Protein AF-A0A3S4PQM3-F1 (afdb_monomer_lite)

Organism: Pseudomonas fluorescens (NCBI:txid294)

Sequence (391 aa):
MLKWWSRGDLNPHPSRVLLGFQPASCHFAVISLITHMGLKFSRLLPRLYLMAQSQQKSSQGIMMRLPHFILGISLLFASAVSMATDDDMQGSFHGEVSDGSELVKYNRFIERMKDWGLWVVISNYSDPGKLIPFDTYAATRDMFIDMIEENGGDKIPRYRDGHLKLNGLSDYRVYANKLMSDSAFVASPESCGVAVTYVLPEAVAGMLSAKRPKYVEPSVQALSSTEQIISRGKDLQFMSKLCAAQGAKFTSDLRAFFANLNSGIDSIVSDADKTHAAYVASLPPPPPPAFYTATITCGMNGQNYNVVACFKDSDLKITTAEGGKLYKLYNLQQAGVIDQQGLHISLPEHFQLSAQNSQKTLVLSVSIKDSIGKVIYSDQQGQWGVVSVKN

Foldseek 3Di:
DDDDDDDDDDDDDDDDDDDDDDDDDDDDDDDDDDDDDDDDDDDDDDDPDPDDDDDDDDDDDDDDDDDDDDDDDDDDDDPPPPPPPPPDPDDAQDDDDRPCVLVVLVVQLLVLLLALVLLLLLLQLPDVPDDRPLVSLVSLLVSCQSNDDQPPDDTQDPCCVDPLNQSALVSLLVVLVVLVPDPPRDADSNLLSSLCSHLVSQLVSLVCNLLAAPVRDDDDDRPPDSVSSCPVPRSNVSNCRNCPVVPPVNVVSSVRNVVVCNVCSNVSNVSSNVVVVVVVVPQDDDPPQFQKKKFKAKADPQFGDASLQQQQPHWKWKQDPVGIDIGGSVRLCSQAHQDRRGGIHRHHPWMKIKTFGQHAHIKIKMWMAGPVRDTPDIDIDHHRDMDIDTD

Radius of gyration: 34.05 Å; chains: 1; bounding box: 81×93×95 Å

Structure (mmCIF, N/CA/C/O backbone):
data_AF-A0A3S4PQM3-F1
#
_entry.id   AF-A0A3S4PQM3-F1
#
loop_
_atom_site.group_PDB
_atom_site.id
_atom_site.type_symbol
_atom_site.label_atom_id
_atom_site.label_alt_id
_atom_site.label_comp_id
_atom_site.label_asym_id
_atom_site.label_entity_id
_atom_site.label_seq_id
_atom_site.pdbx_PDB_ins_code
_atom_site.Cartn_x
_atom_site.Cartn_y
_atom_site.Cartn_z
_atom_site.occupancy
_atom_site.B_iso_or_equiv
_atom_site.auth_seq_id
_atom_site.auth_comp_id
_atom_site.auth_asym_id
_atom_site.auth_atom_id
_atom_site.pdbx_PDB_model_num
ATOM 1 N N . MET A 1 1 ? 26.542 -23.704 41.909 1.00 29.62 1 MET A N 1
ATOM 2 C CA . MET A 1 1 ? 26.800 -24.272 40.567 1.00 29.62 1 MET A CA 1
ATOM 3 C C . MET A 1 1 ? 26.990 -23.102 39.606 1.00 29.62 1 MET A C 1
ATOM 5 O O . MET A 1 1 ? 26.034 -22.383 39.380 1.00 29.62 1 MET A O 1
ATOM 9 N N . LEU A 1 2 ? 28.245 -22.643 39.480 1.00 20.86 2 LEU A N 1
ATOM 10 C CA . LEU A 1 2 ? 29.084 -22.634 38.253 1.00 20.86 2 LEU A CA 1
ATOM 11 C C . LEU A 1 2 ? 28.631 -21.562 37.231 1.00 20.86 2 LEU A C 1
ATOM 13 O O . LEU A 1 2 ? 27.640 -21.771 36.551 1.00 20.86 2 LEU A O 1
ATOM 17 N N . LYS A 1 3 ? 29.145 -20.316 37.301 1.00 22.58 3 LYS A N 1
ATOM 18 C CA . LYS A 1 3 ? 30.439 -19.746 36.794 1.00 22.58 3 LYS A CA 1
ATOM 19 C C . LYS A 1 3 ? 30.424 -19.481 35.270 1.00 22.58 3 LYS A C 1
ATOM 21 O O . LYS A 1 3 ? 30.301 -20.425 34.512 1.00 22.58 3 LYS A O 1
ATOM 26 N N . TRP A 1 4 ? 30.391 -18.206 34.843 1.00 23.91 4 TRP A N 1
ATOM 27 C CA . TRP A 1 4 ? 31.530 -17.338 34.412 1.00 23.91 4 TRP A CA 1
ATOM 28 C C . TRP A 1 4 ? 32.066 -17.663 33.001 1.00 23.91 4 TRP A C 1
ATOM 30 O O . TRP A 1 4 ? 32.325 -18.822 32.712 1.00 23.91 4 TRP A O 1
ATOM 40 N N . TRP A 1 5 ? 32.240 -16.680 32.103 1.00 23.42 5 TRP A N 1
ATOM 41 C CA . TRP A 1 5 ? 33.405 -15.771 32.087 1.00 23.42 5 TRP A CA 1
ATOM 42 C C . TRP A 1 5 ? 33.113 -14.306 31.672 1.00 23.42 5 TRP A C 1
ATOM 44 O O . TRP A 1 5 ? 32.418 -14.048 30.696 1.00 23.42 5 TRP A O 1
ATOM 54 N N . SER A 1 6 ? 33.746 -13.382 32.415 1.00 26.58 6 SER A N 1
ATOM 55 C CA . SER A 1 6 ? 34.264 -12.064 31.977 1.00 26.58 6 SER A CA 1
ATOM 56 C C . SER A 1 6 ? 35.673 -12.271 31.367 1.00 26.58 6 SER A C 1
ATOM 58 O O . SER A 1 6 ? 36.174 -13.384 31.463 1.00 26.58 6 SER A O 1
ATOM 60 N N . ARG A 1 7 ? 36.414 -11.364 30.713 1.00 30.81 7 ARG A N 1
ATOM 61 C CA . ARG A 1 7 ? 36.891 -9.992 31.014 1.00 30.81 7 ARG A CA 1
ATOM 62 C C . ARG A 1 7 ? 37.785 -9.594 29.799 1.00 30.81 7 ARG A C 1
ATOM 64 O O . ARG A 1 7 ? 38.236 -10.480 29.081 1.00 30.81 7 ARG A O 1
ATOM 71 N N . GLY A 1 8 ? 38.087 -8.327 29.524 1.00 25.48 8 GLY A N 1
ATOM 72 C CA . GLY A 1 8 ? 39.046 -7.581 30.334 1.00 25.48 8 GLY A CA 1
ATOM 73 C C . GLY A 1 8 ? 39.200 -6.104 29.964 1.00 25.48 8 GLY A C 1
ATOM 74 O O . GLY A 1 8 ? 39.134 -5.714 28.802 1.00 25.48 8 GLY A O 1
ATOM 75 N N . ASP A 1 9 ? 39.392 -5.348 31.041 1.00 33.66 9 ASP A N 1
ATOM 76 C CA . ASP A 1 9 ? 39.602 -3.912 31.198 1.00 33.66 9 ASP A CA 1
ATOM 77 C C . ASP A 1 9 ? 40.971 -3.417 30.698 1.00 33.66 9 ASP A C 1
ATOM 79 O O . ASP A 1 9 ? 41.869 -4.223 30.472 1.00 33.66 9 ASP A O 1
ATOM 83 N N . LEU A 1 10 ? 41.141 -2.085 30.654 1.00 28.34 10 LEU A N 1
ATOM 84 C CA . LEU A 1 10 ? 42.194 -1.309 31.351 1.00 28.34 10 LEU A CA 1
ATOM 85 C C . LEU A 1 10 ? 41.844 0.205 31.214 1.00 28.34 10 LEU A C 1
ATOM 87 O O . LEU A 1 10 ? 41.883 0.727 30.110 1.00 28.34 10 LEU A O 1
ATOM 91 N N . ASN A 1 11 ? 41.240 0.871 32.213 1.00 34.31 11 ASN A N 1
ATOM 92 C CA . ASN A 1 11 ? 41.827 1.631 33.350 1.00 34.31 11 ASN A CA 1
ATOM 93 C C . ASN A 1 11 ? 42.316 3.086 33.020 1.00 34.31 11 ASN A C 1
ATOM 95 O O . ASN A 1 11 ? 42.460 3.412 31.850 1.00 34.31 11 ASN A O 1
ATOM 99 N N . PRO A 1 12 ? 42.482 4.007 34.008 1.00 58.78 12 PRO A N 1
ATOM 100 C CA . PRO A 1 12 ? 41.612 5.193 34.143 1.00 58.78 12 PRO A CA 1
ATOM 101 C C . PRO A 1 12 ? 42.363 6.507 34.539 1.00 58.78 12 PRO A C 1
ATOM 103 O O . PRO A 1 12 ? 43.584 6.573 34.442 1.00 58.78 12 PRO A O 1
ATOM 106 N N . HIS A 1 13 ? 41.608 7.491 35.078 1.00 32.75 13 HIS A N 1
ATOM 107 C CA . HIS A 1 13 ? 41.947 8.514 36.110 1.00 32.75 13 HIS A CA 1
ATOM 108 C C . HIS A 1 13 ? 41.919 10.039 35.773 1.00 32.75 13 HIS A C 1
ATOM 110 O O . HIS A 1 13 ? 41.983 10.404 34.605 1.00 32.75 13 HIS A O 1
ATOM 116 N N . PRO A 1 14 ? 41.676 10.928 36.786 1.00 56.28 14 PRO A N 1
ATOM 117 C CA . PRO A 1 14 ? 40.676 12.017 36.742 1.00 56.28 14 PRO A CA 1
ATOM 118 C C . PRO A 1 14 ? 41.196 13.401 37.235 1.00 56.28 14 PRO A C 1
ATOM 120 O O . PRO A 1 14 ? 42.376 13.535 37.533 1.00 56.28 14 PRO A O 1
ATOM 123 N N . SER A 1 15 ? 40.310 14.405 37.405 1.00 28.97 15 SER A N 1
ATOM 124 C CA . SER A 1 15 ? 40.359 15.548 38.377 1.00 28.97 15 SER A CA 1
ATOM 125 C C . SER A 1 15 ? 39.044 16.359 38.249 1.00 28.97 15 SER A C 1
ATOM 127 O O . SER A 1 15 ? 38.726 16.773 37.144 1.00 28.97 15 SER A O 1
ATOM 129 N N . ARG A 1 16 ? 38.087 16.426 39.198 1.00 31.67 16 ARG A N 1
ATOM 130 C CA . ARG A 1 16 ? 37.974 17.201 40.468 1.00 31.67 16 ARG A CA 1
ATOM 131 C C . ARG A 1 16 ? 38.428 18.669 40.410 1.00 31.67 16 ARG A C 1
ATOM 133 O O . ARG A 1 16 ? 39.625 18.879 40.333 1.00 31.67 16 ARG A O 1
ATOM 140 N N . VAL A 1 17 ? 37.502 19.615 40.662 1.00 29.12 17 VAL A N 1
ATOM 141 C CA . VAL A 1 17 ? 37.592 20.674 41.705 1.00 29.12 17 VAL A CA 1
ATOM 142 C C . VAL A 1 17 ? 36.173 21.052 42.187 1.00 29.12 17 VAL A C 1
ATOM 144 O O . VAL A 1 17 ? 35.250 21.195 41.394 1.00 29.12 17 VAL A O 1
ATOM 147 N N . LEU A 1 18 ? 36.040 21.147 43.514 1.00 30.92 18 LEU A N 1
ATOM 148 C CA . LEU A 1 18 ? 34.894 21.540 44.350 1.00 30.92 18 LEU A CA 1
ATOM 149 C C . LEU A 1 18 ? 34.913 23.047 44.659 1.00 30.92 18 LEU A C 1
ATOM 151 O O . LEU A 1 18 ? 35.986 23.634 44.628 1.00 30.92 18 LEU A O 1
ATOM 155 N N . LEU A 1 19 ? 33.762 23.595 45.075 1.00 28.12 19 LEU A N 1
ATOM 156 C CA . LEU A 1 19 ? 33.497 24.601 46.140 1.00 28.12 19 LEU A CA 1
ATOM 157 C C . LEU A 1 19 ? 32.025 25.041 45.935 1.00 28.12 19 LEU A C 1
ATOM 159 O O . LEU A 1 19 ? 31.640 25.292 44.804 1.00 28.12 19 LEU A O 1
ATOM 163 N N . GLY A 1 20 ? 31.095 25.121 46.886 1.00 25.42 20 GLY A N 1
ATOM 164 C CA . GLY A 1 20 ? 31.119 25.192 48.345 1.00 25.42 20 GLY A CA 1
ATOM 165 C C . GLY A 1 20 ? 30.119 26.286 48.780 1.00 25.42 20 GLY A C 1
ATOM 166 O O . GLY A 1 20 ? 30.086 27.328 48.139 1.00 25.42 20 GLY A O 1
ATOM 167 N N . PHE A 1 21 ? 29.369 26.035 49.867 1.00 26.12 21 PHE A N 1
ATOM 168 C CA . PHE A 1 21 ? 28.508 26.927 50.689 1.00 26.12 21 PHE A CA 1
ATOM 169 C C . PHE A 1 21 ? 26.968 26.734 50.674 1.00 26.12 21 PHE A C 1
ATOM 171 O O . PHE A 1 21 ? 26.274 26.979 49.696 1.00 26.12 21 PHE A O 1
ATOM 178 N N . GLN A 1 22 ? 26.470 26.319 51.851 1.00 28.16 22 GLN A N 1
ATOM 179 C CA . GLN A 1 22 ? 25.099 26.378 52.401 1.00 28.16 22 GLN A CA 1
ATOM 180 C C . GLN A 1 22 ? 24.933 27.674 53.273 1.00 28.16 22 GLN A C 1
ATOM 182 O O . GLN A 1 22 ? 25.885 28.454 53.318 1.00 28.16 22 GLN A O 1
ATOM 187 N N . PRO A 1 23 ? 23.924 27.828 54.174 1.00 56.44 23 PRO A N 1
ATOM 188 C CA . PRO A 1 23 ? 22.463 28.017 54.010 1.00 56.44 23 PRO A CA 1
ATOM 189 C C . PRO A 1 23 ? 21.904 29.199 54.874 1.00 56.44 23 PRO A C 1
ATOM 191 O O . PRO A 1 23 ? 22.633 29.744 55.693 1.00 56.44 23 PRO A O 1
ATOM 194 N N . ALA A 1 24 ? 20.606 29.547 54.759 1.00 26.77 24 ALA A N 1
ATOM 195 C CA . ALA A 1 24 ? 19.726 30.166 55.799 1.00 26.77 24 ALA A CA 1
ATOM 196 C C . ALA A 1 24 ? 18.389 30.597 55.136 1.00 26.77 24 ALA A C 1
ATOM 198 O O . ALA A 1 24 ? 18.428 31.267 54.114 1.00 26.77 24 ALA A O 1
ATOM 199 N N . SER A 1 25 ? 17.185 30.100 55.458 1.00 27.78 25 SER A N 1
ATOM 200 C CA . SER A 1 25 ? 16.336 30.151 56.671 1.00 27.78 25 SER A CA 1
ATOM 201 C C . SER A 1 25 ? 15.507 31.441 56.872 1.00 27.78 25 SER A C 1
ATOM 203 O O . SER A 1 25 ? 16.066 32.521 57.005 1.00 27.78 25 SER A O 1
ATOM 205 N N . CYS A 1 26 ? 14.189 31.226 57.045 1.00 25.45 26 CYS A N 1
ATOM 206 C CA . CYS A 1 26 ? 13.183 32.001 57.801 1.00 25.45 26 CYS A CA 1
ATOM 207 C C . CYS A 1 26 ? 12.544 33.273 57.197 1.00 25.45 26 CYS A C 1
ATOM 209 O O . CYS A 1 26 ? 13.186 34.306 57.102 1.00 25.45 26 CYS A O 1
ATOM 211 N N . HIS A 1 27 ? 11.209 33.251 57.034 1.00 26.34 27 HIS A N 1
ATOM 212 C CA . HIS A 1 27 ? 10.317 34.066 57.876 1.00 26.34 27 HIS A CA 1
ATOM 213 C C . HIS A 1 27 ? 8.878 33.522 57.954 1.00 26.34 27 HIS A C 1
ATOM 215 O O . HIS A 1 27 ? 8.255 33.158 56.962 1.00 26.34 27 HIS A O 1
ATOM 221 N N . PHE A 1 28 ? 8.393 33.475 59.196 1.00 26.95 28 PHE A N 1
ATOM 222 C CA . PHE A 1 28 ? 7.009 33.312 59.632 1.00 26.95 28 PHE A CA 1
ATOM 223 C C . PHE A 1 28 ? 6.172 34.548 59.272 1.00 26.95 28 PHE A C 1
ATOM 225 O O . PHE A 1 28 ? 6.664 35.662 59.419 1.00 26.95 28 PHE A O 1
ATOM 232 N N . ALA A 1 29 ? 4.879 34.359 58.998 1.00 25.48 29 ALA A N 1
ATOM 233 C CA . ALA A 1 29 ? 3.830 35.209 59.571 1.00 25.48 29 ALA A CA 1
ATOM 234 C C . ALA A 1 29 ? 2.472 34.490 59.522 1.00 25.48 29 ALA A C 1
ATOM 236 O O . ALA A 1 29 ? 1.829 34.383 58.482 1.00 25.48 29 ALA A O 1
ATOM 237 N N . VAL A 1 30 ? 2.052 34.003 60.688 1.00 25.41 30 VAL A N 1
ATOM 238 C CA . VAL A 1 30 ? 0.673 33.638 61.018 1.00 25.41 30 VAL A CA 1
ATOM 239 C C . VAL A 1 30 ? 0.009 34.895 61.573 1.00 25.41 30 VAL A C 1
ATOM 241 O O . VAL A 1 30 ? 0.494 35.413 62.575 1.00 25.41 30 VAL A O 1
ATOM 244 N N . ILE A 1 31 ? -1.107 35.347 60.995 1.00 27.80 31 ILE A N 1
ATOM 245 C CA . ILE A 1 31 ? -2.153 36.066 61.739 1.00 27.80 31 ILE A CA 1
ATOM 246 C C . ILE A 1 31 ? -3.510 35.489 61.339 1.00 27.80 31 ILE A C 1
ATOM 248 O O . ILE A 1 31 ? -3.791 35.196 60.180 1.00 27.80 31 ILE A O 1
ATOM 252 N N . SER A 1 32 ? -4.298 35.274 62.380 1.00 24.73 32 SER A N 1
ATOM 253 C CA . SER A 1 32 ? -5.526 34.512 62.465 1.00 24.73 32 SER A CA 1
ATOM 254 C C . SER A 1 32 ? -6.760 35.419 62.383 1.00 24.73 32 SER A C 1
ATOM 256 O O . SER A 1 32 ? -6.714 36.542 62.872 1.00 24.73 32 SER A O 1
ATOM 258 N N . LEU A 1 33 ? -7.847 34.841 61.856 1.00 24.66 33 LEU A N 1
ATOM 259 C CA . LEU A 1 33 ? -9.270 35.054 62.174 1.00 24.66 33 LEU A CA 1
ATOM 260 C C . LEU A 1 33 ? -9.901 36.465 62.053 1.00 24.66 33 LEU A C 1
ATOM 262 O O . LEU A 1 33 ? -9.517 37.390 62.754 1.00 24.66 33 LEU A O 1
ATOM 266 N N . ILE A 1 34 ? -11.023 36.561 61.314 1.00 26.09 34 ILE A N 1
ATOM 267 C CA . ILE A 1 34 ? -12.386 36.774 61.869 1.00 26.09 34 ILE A CA 1
ATOM 268 C C . ILE A 1 34 ? -13.467 36.781 60.748 1.00 26.09 34 ILE A C 1
ATOM 270 O O . ILE A 1 34 ? -13.472 37.607 59.845 1.00 26.09 34 ILE A O 1
ATOM 274 N N . THR A 1 35 ? -14.365 35.793 60.870 1.00 26.88 35 THR A N 1
ATOM 275 C CA . THR A 1 35 ? -15.824 35.720 60.601 1.00 26.88 35 THR A CA 1
ATOM 276 C C . THR A 1 35 ? -16.493 36.045 59.251 1.00 26.88 35 THR A C 1
ATOM 278 O O . THR A 1 35 ? -16.503 37.167 58.770 1.00 26.88 35 THR A O 1
ATOM 281 N N . HIS A 1 36 ? -17.255 35.026 58.819 1.00 25.91 36 HIS A N 1
ATOM 282 C CA . HIS A 1 36 ? -18.671 35.015 58.396 1.00 25.91 36 HIS A CA 1
ATOM 283 C C . HIS A 1 36 ? -19.207 36.089 57.438 1.00 25.91 36 HIS A C 1
ATOM 285 O O . HIS A 1 36 ? -19.460 37.214 57.841 1.00 25.91 36 HIS A O 1
ATOM 291 N N . MET A 1 37 ? -19.672 35.634 56.269 1.00 28.09 37 MET A N 1
ATOM 292 C CA . MET A 1 37 ? -21.081 35.763 55.862 1.00 28.09 37 MET A CA 1
ATOM 293 C C . MET A 1 37 ? -21.351 34.855 54.657 1.00 28.09 37 MET A C 1
ATOM 295 O O . MET A 1 37 ? -20.739 34.995 53.604 1.00 28.09 37 MET A O 1
ATOM 299 N N . GLY A 1 38 ? -22.274 33.906 54.815 1.00 27.11 38 GLY A N 1
ATOM 300 C CA . GLY A 1 38 ? -22.911 33.256 53.676 1.00 27.11 38 GLY A CA 1
ATOM 301 C C . GLY A 1 38 ? -24.013 34.151 53.120 1.00 27.11 38 GLY A C 1
ATOM 302 O O . GLY A 1 38 ? -24.639 34.870 53.891 1.00 27.11 38 GLY A O 1
ATOM 303 N N . LEU A 1 39 ? -24.290 34.070 51.816 1.00 29.36 39 LEU A N 1
ATOM 304 C CA . LEU A 1 39 ? -25.637 34.260 51.271 1.00 29.36 39 LEU A CA 1
ATOM 305 C C . LEU A 1 39 ? -25.734 33.821 49.802 1.00 29.36 39 LEU A C 1
ATOM 307 O O . LEU A 1 39 ? -24.978 34.225 48.928 1.00 29.36 39 LEU A O 1
ATOM 311 N N . LYS A 1 40 ? -26.736 32.965 49.607 1.00 31.28 40 LYS A N 1
ATOM 312 C CA . LYS A 1 40 ? -27.439 32.525 48.401 1.00 31.28 40 LYS A CA 1
ATOM 313 C C . LYS A 1 40 ? -27.436 33.536 47.241 1.00 31.28 40 LYS A C 1
ATOM 315 O O . LYS A 1 40 ? -27.938 34.643 47.400 1.00 31.28 40 LYS A O 1
ATOM 320 N N . PHE A 1 41 ? -27.073 33.079 46.041 1.00 29.23 41 PHE A N 1
ATOM 321 C CA . PHE A 1 41 ? -27.501 33.690 44.779 1.00 29.23 41 PHE A CA 1
ATOM 322 C C . PHE A 1 41 ? -28.433 32.720 44.043 1.00 29.23 41 PHE A C 1
ATOM 324 O O . PHE A 1 41 ? -28.010 31.791 43.364 1.00 29.23 41 PHE A O 1
ATOM 331 N N . SER A 1 42 ? -29.737 32.925 44.222 1.00 30.73 42 SER A N 1
ATOM 332 C CA . SER A 1 42 ? -30.780 32.391 43.349 1.00 30.73 42 SER A CA 1
ATOM 333 C C . SER A 1 42 ? -31.686 33.556 42.974 1.00 30.73 42 SER A C 1
ATOM 335 O O . SER A 1 42 ? -32.056 34.317 43.869 1.00 30.73 42 SER A O 1
ATOM 337 N N . ARG A 1 43 ? -32.113 33.592 41.707 1.00 32.91 43 ARG A N 1
ATOM 338 C CA . ARG A 1 43 ? -33.117 34.493 41.109 1.00 32.91 43 ARG A CA 1
ATOM 339 C C . ARG A 1 43 ? -32.581 35.865 40.696 1.00 32.91 43 ARG A C 1
ATOM 341 O O . ARG A 1 43 ? -32.459 36.746 41.531 1.00 32.91 43 ARG A O 1
ATOM 348 N N . LEU A 1 44 ? -32.363 36.036 39.387 1.00 30.80 44 LEU A N 1
ATOM 349 C CA . LEU A 1 44 ? -32.716 37.234 38.602 1.00 30.80 44 LEU A CA 1
ATOM 350 C C . LEU A 1 44 ? -32.408 36.997 37.106 1.00 30.80 44 LEU A C 1
ATOM 352 O O . LEU A 1 44 ? -31.460 37.523 36.543 1.00 30.80 44 LEU A O 1
ATOM 356 N N . LEU A 1 45 ? -33.243 36.184 36.461 1.00 30.06 45 LEU A N 1
ATOM 357 C CA . LEU A 1 45 ? -33.485 36.160 35.011 1.00 30.06 45 LEU A CA 1
ATOM 358 C C . LEU A 1 45 ? -34.988 35.882 34.899 1.00 30.06 45 LEU A C 1
ATOM 360 O O . LEU A 1 45 ? -35.397 34.778 35.265 1.00 30.06 45 LEU A O 1
ATOM 364 N N . PRO A 1 46 ? -35.837 36.890 34.604 1.00 39.72 46 PRO A N 1
ATOM 365 C CA . PRO A 1 46 ? -36.165 37.180 33.201 1.00 39.72 46 PRO A CA 1
ATOM 366 C C . PRO A 1 46 ? -36.617 38.641 32.948 1.00 39.72 46 PRO A C 1
ATOM 368 O O . PRO A 1 46 ? -37.665 39.057 33.443 1.00 39.72 46 PRO A O 1
ATOM 371 N N . ARG A 1 47 ? -35.891 39.437 32.142 1.00 35.94 47 ARG A N 1
ATOM 372 C CA . ARG A 1 47 ? -36.434 40.725 31.633 1.00 35.94 47 ARG A CA 1
ATOM 373 C C . ARG A 1 47 ? -35.733 41.347 30.416 1.00 35.94 47 ARG A C 1
ATOM 375 O O . ARG A 1 47 ? -35.753 42.560 30.255 1.00 35.94 47 ARG A O 1
ATOM 382 N N . LEU A 1 48 ? -35.163 40.537 29.528 1.00 32.34 48 LEU A N 1
ATOM 383 C CA . LEU A 1 48 ? -34.590 41.013 28.261 1.00 32.34 48 LEU A CA 1
ATOM 384 C C . LEU A 1 48 ? -35.117 40.174 27.096 1.00 32.34 48 LEU A C 1
ATOM 386 O O . LEU A 1 48 ? -34.408 39.367 26.511 1.00 32.34 48 LEU A O 1
ATOM 390 N N . TYR A 1 49 ? -36.404 40.339 26.799 1.00 33.62 49 TYR A N 1
ATOM 391 C CA . TYR A 1 49 ? -37.006 39.850 25.561 1.00 33.62 49 TYR A CA 1
ATOM 392 C C . TYR A 1 49 ? -38.232 40.706 25.239 1.00 33.62 49 TYR A C 1
ATOM 394 O O . TYR A 1 49 ? -39.350 40.291 25.507 1.00 33.62 49 TYR A O 1
ATOM 402 N N . LEU A 1 50 ? -38.010 41.956 24.807 1.00 33.50 50 LEU A N 1
ATOM 403 C CA . LEU A 1 50 ? -39.017 42.852 24.202 1.00 33.50 50 LEU A CA 1
ATOM 404 C C . LEU A 1 50 ? -38.393 44.227 23.895 1.00 33.50 50 LEU A C 1
ATOM 406 O O . LEU A 1 50 ? -38.751 45.204 24.528 1.00 33.50 50 LEU A O 1
ATOM 410 N N . MET A 1 51 ? -37.437 44.317 22.964 1.00 35.16 51 MET A N 1
ATOM 411 C CA . MET A 1 51 ? -37.092 45.563 22.240 1.00 35.16 51 MET A CA 1
ATOM 412 C C . MET A 1 51 ? -36.241 45.208 21.012 1.00 35.16 51 MET A C 1
ATOM 414 O O . MET A 1 51 ? -35.050 45.484 20.950 1.00 35.16 51 MET A O 1
ATOM 418 N N . ALA A 1 52 ? -36.846 44.534 20.037 1.00 34.34 52 ALA A N 1
ATOM 419 C CA . ALA A 1 52 ? -36.238 44.325 18.725 1.00 34.34 52 ALA A CA 1
ATOM 420 C C . ALA A 1 52 ? -37.335 44.289 17.659 1.00 34.34 52 ALA A C 1
ATOM 422 O O . ALA A 1 52 ? -37.614 43.248 17.083 1.00 34.34 52 ALA A O 1
ATOM 423 N N . GLN A 1 53 ? -38.011 45.420 17.459 1.00 33.38 53 GLN A N 1
ATOM 424 C CA . GLN A 1 53 ? -38.829 45.697 16.276 1.00 33.38 53 GLN A CA 1
ATOM 425 C C . GLN A 1 53 ? -39.202 47.179 16.287 1.00 33.38 53 GLN A C 1
ATOM 427 O O . GLN A 1 53 ? -40.153 47.575 16.950 1.00 33.38 53 GLN A O 1
ATOM 432 N N . SER A 1 54 ? -38.420 48.015 15.604 1.00 31.98 54 SER A N 1
ATOM 433 C CA . SER A 1 54 ? -38.838 49.365 15.219 1.00 31.98 54 SER A CA 1
ATOM 434 C C . SER A 1 54 ? -37.743 50.036 14.389 1.00 31.98 54 SER A C 1
ATOM 436 O O . SER A 1 54 ? -36.674 50.330 14.910 1.00 31.98 54 SER A O 1
ATOM 438 N N . GLN A 1 55 ? -38.102 50.352 13.141 1.00 33.66 55 GLN A N 1
ATOM 439 C CA . GLN A 1 55 ? -37.517 51.366 12.250 1.00 33.66 55 GLN A CA 1
ATOM 440 C C . GLN A 1 55 ? -36.506 50.883 11.202 1.00 33.66 55 GLN A C 1
ATOM 442 O O . GLN A 1 55 ? -35.294 51.001 11.332 1.00 33.66 55 GLN A O 1
ATOM 447 N N . GLN A 1 56 ? -37.074 50.458 10.072 1.00 32.22 56 GLN A N 1
ATOM 448 C CA . GLN A 1 56 ? -36.461 50.514 8.752 1.00 32.22 56 GLN A CA 1
ATOM 449 C C . GLN A 1 56 ? -37.371 51.381 7.867 1.00 32.22 56 GLN A C 1
ATOM 451 O O . GLN A 1 56 ? -38.472 50.951 7.520 1.00 32.22 56 GLN A O 1
ATOM 456 N N . LYS A 1 57 ? -36.954 52.610 7.531 1.00 33.16 57 LYS A N 1
ATOM 457 C CA . LYS A 1 57 ? -37.495 53.381 6.394 1.00 33.16 57 LYS A CA 1
ATOM 458 C C . LYS A 1 57 ? -36.658 54.633 6.104 1.00 33.16 57 LYS A C 1
ATOM 460 O O . LYS A 1 57 ? -36.563 55.477 6.980 1.00 33.16 57 LYS A O 1
ATOM 465 N N . SER A 1 58 ? -36.235 54.759 4.834 1.00 33.34 58 SER A N 1
ATOM 466 C CA . SER A 1 58 ? -36.000 56.014 4.078 1.00 33.34 58 SER A CA 1
ATOM 467 C C . SER A 1 58 ? -34.848 56.914 4.581 1.00 33.34 58 SER A C 1
ATOM 469 O O . SER A 1 58 ? -34.728 57.139 5.768 1.00 33.34 58 SER A O 1
ATOM 471 N N . SER A 1 59 ? -33.951 57.526 3.805 1.00 32.28 59 SER A N 1
ATOM 472 C CA . SER A 1 59 ? -33.884 57.902 2.387 1.00 32.28 59 SER A CA 1
ATOM 473 C C . SER A 1 59 ? -32.464 58.416 2.070 1.00 32.28 59 SER A C 1
ATOM 475 O O . SER A 1 59 ? -31.743 58.867 2.950 1.00 32.28 59 SER A O 1
ATOM 477 N N . GLN A 1 60 ? -32.135 58.354 0.781 1.00 33.59 60 GLN A N 1
ATOM 478 C CA . GLN A 1 60 ? -31.101 59.027 -0.022 1.00 33.59 60 GLN A CA 1
ATOM 479 C C . GLN A 1 60 ? -30.380 60.287 0.525 1.00 33.59 60 GLN A C 1
ATOM 481 O O . GLN A 1 60 ? -31.021 61.201 1.029 1.00 33.59 60 GLN A O 1
ATOM 486 N N . GLY A 1 61 ? -29.089 60.419 0.161 1.00 31.95 61 GLY A N 1
ATOM 487 C CA . GLY A 1 61 ? -28.575 61.651 -0.469 1.00 31.95 61 GLY A CA 1
ATOM 488 C C . GLY A 1 61 ? -27.390 62.404 0.172 1.00 31.95 61 GLY A C 1
ATOM 489 O O . GLY A 1 61 ? -27.527 62.976 1.240 1.00 31.95 61 GLY A O 1
ATOM 490 N N . ILE A 1 62 ? -26.310 62.542 -0.620 1.00 33.06 62 ILE A N 1
ATOM 491 C CA . ILE A 1 62 ? -25.431 63.733 -0.774 1.00 33.06 62 ILE A CA 1
ATOM 492 C C . ILE A 1 62 ? -24.315 64.006 0.272 1.00 33.06 62 ILE A C 1
ATOM 494 O O . ILE A 1 62 ? -24.532 64.505 1.363 1.00 33.06 62 ILE A O 1
ATOM 498 N N . MET A 1 63 ? -23.081 63.738 -0.185 1.00 30.73 63 MET A N 1
ATOM 499 C CA . MET A 1 63 ? -21.893 64.617 -0.298 1.00 30.73 63 MET A CA 1
ATOM 500 C C . MET A 1 63 ? -21.528 65.673 0.782 1.00 30.73 63 MET A C 1
ATOM 502 O O . MET A 1 63 ? -22.256 66.625 1.019 1.00 30.73 63 MET A O 1
ATOM 506 N N . MET A 1 64 ? -20.237 65.606 1.159 1.00 31.75 64 MET A N 1
ATOM 507 C CA . MET A 1 64 ? -19.269 66.675 1.506 1.00 31.75 64 MET A CA 1
ATOM 508 C C . MET A 1 64 ? -18.826 66.906 2.968 1.00 31.75 64 MET A C 1
ATOM 510 O O . MET A 1 64 ? -19.556 67.426 3.796 1.00 31.75 64 MET A O 1
ATOM 514 N N . ARG A 1 65 ? -17.503 66.696 3.120 1.00 31.62 65 ARG A N 1
ATOM 515 C CA . ARG A 1 65 ? -16.459 67.508 3.793 1.00 31.62 65 ARG A CA 1
ATOM 516 C C . ARG A 1 65 ? -16.387 67.570 5.338 1.00 31.62 65 ARG A C 1
ATOM 518 O O . ARG A 1 65 ? -17.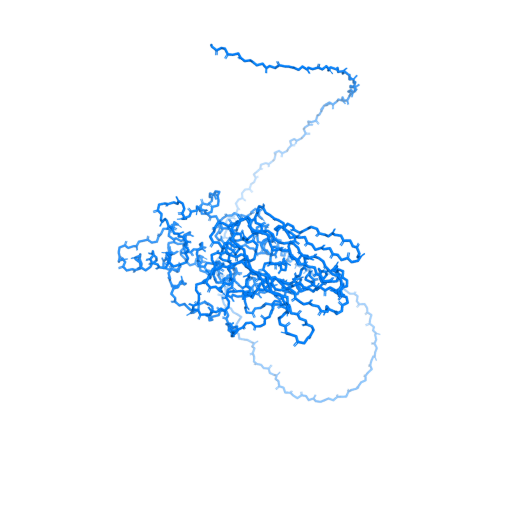240 68.132 6.001 1.00 31.62 65 ARG A O 1
ATOM 525 N N . LEU A 1 66 ? -15.246 67.039 5.819 1.00 31.61 66 LEU A N 1
ATOM 526 C CA . LEU A 1 66 ? -14.325 67.446 6.913 1.00 31.61 66 LEU A CA 1
ATOM 527 C C . LEU A 1 66 ? -14.586 68.799 7.632 1.00 31.61 66 LEU A C 1
ATOM 529 O O . LEU A 1 66 ? -15.082 69.707 6.969 1.00 31.61 66 LEU A O 1
ATOM 533 N N . PRO A 1 67 ? -14.091 69.035 8.884 1.00 46.50 67 PRO A N 1
ATOM 534 C CA . PRO A 1 67 ? -12.768 68.606 9.379 1.00 46.50 67 PRO A CA 1
ATOM 535 C C . PRO A 1 67 ? -12.646 68.198 10.868 1.00 46.50 67 PRO A C 1
ATOM 537 O O . PRO A 1 67 ? -13.580 68.234 11.658 1.00 46.50 67 PRO A O 1
ATOM 540 N N . HIS A 1 68 ? -11.420 67.780 11.200 1.00 35.59 68 HIS A N 1
ATOM 541 C CA . HIS A 1 68 ? -10.888 67.377 12.501 1.00 35.59 68 HIS A CA 1
ATOM 542 C C . HIS A 1 68 ? -10.962 68.470 13.580 1.00 35.59 68 HIS A C 1
ATOM 544 O O . HIS A 1 68 ? -10.564 69.595 13.305 1.00 35.59 68 HIS A O 1
ATOM 550 N N . PHE A 1 69 ? -11.317 68.093 14.814 1.00 35.78 69 PHE A N 1
ATOM 551 C CA . PHE A 1 69 ? -10.871 68.701 16.084 1.00 35.78 69 PHE A CA 1
ATOM 552 C C . PHE A 1 69 ? -11.140 67.659 17.202 1.00 35.78 69 PHE A C 1
ATOM 554 O O . PHE A 1 69 ? -12.283 67.266 17.391 1.00 35.78 69 PHE A O 1
ATOM 561 N N . ILE A 1 70 ? -10.131 66.910 17.670 1.00 34.69 70 ILE A N 1
ATOM 562 C CA . ILE A 1 70 ? -9.245 67.149 18.834 1.00 34.69 70 ILE A CA 1
ATOM 563 C C . ILE A 1 70 ? -9.840 66.699 20.193 1.00 34.69 70 ILE A C 1
ATOM 565 O O . ILE A 1 70 ? -10.936 67.099 20.560 1.00 34.69 70 ILE A O 1
ATOM 569 N N . LEU A 1 71 ? -8.992 65.971 20.948 1.00 32.62 71 LEU A N 1
ATOM 570 C CA . LEU A 1 71 ? -9.025 65.640 22.389 1.00 32.62 71 LEU A CA 1
ATOM 571 C C . LEU A 1 71 ? -10.120 64.640 22.818 1.00 32.62 71 LEU A C 1
ATOM 573 O O . LEU A 1 71 ? -11.301 64.933 22.788 1.00 32.62 71 LEU A O 1
ATOM 577 N N . GLY A 1 72 ? -9.813 63.409 23.231 1.00 32.09 72 GLY A N 1
ATOM 578 C CA . GLY A 1 72 ? -8.715 63.007 24.110 1.00 32.09 72 GLY A CA 1
ATOM 579 C C . GLY A 1 72 ? -9.276 62.751 25.508 1.00 32.09 72 GLY A C 1
ATOM 580 O O . GLY A 1 72 ? -9.053 63.556 26.403 1.00 32.09 72 GLY A O 1
ATOM 581 N N . ILE A 1 73 ? -10.027 61.657 25.681 1.00 34.06 73 ILE A N 1
ATOM 582 C CA . ILE A 1 73 ? -10.452 61.148 26.992 1.00 34.06 73 ILE A CA 1
ATOM 583 C C . ILE A 1 73 ? -10.261 59.628 27.001 1.00 34.06 73 ILE A C 1
ATOM 585 O O . ILE A 1 73 ? -11.004 58.876 26.379 1.00 34.06 73 ILE A O 1
ATOM 589 N N . SER A 1 74 ? -9.205 59.239 27.711 1.00 33.38 74 SER A N 1
ATOM 590 C CA . SER A 1 74 ? -9.107 58.064 28.575 1.00 33.38 74 SER A CA 1
ATOM 591 C C . SER A 1 74 ? -9.499 56.704 27.990 1.00 33.38 74 SER A C 1
ATOM 593 O O . SER A 1 74 ? -10.614 56.214 28.157 1.00 33.38 74 SER A O 1
ATOM 595 N N . LEU A 1 75 ? -8.472 56.033 27.452 1.00 36.53 75 LEU A N 1
ATOM 596 C CA . LEU A 1 75 ? -8.249 54.607 27.690 1.00 36.53 75 LEU A CA 1
ATOM 597 C C . LEU A 1 75 ? -8.499 54.305 29.172 1.00 36.53 75 LEU A C 1
ATOM 599 O O . LEU A 1 75 ? -7.784 54.836 30.014 1.00 36.53 75 LEU A O 1
ATOM 603 N N . LEU A 1 76 ? -9.494 53.469 29.456 1.00 34.78 76 LEU A N 1
ATOM 604 C CA . LEU A 1 76 ? -9.571 52.511 30.566 1.00 34.78 76 LEU A CA 1
ATOM 605 C C . LEU A 1 76 ? -10.987 51.920 30.552 1.00 34.78 76 LEU A C 1
ATOM 607 O O . LEU A 1 76 ? -11.812 52.183 31.418 1.00 34.78 76 LEU A O 1
ATOM 611 N N . PHE A 1 77 ? -11.274 51.112 29.535 1.00 30.31 77 PHE A N 1
ATOM 612 C CA . PHE A 1 77 ? -12.335 50.120 29.624 1.00 30.31 77 PHE A CA 1
ATOM 613 C C . PHE A 1 77 ? -11.744 48.783 29.226 1.00 30.31 77 PHE A C 1
ATOM 615 O O . PHE A 1 77 ? -11.497 48.519 28.054 1.00 30.31 77 PHE A O 1
ATOM 622 N N . ALA A 1 78 ? -11.447 48.016 30.274 1.00 34.41 78 ALA A N 1
ATOM 623 C CA . ALA A 1 78 ? -11.509 46.570 30.337 1.00 34.41 78 ALA A CA 1
ATOM 624 C C . ALA A 1 78 ? -11.520 45.876 28.970 1.00 34.41 78 ALA A C 1
ATOM 626 O O . ALA A 1 78 ? -12.554 45.413 28.490 1.00 34.41 78 ALA A O 1
ATOM 627 N N . SER A 1 79 ? -10.331 45.688 28.403 1.00 30.42 79 SER A N 1
ATOM 628 C CA . SER A 1 79 ? -10.025 44.400 27.805 1.00 30.42 79 SER A CA 1
ATOM 629 C C . SER A 1 79 ? -10.178 43.367 28.921 1.00 30.42 79 SER A C 1
ATOM 631 O O . SER A 1 79 ? -9.233 43.014 29.623 1.00 30.42 79 SER A O 1
ATOM 633 N N . ALA A 1 80 ? -11.409 42.887 29.103 1.00 31.91 80 ALA A N 1
ATOM 634 C CA . ALA A 1 80 ? -11.610 41.507 29.482 1.00 31.91 80 ALA A CA 1
ATOM 635 C C . ALA A 1 80 ? -10.982 40.702 28.344 1.00 31.91 80 ALA A C 1
ATOM 637 O O . ALA A 1 80 ? -11.627 40.350 27.360 1.00 31.91 80 ALA A O 1
ATOM 638 N N . VAL A 1 81 ? -9.669 40.507 28.451 1.00 32.19 81 VAL A N 1
ATOM 639 C CA . VAL A 1 81 ? -8.996 39.388 27.830 1.00 32.19 81 VAL A CA 1
ATOM 640 C C . VAL A 1 81 ? -9.664 38.185 28.477 1.00 32.19 81 VAL A C 1
ATOM 642 O O . VAL A 1 81 ? -9.268 37.731 29.547 1.00 32.19 81 VAL A O 1
ATOM 645 N N . SER A 1 82 ? -10.744 37.702 27.870 1.00 30.95 82 SER A N 1
ATOM 646 C CA . SER A 1 82 ? -11.040 36.287 27.950 1.00 30.95 82 SER A CA 1
ATOM 647 C C . SER A 1 82 ? -9.847 35.622 27.280 1.00 30.95 82 SER A C 1
ATOM 649 O O . SER A 1 82 ? -9.805 35.490 26.057 1.00 30.95 82 SER A O 1
ATOM 651 N N . MET A 1 83 ? -8.817 35.322 28.074 1.00 31.16 83 MET A N 1
ATOM 652 C CA . MET A 1 83 ? -7.839 34.326 27.689 1.00 31.16 83 MET A CA 1
ATOM 653 C C . MET A 1 83 ? -8.668 33.067 27.472 1.00 31.16 83 MET A C 1
ATOM 655 O O . MET A 1 83 ? -9.176 32.483 28.427 1.00 31.16 83 MET A O 1
ATOM 659 N N . ALA A 1 84 ? -8.895 32.724 26.207 1.00 28.80 84 ALA A N 1
ATOM 660 C CA . ALA A 1 84 ? -9.105 31.336 25.864 1.00 28.80 84 ALA A CA 1
ATOM 661 C C . ALA A 1 84 ? -7.865 30.617 26.403 1.00 28.80 84 ALA A C 1
ATOM 663 O O . ALA A 1 84 ? -6.744 30.950 26.017 1.00 28.80 84 ALA A O 1
ATOM 664 N N . THR A 1 85 ? -8.054 29.760 27.402 1.00 35.94 85 THR A N 1
ATOM 665 C CA . THR A 1 85 ? -7.009 28.841 27.830 1.00 35.94 85 THR A CA 1
ATOM 666 C C . THR A 1 85 ? -6.711 27.902 26.664 1.00 35.94 85 THR A C 1
ATOM 668 O O . THR A 1 85 ? -7.619 27.515 25.931 1.00 35.94 85 THR A O 1
ATOM 671 N N . ASP A 1 86 ? -5.430 27.587 26.491 1.00 37.09 86 ASP A N 1
ATOM 6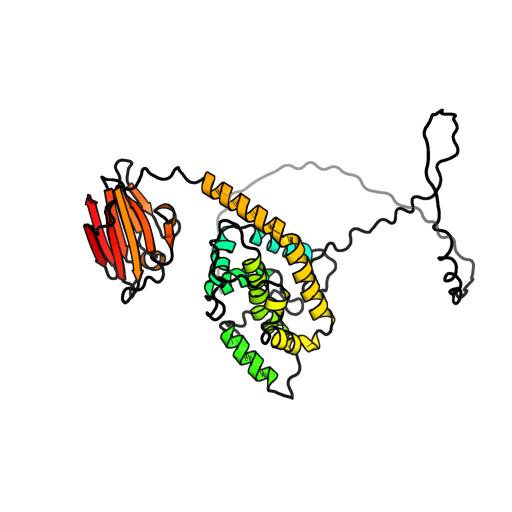72 C CA . ASP A 1 86 ? -4.822 26.655 25.527 1.00 37.09 86 ASP A CA 1
ATOM 673 C C . ASP A 1 86 ? -5.285 25.185 25.695 1.00 37.09 86 ASP A C 1
ATOM 675 O O . ASP A 1 86 ? -4.549 24.253 25.377 1.00 37.09 86 ASP A O 1
ATOM 679 N N . ASP A 1 87 ? -6.498 24.946 26.193 1.00 41.69 87 ASP A N 1
ATOM 680 C CA . ASP A 1 87 ? -7.037 23.600 26.357 1.00 41.69 87 ASP A CA 1
ATOM 681 C C . ASP A 1 87 ? -7.743 23.148 25.063 1.00 41.69 87 ASP A C 1
ATOM 683 O O . ASP A 1 87 ? -8.748 23.711 24.625 1.00 41.69 87 ASP A O 1
ATOM 687 N N . ASP A 1 88 ? -7.200 22.075 24.484 1.00 43.00 88 ASP A N 1
ATOM 688 C CA . ASP A 1 88 ? -7.892 21.098 23.639 1.00 43.00 88 ASP A CA 1
ATOM 689 C C . ASP A 1 88 ? -8.217 21.466 22.179 1.00 43.00 88 ASP A C 1
ATOM 691 O O . ASP A 1 88 ? -9.324 21.218 21.688 1.00 43.00 88 ASP A O 1
ATOM 695 N N . MET A 1 89 ? -7.218 21.885 21.388 1.00 36.56 89 MET A N 1
ATOM 696 C CA . MET A 1 89 ? -7.270 21.783 19.910 1.00 36.56 89 MET A CA 1
ATOM 697 C C . MET A 1 89 ? -7.100 20.322 19.420 1.00 36.56 89 MET A C 1
ATOM 699 O O . MET A 1 89 ? -6.178 19.962 18.698 1.00 36.56 89 MET A O 1
ATOM 703 N N . GLN A 1 90 ? -8.033 19.500 19.902 1.00 46.22 90 GLN A N 1
ATOM 704 C CA . GLN A 1 90 ? -8.645 18.256 19.429 1.00 46.22 90 GLN A CA 1
ATOM 705 C C . GLN A 1 90 ? -7.813 17.166 18.730 1.00 46.22 90 GLN A C 1
ATOM 707 O O . GLN A 1 90 ? -7.701 17.111 17.505 1.00 46.22 90 GLN A O 1
ATOM 712 N N . GLY A 1 91 ? -7.520 16.130 19.520 1.00 43.91 91 GLY A N 1
ATOM 713 C CA . GLY A 1 91 ? -7.775 14.733 19.160 1.00 43.91 91 GLY A CA 1
ATOM 714 C C . GLY A 1 91 ? -8.170 13.947 20.419 1.00 43.91 91 GLY A C 1
ATOM 715 O O . GLY A 1 91 ? -7.466 14.032 21.416 1.00 43.91 91 GLY A O 1
ATOM 716 N N . SER A 1 92 ? -9.285 13.207 20.412 1.00 46.53 92 SER A N 1
ATOM 717 C CA . SER A 1 92 ? -9.467 12.081 21.347 1.00 46.53 92 SER A CA 1
ATOM 718 C C . SER A 1 92 ? -10.404 11.041 20.741 1.00 46.53 92 SER A C 1
ATOM 720 O O . SER A 1 92 ? -11.526 11.372 20.344 1.00 46.53 92 SER A O 1
ATOM 722 N N . PHE A 1 93 ? -9.948 9.791 20.697 1.00 51.66 93 PHE A N 1
ATOM 723 C CA . PHE A 1 93 ? -10.780 8.634 20.398 1.00 51.66 93 PHE A CA 1
ATOM 724 C C . PHE A 1 93 ? -10.703 7.683 21.603 1.00 51.66 93 PHE A C 1
ATOM 726 O O . PHE A 1 93 ? -9.789 6.877 21.716 1.00 51.66 93 PHE A O 1
ATOM 733 N N . HIS A 1 94 ? -11.679 7.857 22.505 1.00 49.81 94 HIS A N 1
ATOM 734 C CA . HIS A 1 94 ? -11.792 7.368 23.890 1.00 49.81 94 HIS A CA 1
ATOM 735 C C . HIS A 1 94 ? -10.848 8.003 24.927 1.00 49.81 94 HIS A C 1
ATOM 737 O O . HIS A 1 94 ? -9.787 7.495 25.254 1.00 49.81 94 HIS A O 1
ATOM 743 N N . GLY A 1 95 ? -11.313 9.129 25.484 1.00 42.91 95 GLY A N 1
ATOM 744 C CA . GLY A 1 95 ? -10.657 9.880 26.558 1.00 42.91 95 GLY A CA 1
ATOM 745 C C . GLY A 1 95 ? -10.925 9.369 27.979 1.00 42.91 95 GLY A C 1
ATOM 746 O O . GLY A 1 95 ? -12.068 9.380 28.431 1.00 42.91 95 GLY A O 1
ATOM 747 N N . GLU A 1 96 ? -9.865 8.966 28.668 1.00 37.25 96 GLU A N 1
ATOM 748 C CA . GLU A 1 96 ? -9.147 9.778 29.672 1.00 37.25 96 GLU A CA 1
ATOM 749 C C . GLU A 1 96 ? -7.668 9.713 29.220 1.00 37.25 96 GLU A C 1
ATOM 751 O O . GLU A 1 96 ? -7.230 8.637 28.839 1.00 37.25 96 GLU A O 1
ATOM 756 N N . VAL A 1 97 ? -6.873 10.779 29.054 1.00 36.94 97 VAL A N 1
ATOM 757 C CA . VAL A 1 97 ? -6.367 11.732 30.060 1.00 36.94 97 VAL A CA 1
ATOM 758 C C . VAL A 1 97 ? -5.913 13.048 29.387 1.00 36.94 97 VAL A C 1
ATOM 760 O O . VAL A 1 97 ? -5.488 13.087 28.236 1.00 36.94 97 VAL A O 1
ATOM 763 N N . SER A 1 98 ? -5.972 14.123 30.171 1.00 44.53 98 SER A N 1
ATOM 764 C CA . SER A 1 98 ? -5.613 15.526 29.935 1.00 44.53 98 SER A CA 1
ATOM 765 C C . SER A 1 98 ? -4.102 15.839 29.812 1.00 44.53 98 SER A C 1
ATOM 767 O O . SER A 1 98 ? -3.658 16.859 30.341 1.00 44.53 98 SER A O 1
ATOM 769 N N . ASP A 1 99 ? -3.278 14.969 29.212 1.00 55.62 99 ASP A N 1
ATOM 770 C CA . ASP A 1 99 ? -1.804 15.135 29.204 1.00 55.62 99 ASP A CA 1
ATOM 771 C C . ASP A 1 99 ? -1.180 15.470 27.831 1.00 55.62 99 ASP A C 1
ATOM 773 O O . ASP A 1 99 ? 0.037 15.630 27.719 1.00 55.62 99 ASP A O 1
ATOM 777 N N . GLY A 1 100 ? -1.998 15.595 26.779 1.00 60.06 100 GLY A N 1
ATOM 778 C CA . GLY A 1 100 ? -1.551 15.925 25.420 1.00 60.06 100 GLY A CA 1
ATOM 779 C C . GLY A 1 100 ? -0.981 14.750 24.612 1.00 60.06 100 GLY A C 1
ATOM 780 O O . GLY A 1 100 ? -0.663 14.925 23.431 1.00 60.06 100 GLY A O 1
ATOM 781 N N . SER A 1 101 ? -0.889 13.544 25.183 1.00 71.00 101 SER A N 1
ATOM 782 C CA . SER A 1 101 ? -0.419 12.345 24.468 1.00 71.00 101 SER A CA 1
ATOM 783 C C . SER A 1 101 ? -1.315 11.973 23.275 1.00 71.00 101 SER A C 1
ATOM 785 O O . SER A 1 101 ? -0.810 11.592 22.215 1.00 71.00 101 SER A O 1
ATOM 787 N N . GLU A 1 102 ? -2.627 12.187 23.392 1.00 71.75 102 GLU A N 1
ATOM 788 C CA . GLU A 1 102 ? -3.603 11.964 22.318 1.00 71.75 102 GLU A CA 1
ATOM 789 C C . GLU A 1 102 ? -3.399 12.900 21.122 1.00 71.75 102 GLU A C 1
ATOM 791 O O . GLU A 1 102 ? -3.446 12.470 19.966 1.00 71.75 102 GLU A O 1
ATOM 796 N N . LEU A 1 103 ? -3.061 14.168 21.376 1.00 76.81 103 LEU A N 1
ATOM 797 C CA . LEU A 1 103 ? -2.735 15.121 20.317 1.00 76.81 103 LEU A CA 1
ATOM 798 C C . LEU A 1 103 ? -1.451 14.711 19.581 1.00 76.81 103 LEU A C 1
ATOM 800 O O . LEU A 1 103 ? -1.376 14.812 18.357 1.00 76.81 103 LEU A O 1
ATOM 804 N N . VAL A 1 104 ? -0.450 14.189 20.298 1.00 82.19 104 VAL A N 1
ATOM 805 C CA . VAL A 1 104 ? 0.782 13.661 19.686 1.00 82.19 104 VAL A CA 1
ATOM 806 C C . VAL A 1 104 ? 0.485 12.452 18.794 1.00 82.19 104 VAL A C 1
ATOM 808 O O . VAL A 1 104 ? 1.026 12.366 17.686 1.00 82.19 104 VAL A O 1
ATOM 811 N N . LYS A 1 105 ? -0.376 11.527 19.239 1.00 82.31 105 LYS A N 1
ATOM 812 C CA . LYS A 1 105 ? -0.805 10.367 18.438 1.00 82.31 105 LYS A CA 1
ATOM 813 C C . LYS A 1 105 ? -1.567 10.807 17.189 1.00 82.31 105 LYS A C 1
ATOM 815 O O . LYS A 1 105 ? -1.239 10.350 16.092 1.00 82.31 105 LYS A O 1
ATOM 820 N N . TYR A 1 106 ? -2.510 11.738 17.333 1.00 83.25 106 TYR A N 1
ATOM 821 C CA . TYR A 1 106 ? -3.257 12.298 16.208 1.00 83.25 106 TYR A CA 1
ATOM 822 C C . TYR A 1 106 ? -2.335 13.005 15.210 1.00 83.25 106 TYR A C 1
ATOM 824 O O . TYR A 1 106 ? -2.380 12.711 14.020 1.00 83.25 106 TYR A O 1
ATOM 832 N N . ASN A 1 107 ? -1.424 13.860 15.676 1.00 85.12 107 ASN A N 1
ATOM 833 C CA . ASN A 1 107 ? -0.468 14.542 14.803 1.00 85.12 107 ASN A CA 1
ATOM 834 C C . ASN A 1 107 ? 0.437 13.551 14.065 1.00 85.12 107 ASN A C 1
ATOM 836 O O . ASN A 1 107 ? 0.680 13.716 12.874 1.00 85.12 107 ASN A O 1
ATOM 840 N N . ARG A 1 108 ? 0.885 12.475 14.722 1.00 86.88 108 ARG A N 1
ATOM 841 C CA . ARG A 1 108 ? 1.641 11.405 14.053 1.00 86.88 108 ARG A CA 1
ATOM 842 C C . ARG A 1 108 ? 0.815 10.714 12.970 1.00 86.88 108 ARG A C 1
ATOM 844 O O . ARG A 1 108 ? 1.352 10.393 11.912 1.00 86.88 108 ARG A O 1
ATOM 851 N N . PHE A 1 109 ? -0.469 10.485 13.226 1.00 87.31 109 PHE A N 1
ATOM 852 C CA . PHE A 1 109 ? -1.397 9.966 12.228 1.00 87.31 109 PHE A CA 1
ATOM 853 C C . PHE A 1 109 ? -1.547 10.926 11.039 1.00 87.31 109 PHE A C 1
ATOM 855 O O . PHE A 1 109 ? -1.415 10.487 9.895 1.00 87.31 109 PHE A O 1
ATOM 862 N N . ILE A 1 110 ? -1.712 12.230 11.290 1.00 89.00 110 ILE A N 1
ATOM 863 C CA . ILE A 1 110 ? -1.737 13.261 10.243 1.00 89.00 110 ILE A CA 1
ATOM 864 C C . ILE A 1 110 ? -0.446 13.254 9.416 1.00 89.00 110 ILE A C 1
ATOM 866 O O . ILE A 1 110 ? -0.512 13.243 8.188 1.00 89.00 110 ILE A O 1
ATOM 870 N N . GLU A 1 111 ? 0.720 13.207 10.062 1.00 89.06 111 GLU A N 1
ATOM 871 C CA . GLU A 1 111 ? 2.015 13.158 9.373 1.00 89.06 111 GLU A CA 1
ATOM 872 C C . GLU A 1 111 ? 2.169 11.899 8.512 1.00 89.06 111 GLU A C 1
ATOM 874 O O . GLU A 1 111 ? 2.617 11.991 7.370 1.00 89.06 111 GLU A O 1
ATOM 879 N N . ARG A 1 112 ? 1.733 10.726 8.995 1.00 87.56 112 ARG A N 1
ATOM 880 C CA . ARG A 1 112 ? 1.738 9.493 8.186 1.00 87.56 112 ARG A CA 1
ATOM 881 C C . ARG A 1 112 ? 0.861 9.613 6.941 1.00 87.56 112 ARG A C 1
ATOM 883 O O . ARG A 1 112 ? 1.226 9.073 5.905 1.00 87.56 112 ARG A O 1
ATOM 890 N N . MET A 1 113 ? -0.251 10.346 7.005 1.00 88.44 113 MET A N 1
ATOM 891 C CA . MET A 1 113 ? -1.097 10.571 5.829 1.00 88.44 113 MET A CA 1
ATOM 892 C C . MET A 1 113 ? -0.500 11.531 4.794 1.00 88.44 113 MET A C 1
ATOM 894 O O . MET A 1 113 ? -1.016 11.605 3.681 1.00 88.44 113 MET A O 1
ATOM 898 N N . LYS A 1 114 ? 0.579 12.256 5.108 1.00 90.31 114 LYS A N 1
ATOM 899 C CA . LYS A 1 114 ? 1.309 13.067 4.116 1.00 90.31 114 LYS A CA 1
ATOM 900 C C . LYS A 1 114 ? 2.268 12.231 3.260 1.00 90.31 114 LYS A C 1
ATOM 902 O O . LYS A 1 114 ? 2.777 12.727 2.252 1.00 90.31 114 LYS A O 1
ATOM 907 N N . ASP A 1 115 ? 2.520 10.979 3.648 1.00 88.06 115 ASP A N 1
ATOM 908 C CA . ASP A 1 115 ? 3.319 10.040 2.865 1.00 88.06 115 ASP A CA 1
ATOM 909 C C . ASP A 1 115 ? 2.593 9.679 1.564 1.00 88.06 115 ASP A C 1
ATOM 911 O O . ASP A 1 115 ? 1.454 9.208 1.574 1.00 88.06 115 ASP A O 1
ATOM 915 N N . TRP A 1 116 ? 3.244 9.905 0.423 1.00 83.94 116 TRP A N 1
ATOM 916 C CA . TRP A 1 116 ? 2.620 9.669 -0.878 1.00 83.94 116 TRP A CA 1
ATOM 917 C C . TRP A 1 116 ? 2.426 8.175 -1.186 1.00 83.94 116 TRP A C 1
ATOM 919 O O . TRP A 1 116 ? 1.479 7.805 -1.884 1.00 83.94 116 TRP A O 1
ATOM 929 N N . GLY A 1 117 ? 3.284 7.301 -0.648 1.00 81.62 117 GLY A N 1
ATOM 930 C CA . GLY A 1 117 ? 3.208 5.854 -0.850 1.00 81.62 117 GLY A CA 1
ATOM 931 C C . GLY A 1 117 ? 1.956 5.255 -0.212 1.00 81.62 117 GLY A C 1
ATOM 932 O O . GLY A 1 117 ? 1.329 4.363 -0.789 1.00 81.62 117 GLY A O 1
ATOM 933 N N . LEU A 1 118 ? 1.520 5.804 0.924 1.00 84.31 118 LEU A N 1
ATOM 934 C CA . LEU A 1 118 ? 0.254 5.430 1.555 1.00 84.31 118 LEU A CA 1
ATOM 935 C C . LEU A 1 118 ? -0.942 5.615 0.608 1.00 84.31 118 LEU A C 1
ATOM 937 O O . LEU A 1 118 ? -1.799 4.735 0.513 1.00 84.31 118 LEU A O 1
ATOM 941 N N . TRP A 1 119 ? -1.012 6.737 -0.108 1.00 84.00 119 TRP A N 1
ATOM 942 C CA . TRP A 1 119 ? -2.133 7.038 -1.003 1.00 84.00 119 TRP A CA 1
ATOM 943 C C . TRP A 1 119 ? -2.205 6.098 -2.207 1.00 84.00 119 TRP A C 1
ATOM 945 O O . TRP A 1 119 ? -3.304 5.798 -2.675 1.00 84.00 119 TRP A O 1
ATOM 955 N N . VAL A 1 120 ? -1.065 5.566 -2.657 1.00 80.75 120 VAL A N 1
ATOM 956 C CA . VAL A 1 120 ? -1.011 4.494 -3.666 1.00 80.75 120 VAL A CA 1
ATOM 957 C C . VAL A 1 120 ? -1.590 3.186 -3.116 1.00 80.75 120 VAL A C 1
ATOM 959 O O . VAL A 1 120 ? -2.274 2.459 -3.831 1.00 80.75 120 VAL A O 1
ATOM 962 N N . VAL A 1 121 ? -1.378 2.883 -1.834 1.00 79.25 121 VAL A N 1
ATOM 963 C CA . VAL A 1 121 ? -1.971 1.697 -1.193 1.00 79.25 121 VAL A CA 1
ATOM 964 C C . VAL A 1 121 ? -3.480 1.871 -0.982 1.00 79.25 121 VAL A C 1
ATOM 966 O O . VAL A 1 121 ? -4.245 0.930 -1.216 1.00 79.25 121 VAL A O 1
ATOM 969 N N . ILE A 1 122 ? -3.914 3.068 -0.568 1.00 76.75 122 ILE A N 1
ATOM 970 C CA . ILE A 1 122 ? -5.327 3.407 -0.335 1.00 76.75 122 ILE A CA 1
ATOM 971 C C . ILE A 1 122 ? -6.110 3.500 -1.649 1.00 76.75 122 ILE A C 1
ATOM 973 O O . ILE A 1 122 ? -7.289 3.168 -1.670 1.00 76.75 122 ILE A O 1
ATOM 977 N N . SER A 1 123 ? -5.508 3.902 -2.768 1.00 72.31 123 SER A N 1
ATOM 978 C CA . SER A 1 123 ? -6.229 4.024 -4.046 1.00 72.31 123 SER A CA 1
ATOM 979 C C . SER A 1 123 ? -6.843 2.706 -4.534 1.00 72.31 123 SER A C 1
ATOM 981 O O . SER A 1 123 ? -7.934 2.701 -5.113 1.00 72.31 123 SER A O 1
ATOM 983 N N . ASN A 1 124 ? -6.210 1.579 -4.197 1.00 66.75 124 ASN A N 1
ATOM 984 C CA . ASN A 1 124 ? -6.700 0.227 -4.478 1.00 66.75 124 ASN A CA 1
ATOM 985 C C . ASN A 1 124 ? -7.984 -0.144 -3.703 1.00 66.75 124 ASN A C 1
ATOM 987 O O . ASN A 1 124 ? -8.577 -1.187 -3.961 1.00 66.75 124 ASN A O 1
ATOM 991 N N . TYR A 1 125 ? -8.445 0.705 -2.778 1.00 65.00 125 TYR A N 1
ATOM 992 C CA . TYR A 1 125 ? -9.647 0.519 -1.951 1.00 65.00 125 TYR A CA 1
ATOM 993 C C . TYR A 1 125 ? -10.979 0.627 -2.721 1.00 65.00 125 TYR A C 1
ATOM 995 O O . TYR A 1 125 ? -12.056 0.368 -2.195 1.00 65.00 125 TYR A O 1
ATOM 1003 N N . SER A 1 126 ? -10.934 1.055 -3.973 1.00 54.91 126 SER A N 1
ATOM 1004 C CA . SER A 1 126 ? -12.040 1.777 -4.596 1.00 54.91 126 SER A CA 1
ATOM 1005 C C . SER A 1 126 ? -12.987 0.957 -5.469 1.00 54.91 126 SER A C 1
ATOM 1007 O O . SER A 1 126 ? -13.768 1.536 -6.218 1.00 54.91 126 SER A O 1
ATOM 1009 N N . ASP A 1 127 ? -12.977 -0.371 -5.357 1.00 58.19 127 ASP A N 1
ATOM 1010 C CA . ASP A 1 127 ? -13.998 -1.189 -6.009 1.00 58.19 127 ASP A CA 1
ATOM 1011 C C . ASP A 1 127 ? -15.084 -1.591 -4.992 1.00 58.19 127 ASP A C 1
ATOM 1013 O O . ASP A 1 127 ? -14.879 -2.519 -4.198 1.00 58.19 127 ASP A O 1
ATOM 1017 N N . PRO A 1 128 ? -16.223 -0.870 -4.944 1.00 49.66 128 PRO A N 1
ATOM 1018 C CA . PRO A 1 128 ? -17.292 -1.142 -3.997 1.00 49.66 128 PRO A CA 1
ATOM 1019 C C . PRO A 1 128 ? -17.870 -2.547 -4.220 1.00 49.66 128 PRO A C 1
ATOM 1021 O O . PRO A 1 128 ? -18.709 -2.758 -5.089 1.00 49.66 128 PRO A O 1
ATOM 1024 N N . GLY A 1 129 ? -17.449 -3.501 -3.387 1.00 52.69 129 GLY A N 1
ATOM 1025 C CA . GLY A 1 129 ? -17.866 -4.905 -3.460 1.00 52.69 129 GLY A CA 1
ATOM 1026 C C . GLY A 1 129 ? -16.706 -5.893 -3.559 1.00 52.69 129 GLY A C 1
ATOM 1027 O O . GLY A 1 129 ? -16.912 -7.085 -3.323 1.00 52.69 129 GLY A O 1
ATOM 1028 N N . LYS A 1 130 ? -15.483 -5.425 -3.831 1.00 57.22 130 LYS A N 1
ATOM 1029 C CA . LYS A 1 130 ? -14.288 -6.256 -3.672 1.00 57.22 130 LYS A CA 1
ATOM 1030 C C . LYS A 1 130 ? -13.821 -6.231 -2.224 1.00 57.22 130 LYS A C 1
ATOM 1032 O O . LYS A 1 130 ? -13.867 -5.207 -1.546 1.00 57.22 130 LYS A O 1
ATOM 1037 N N . LEU A 1 131 ? -13.384 -7.394 -1.747 1.00 54.81 131 LEU A N 1
ATOM 1038 C CA . LEU A 1 131 ? -12.691 -7.497 -0.470 1.00 54.81 131 LEU A CA 1
ATOM 1039 C C . LEU A 1 131 ? -11.459 -6.598 -0.523 1.00 54.81 131 LEU A C 1
ATOM 1041 O O . LEU A 1 131 ? -10.667 -6.698 -1.460 1.00 54.81 131 LEU A O 1
ATOM 1045 N N . ILE A 1 132 ? -11.310 -5.741 0.486 1.00 60.16 132 ILE A N 1
ATOM 1046 C CA . ILE A 1 132 ? -10.101 -4.942 0.673 1.00 60.16 132 ILE A CA 1
ATOM 1047 C C . ILE A 1 132 ? -8.928 -5.929 0.719 1.00 60.16 132 ILE A C 1
ATOM 1049 O O . ILE A 1 132 ? -8.956 -6.838 1.561 1.00 60.16 132 ILE A O 1
ATOM 1053 N N . PRO A 1 133 ? -7.920 -5.799 -0.164 1.00 64.50 133 PRO A N 1
ATOM 1054 C CA . PRO A 1 133 ? -6.718 -6.607 -0.059 1.00 64.50 133 PRO A CA 1
ATOM 1055 C C . PRO A 1 133 ? -6.159 -6.480 1.356 1.00 64.50 133 PRO A C 1
ATOM 1057 O O . PRO A 1 133 ? -6.081 -5.378 1.903 1.00 64.50 133 PRO A O 1
ATOM 1060 N N . PHE A 1 134 ? -5.791 -7.607 1.963 1.00 63.88 134 PHE A N 1
ATOM 1061 C CA . PHE A 1 134 ? -5.327 -7.636 3.351 1.00 63.88 134 PHE A CA 1
ATOM 1062 C C . PHE A 1 134 ? -4.189 -6.637 3.602 1.00 63.88 134 PHE A C 1
ATOM 1064 O O . PHE A 1 134 ? -4.147 -6.025 4.662 1.00 63.88 134 PHE A O 1
ATOM 1071 N N . ASP A 1 135 ? -3.330 -6.411 2.608 1.00 62.56 135 ASP A N 1
ATOM 1072 C CA . ASP A 1 135 ? -2.217 -5.463 2.683 1.00 62.56 135 ASP A CA 1
ATOM 1073 C C . ASP A 1 135 ? -2.686 -4.004 2.802 1.00 62.56 135 ASP A C 1
ATOM 1075 O O . ASP A 1 135 ? -2.132 -3.247 3.595 1.00 62.56 135 ASP A O 1
ATOM 1079 N N . THR A 1 136 ? -3.755 -3.609 2.100 1.00 66.50 136 THR A N 1
ATOM 1080 C CA . THR A 1 136 ? -4.353 -2.267 2.223 1.00 66.50 136 THR A CA 1
ATOM 1081 C C . THR A 1 136 ? -4.994 -2.073 3.595 1.00 66.50 136 THR A C 1
ATOM 1083 O O . THR A 1 136 ? -4.840 -1.020 4.222 1.00 66.50 136 THR A O 1
ATOM 1086 N N . TYR A 1 137 ? -5.681 -3.101 4.095 1.00 69.50 137 TYR A N 1
ATOM 1087 C CA . TYR A 1 137 ? -6.224 -3.088 5.451 1.00 69.50 137 TYR A CA 1
ATOM 1088 C C . TYR A 1 137 ? -5.108 -3.046 6.504 1.00 69.50 137 TYR A C 1
ATOM 1090 O O . TYR A 1 137 ? -5.204 -2.293 7.463 1.00 69.50 137 TYR A O 1
ATOM 1098 N N . ALA A 1 138 ? -4.031 -3.813 6.327 1.00 71.00 138 ALA A N 1
ATOM 1099 C CA . ALA A 1 138 ? -2.890 -3.811 7.235 1.00 71.00 138 ALA A CA 1
ATOM 1100 C C . ALA A 1 138 ? -2.200 -2.441 7.256 1.00 71.00 138 ALA A C 1
ATOM 1102 O O . ALA A 1 138 ? -1.986 -1.902 8.336 1.00 71.00 138 ALA A O 1
ATOM 1103 N N . ALA A 1 139 ? -1.946 -1.844 6.087 1.00 73.19 139 ALA A N 1
ATOM 1104 C CA . ALA A 1 139 ? -1.345 -0.518 5.97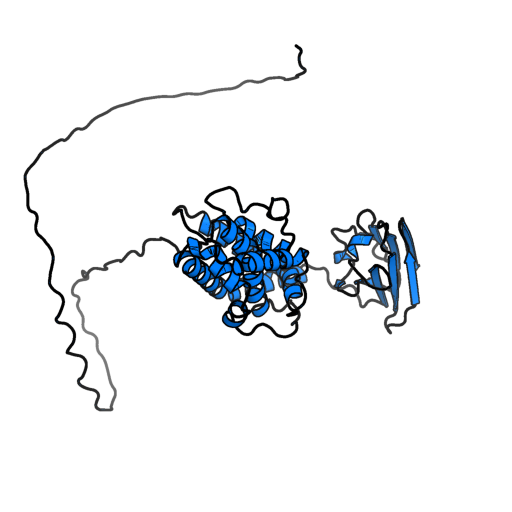9 1.00 73.19 139 ALA A CA 1
ATOM 1105 C C . ALA A 1 139 ? -2.194 0.553 6.677 1.00 73.19 139 ALA A C 1
ATOM 1107 O O . ALA A 1 139 ? -1.664 1.351 7.445 1.00 73.19 139 ALA A O 1
ATOM 1108 N N . THR A 1 140 ? -3.514 0.543 6.464 1.00 74.00 140 THR A N 1
ATOM 1109 C CA . THR A 1 140 ? -4.424 1.487 7.128 1.00 74.00 140 THR A CA 1
ATOM 1110 C C . THR A 1 140 ? -4.533 1.217 8.624 1.00 74.00 140 THR A C 1
ATOM 1112 O O . THR A 1 140 ? -4.329 2.133 9.413 1.00 74.00 140 THR A O 1
ATOM 1115 N N . ARG A 1 141 ? -4.753 -0.033 9.042 1.00 76.69 141 ARG A N 1
ATOM 1116 C CA . ARG A 1 141 ? -4.781 -0.443 10.455 1.00 76.69 141 ARG A CA 1
ATOM 1117 C C . ARG A 1 141 ? -3.511 -0.036 11.197 1.00 76.69 141 ARG A C 1
ATOM 1119 O O . ARG A 1 141 ? -3.613 0.478 12.304 1.00 76.69 141 ARG A O 1
ATOM 1126 N N . ASP A 1 142 ? -2.335 -0.243 10.615 1.00 75.94 142 ASP A N 1
ATOM 1127 C CA . ASP A 1 142 ? -1.058 0.071 11.263 1.00 75.94 142 ASP A CA 1
ATOM 1128 C C . ASP A 1 142 ? -0.875 1.588 11.477 1.00 75.94 142 ASP A C 1
ATOM 1130 O O . ASP A 1 142 ? -0.131 2.003 12.367 1.00 75.94 142 ASP A O 1
ATOM 1134 N N . MET A 1 143 ? -1.608 2.437 10.744 1.00 77.56 143 MET A N 1
ATOM 1135 C CA . MET A 1 143 ? -1.711 3.862 11.074 1.00 77.56 143 MET A CA 1
ATOM 1136 C C . MET A 1 143 ? -2.537 4.115 12.337 1.00 77.56 143 MET A C 1
ATOM 1138 O O . MET A 1 143 ? -2.148 4.948 13.152 1.00 77.56 143 MET A O 1
ATOM 1142 N N . PHE A 1 144 ? -3.655 3.402 12.498 1.00 75.62 144 PHE A N 1
ATOM 1143 C CA . PHE A 1 144 ? -4.601 3.600 13.603 1.00 75.62 144 PHE A CA 1
ATOM 1144 C C . PHE A 1 144 ? -4.217 2.865 14.879 1.00 75.62 144 PHE A C 1
ATOM 1146 O O . PHE A 1 144 ? -4.646 3.265 15.954 1.00 75.62 144 PHE A O 1
ATOM 1153 N N . ILE A 1 145 ? -3.416 1.803 14.793 1.00 69.19 145 ILE A N 1
ATOM 1154 C CA . ILE A 1 145 ? -3.093 0.977 15.962 1.00 69.19 145 ILE A CA 1
ATOM 1155 C C . ILE A 1 145 ? -2.323 1.754 17.038 1.00 69.19 145 ILE A C 1
ATOM 1157 O O . ILE A 1 145 ? -2.350 1.379 18.203 1.00 69.19 145 ILE A O 1
ATOM 1161 N N . ASP A 1 146 ? -1.657 2.848 16.655 1.00 70.56 146 ASP A N 1
ATOM 1162 C CA . ASP A 1 146 ? -0.993 3.760 17.589 1.00 70.56 146 ASP A CA 1
ATOM 1163 C C . ASP A 1 146 ? -1.952 4.812 18.188 1.00 70.56 146 ASP A C 1
ATOM 1165 O O . ASP A 1 146 ? -1.572 5.496 19.135 1.00 70.56 146 ASP A O 1
ATOM 1169 N N . MET A 1 147 ? -3.166 4.957 17.645 1.00 71.12 147 MET A N 1
ATOM 1170 C CA . MET A 1 147 ? -4.204 5.882 18.118 1.00 71.12 147 MET A CA 1
ATOM 1171 C C . MET A 1 147 ? -5.272 5.221 18.989 1.00 71.12 147 MET A C 1
ATOM 1173 O O . MET A 1 147 ? -6.065 5.927 19.599 1.00 71.12 147 MET A O 1
ATOM 1177 N N . ILE A 1 148 ? -5.354 3.892 18.998 1.00 66.50 148 ILE A N 1
ATOM 1178 C CA . ILE A 1 148 ? -6.437 3.185 19.675 1.00 66.50 148 ILE A CA 1
ATOM 1179 C C . ILE A 1 148 ? -5.853 2.365 20.824 1.00 66.50 148 ILE A C 1
ATOM 1181 O O . ILE A 1 148 ? -5.024 1.473 20.620 1.00 66.50 148 ILE A O 1
ATOM 1185 N N . GLU A 1 149 ? -6.333 2.642 22.030 1.00 65.62 149 GLU A N 1
ATOM 1186 C CA . GLU A 1 149 ? -6.018 1.889 23.241 1.00 65.62 149 GLU A CA 1
ATOM 1187 C C . GLU A 1 149 ? -7.276 1.195 23.763 1.00 65.62 149 GLU A C 1
ATOM 1189 O O . GLU A 1 149 ? -8.372 1.756 23.746 1.00 65.62 149 GLU A O 1
ATOM 1194 N N . GLU A 1 150 ? -7.131 -0.048 24.223 1.00 60.72 150 GLU A N 1
ATOM 1195 C CA . GLU A 1 150 ? -8.219 -0.771 24.878 1.00 60.72 150 GLU A CA 1
ATOM 1196 C C . GLU A 1 150 ? -8.046 -0.643 26.400 1.00 60.72 150 GLU A C 1
ATOM 1198 O O . GLU A 1 150 ? -7.087 -1.164 26.966 1.00 60.72 150 GLU A O 1
ATOM 1203 N N . ASN A 1 151 ? -8.971 0.058 27.068 1.00 56.41 151 ASN A N 1
ATOM 1204 C CA . ASN A 1 151 ? -9.035 0.188 28.535 1.00 56.41 151 ASN A CA 1
ATOM 1205 C C . ASN A 1 151 ? -7.749 0.716 29.215 1.00 56.41 151 ASN A C 1
ATOM 1207 O O . ASN A 1 151 ? -7.404 0.253 30.301 1.00 56.41 151 ASN A O 1
ATOM 1211 N N . GLY A 1 152 ? -7.028 1.654 28.589 1.00 55.88 152 GLY A N 1
ATOM 1212 C CA . GLY A 1 152 ? -5.791 2.221 29.151 1.00 55.88 152 GLY A CA 1
ATOM 1213 C C . GLY A 1 152 ? -4.612 1.238 29.212 1.00 55.88 152 GLY A C 1
ATOM 1214 O O . GLY A 1 152 ? -3.666 1.461 29.965 1.00 55.88 152 GLY A O 1
ATOM 1215 N N . GLY A 1 153 ? -4.685 0.126 28.469 1.00 58.88 153 GLY A N 1
ATOM 1216 C CA . GLY A 1 153 ? -3.588 -0.823 28.285 1.00 58.88 153 GLY A CA 1
ATOM 1217 C C . GLY A 1 153 ? -2.740 -0.538 27.040 1.00 58.88 153 GLY A C 1
ATOM 1218 O O . GLY A 1 153 ? -3.134 0.216 26.150 1.00 58.88 153 GLY A O 1
ATOM 1219 N N . ASP A 1 154 ? -1.581 -1.200 26.956 1.00 54.38 154 ASP A N 1
ATOM 1220 C CA . ASP A 1 154 ? -0.620 -1.067 25.856 1.00 54.38 154 ASP A CA 1
ATOM 1221 C C . ASP A 1 154 ? -1.175 -1.652 24.535 1.00 54.38 154 ASP A C 1
ATOM 1223 O O . ASP A 1 154 ? -0.853 -2.776 24.147 1.00 54.38 154 ASP A O 1
ATOM 1227 N N . LYS A 1 155 ? -1.963 -0.846 23.809 1.00 62.81 155 LYS A N 1
ATOM 1228 C CA . LYS A 1 155 ? -2.495 -1.082 22.446 1.00 62.81 155 LYS A CA 1
ATOM 1229 C C . LYS A 1 155 ? -3.582 -2.162 22.326 1.00 62.81 155 LYS A C 1
ATOM 1231 O O . LYS A 1 155 ? -3.659 -3.103 23.111 1.00 62.81 155 LYS A O 1
ATOM 1236 N N . ILE A 1 156 ? -4.420 -2.046 21.287 1.00 58.72 156 ILE A N 1
ATOM 1237 C CA . ILE A 1 156 ? -5.435 -3.064 20.963 1.00 58.72 156 ILE A CA 1
ATOM 1238 C C . ILE A 1 156 ? -4.778 -4.455 20.813 1.00 58.72 156 ILE A C 1
ATOM 1240 O O . ILE A 1 156 ? -3.825 -4.601 20.033 1.00 58.72 156 ILE A O 1
ATOM 1244 N N . PRO A 1 157 ? -5.313 -5.502 21.469 1.00 63.66 157 PRO A N 1
ATOM 1245 C CA . PRO A 1 157 ? -4.921 -6.882 21.239 1.00 63.66 157 PRO A CA 1
ATOM 1246 C C . PRO A 1 157 ? -4.989 -7.269 19.760 1.00 63.66 157 PRO A C 1
ATOM 1248 O O . PRO A 1 157 ? -5.915 -6.929 19.023 1.00 63.66 157 PRO A O 1
ATOM 1251 N N . ARG A 1 158 ? -4.032 -8.085 19.314 1.00 67.50 158 ARG A N 1
ATOM 1252 C CA . ARG A 1 158 ? -4.118 -8.715 17.993 1.00 67.50 158 ARG A CA 1
ATOM 1253 C C . ARG A 1 158 ? -5.232 -9.766 18.006 1.00 67.50 158 ARG A C 1
ATOM 1255 O O . ARG A 1 158 ? -4.979 -10.935 18.286 1.00 67.50 158 ARG A O 1
ATOM 1262 N N . TYR A 1 159 ? -6.456 -9.381 17.635 1.00 75.12 159 TYR A N 1
ATOM 1263 C CA . TYR A 1 159 ? -7.606 -10.300 17.550 1.00 75.12 159 TYR A CA 1
ATOM 1264 C C . TYR A 1 159 ? -7.429 -11.437 16.526 1.00 75.12 159 TYR A C 1
ATOM 1266 O O . TYR A 1 159 ? -8.174 -12.417 16.558 1.00 75.12 159 TYR A O 1
ATOM 1274 N N . ARG A 1 160 ? -6.415 -11.339 15.656 1.00 66.38 160 ARG A N 1
ATOM 1275 C CA . ARG A 1 160 ? -5.983 -12.406 14.743 1.00 66.38 160 ARG A CA 1
ATOM 1276 C C . ARG A 1 160 ? -5.416 -13.619 15.480 1.00 66.38 160 ARG A C 1
ATOM 1278 O O . ARG A 1 160 ? -5.784 -14.747 15.172 1.00 66.38 160 ARG A O 1
ATOM 1285 N N . ASP A 1 161 ? -4.538 -13.370 16.447 1.00 71.75 161 ASP A N 1
ATOM 1286 C CA . ASP A 1 161 ? -3.782 -14.412 17.152 1.00 71.75 161 ASP A CA 1
ATOM 1287 C C . ASP A 1 161 ? -4.442 -14.780 18.498 1.00 71.75 161 ASP A C 1
ATOM 1289 O O . ASP A 1 161 ? -4.009 -15.703 19.186 1.00 71.75 161 ASP A O 1
ATOM 1293 N N . GLY A 1 162 ? -5.499 -14.050 18.873 1.00 73.19 162 GLY A N 1
ATOM 1294 C CA . GLY A 1 162 ? -6.274 -14.248 20.093 1.00 73.19 162 GLY A CA 1
ATOM 1295 C C . GLY A 1 162 ? -7.410 -15.267 19.967 1.00 73.19 162 GLY A C 1
ATOM 1296 O O . GLY A 1 162 ? -7.565 -15.978 18.973 1.00 73.19 162 GLY A O 1
ATOM 1297 N N . HIS A 1 163 ? -8.256 -15.318 20.996 1.00 81.12 163 HIS A N 1
ATOM 1298 C CA . HIS A 1 163 ? -9.349 -16.291 21.089 1.00 81.12 163 HIS A CA 1
ATOM 1299 C C . HIS A 1 163 ? -10.472 -16.065 20.059 1.00 81.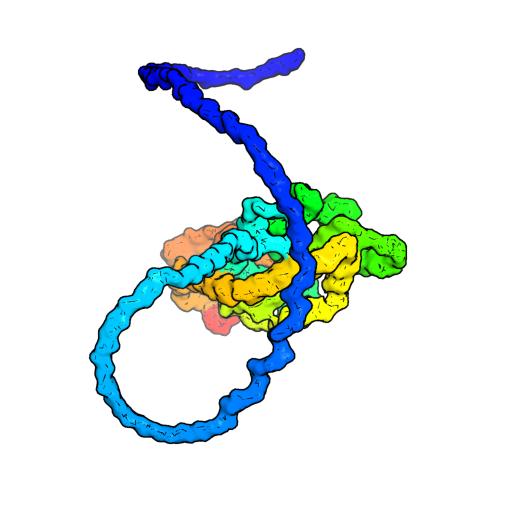12 163 HIS A C 1
ATOM 1301 O O . HIS A 1 163 ? -11.209 -17.001 19.756 1.00 81.12 163 HIS A O 1
ATOM 1307 N N . LEU A 1 164 ? -10.577 -14.858 19.489 1.00 84.81 164 LEU A N 1
ATOM 1308 C CA . LEU A 1 164 ? -11.564 -14.528 18.457 1.00 84.81 164 LEU A CA 1
ATOM 1309 C C . LEU A 1 164 ? -11.140 -14.957 17.041 1.00 84.81 164 LEU A C 1
ATOM 1311 O O . LEU A 1 164 ? -12.010 -15.161 16.197 1.00 84.81 164 LEU A O 1
ATOM 1315 N N . LYS A 1 165 ? -9.832 -15.129 16.783 1.00 86.19 165 LYS A N 1
ATOM 1316 C CA . LYS A 1 165 ? -9.253 -15.566 15.493 1.00 86.19 165 LYS A CA 1
ATOM 1317 C C . LYS A 1 165 ? -9.769 -14.793 14.267 1.00 86.19 165 LYS A C 1
ATOM 1319 O O . LYS A 1 165 ? -10.051 -15.385 13.227 1.00 86.19 165 LYS A O 1
ATOM 1324 N N . LEU A 1 166 ? -9.896 -13.472 14.382 1.00 84.81 166 LEU A N 1
ATOM 1325 C CA . LEU A 1 166 ? -10.432 -12.615 13.321 1.00 84.81 166 LEU A CA 1
ATOM 1326 C C . LEU A 1 166 ? -9.319 -12.230 12.330 1.00 84.81 166 LEU A C 1
ATOM 1328 O O . LEU A 1 166 ? -8.453 -11.407 12.638 1.00 84.81 166 LEU A O 1
ATOM 1332 N N . ASN A 1 167 ? -9.324 -12.792 11.120 1.00 81.12 167 ASN A N 1
ATOM 1333 C CA . ASN A 1 167 ? -8.273 -12.554 10.117 1.00 81.12 167 ASN A CA 1
ATOM 1334 C C . ASN A 1 167 ? -8.542 -11.342 9.219 1.00 81.12 167 ASN A C 1
ATOM 1336 O O . ASN A 1 167 ? -7.669 -10.946 8.449 1.00 81.12 167 ASN A O 1
ATOM 1340 N N . GLY A 1 168 ? -9.724 -10.737 9.310 1.00 80.38 168 GLY A N 1
ATOM 1341 C CA . GLY A 1 168 ? -10.087 -9.581 8.503 1.00 80.38 168 GLY A CA 1
ATOM 1342 C C . GLY A 1 168 ? -11.532 -9.149 8.706 1.00 80.38 168 GLY A C 1
ATOM 1343 O O . GLY A 1 168 ? -12.249 -9.665 9.564 1.00 80.38 168 GLY A O 1
ATOM 1344 N N . LEU A 1 169 ? -11.962 -8.213 7.865 1.00 82.44 169 LEU A N 1
ATOM 1345 C CA . LEU A 1 169 ? -13.294 -7.617 7.921 1.00 82.44 169 LEU A CA 1
ATOM 1346 C C . LEU A 1 169 ? -14.429 -8.633 7.699 1.00 82.44 169 LEU A C 1
ATOM 1348 O O . LEU A 1 169 ? -15.487 -8.522 8.313 1.00 82.44 169 LEU A O 1
ATOM 1352 N N . SER A 1 170 ? -14.219 -9.655 6.864 1.00 83.75 170 SER A N 1
ATOM 1353 C CA . SER A 1 170 ? -15.206 -10.726 6.667 1.00 83.75 170 SER A CA 1
ATOM 1354 C C . SER A 1 170 ? -15.448 -11.526 7.946 1.00 83.75 170 SER A C 1
ATOM 1356 O O . SER A 1 170 ? -16.600 -11.741 8.318 1.00 83.75 170 SER A O 1
ATOM 1358 N N . ASP A 1 171 ? -14.378 -11.906 8.651 1.00 86.38 171 ASP A N 1
ATOM 1359 C CA . ASP A 1 171 ? -14.477 -12.636 9.919 1.00 86.38 171 ASP A CA 1
ATOM 1360 C C . ASP A 1 171 ? -15.145 -11.762 10.986 1.00 86.38 171 ASP A C 1
ATOM 1362 O O . ASP A 1 171 ? -16.031 -12.228 11.705 1.00 86.38 171 ASP A O 1
ATOM 1366 N N . TYR A 1 172 ? -14.790 -10.471 11.029 1.00 90.38 172 TYR A N 1
ATOM 1367 C CA . TYR A 1 172 ? -15.468 -9.487 11.872 1.00 90.38 172 TYR A CA 1
ATOM 1368 C C . TYR A 1 172 ? -16.972 -9.431 11.585 1.00 90.38 172 TYR A C 1
ATOM 1370 O O . TYR A 1 172 ? -17.769 -9.500 12.516 1.00 90.38 172 TYR A O 1
ATOM 1378 N N . ARG A 1 173 ? -17.389 -9.352 10.317 1.00 91.19 173 ARG A N 1
ATOM 1379 C CA . ARG A 1 173 ? -18.812 -9.304 9.944 1.00 91.19 173 ARG A CA 1
ATOM 1380 C C . ARG A 1 173 ? -19.553 -10.566 10.382 1.00 91.19 173 ARG A C 1
ATOM 1382 O O . ARG A 1 173 ? -20.694 -10.470 10.829 1.00 91.19 173 ARG A O 1
ATOM 1389 N N . VAL A 1 174 ? -18.933 -11.744 10.285 1.00 92.31 174 VAL A N 1
ATOM 1390 C CA . VAL A 1 174 ? -19.515 -13.001 10.795 1.00 92.31 174 VAL A CA 1
ATOM 1391 C C . VAL A 1 174 ? -19.660 -12.952 12.319 1.00 92.31 174 VAL A C 1
ATOM 1393 O O . VAL A 1 174 ? -20.741 -13.239 12.841 1.00 92.31 174 VAL A O 1
ATOM 1396 N N . TYR A 1 175 ? -18.607 -12.534 13.025 1.00 94.06 175 TYR A N 1
ATOM 1397 C CA . TYR A 1 175 ? -18.609 -12.345 14.477 1.00 94.06 175 TYR A CA 1
ATOM 1398 C C . TYR A 1 175 ? -19.693 -11.355 14.927 1.00 94.06 175 TYR A C 1
ATOM 1400 O O . TYR A 1 175 ? -20.526 -11.686 15.772 1.00 94.06 175 TYR A O 1
ATOM 1408 N N . ALA A 1 176 ? -19.742 -10.178 14.307 1.00 94.31 176 ALA A N 1
ATOM 1409 C CA . ALA A 1 176 ? -20.704 -9.135 14.610 1.00 94.31 176 ALA A CA 1
ATOM 1410 C C . ALA A 1 176 ? -22.135 -9.616 14.365 1.00 94.31 176 ALA A C 1
ATOM 1412 O O . ALA A 1 176 ? -22.962 -9.511 15.262 1.00 94.31 176 ALA A O 1
ATOM 1413 N N . ASN A 1 177 ? -22.433 -10.231 13.214 1.00 94.12 177 ASN A N 1
ATOM 1414 C CA . ASN A 1 177 ? -23.770 -10.775 12.944 1.00 94.12 177 ASN A CA 1
ATOM 1415 C C . ASN A 1 177 ? -24.217 -11.788 14.008 1.00 94.12 177 ASN A C 1
ATOM 1417 O O . ASN A 1 177 ? -25.367 -11.735 14.448 1.00 94.12 177 ASN A O 1
ATOM 1421 N N . LYS A 1 178 ? -23.315 -12.670 14.460 1.00 95.69 178 LYS A N 1
ATOM 1422 C CA . LYS A 1 178 ? -23.612 -13.630 15.530 1.00 95.69 178 LYS A CA 1
ATOM 1423 C C . LYS A 1 178 ? -24.023 -12.913 16.819 1.00 95.69 178 LYS A C 1
ATOM 1425 O O . LYS A 1 178 ? -25.083 -13.215 17.361 1.00 95.69 178 LYS A O 1
ATOM 1430 N N . LEU A 1 179 ? -23.243 -11.928 17.266 1.00 94.56 179 LEU A N 1
ATOM 1431 C CA . LEU A 1 179 ? -23.567 -11.137 18.461 1.00 94.56 179 LEU A CA 1
ATOM 1432 C C . LEU A 1 179 ? -24.839 -10.297 18.290 1.00 94.56 179 LEU A C 1
ATOM 1434 O O . LEU A 1 179 ? -25.620 -10.128 19.221 1.00 94.56 179 LEU A O 1
ATOM 1438 N N . MET A 1 180 ? -25.090 -9.785 17.085 1.00 90.38 180 MET A N 1
ATOM 1439 C CA . MET A 1 180 ? -26.295 -9.013 16.784 1.00 90.38 180 MET A CA 1
ATOM 1440 C C . MET A 1 180 ? -27.563 -9.866 16.870 1.00 90.38 180 MET A C 1
ATOM 1442 O O . MET A 1 180 ? -28.601 -9.331 17.264 1.00 90.38 180 MET A O 1
ATOM 1446 N N . SER A 1 181 ? -27.471 -11.151 16.508 1.00 93.50 181 SER A N 1
ATOM 1447 C CA . SER A 1 181 ? -28.577 -12.115 16.559 1.00 93.50 181 SER A CA 1
ATOM 1448 C C . SER A 1 181 ? -28.873 -12.656 17.959 1.00 93.50 181 SER A C 1
ATOM 1450 O O . SER A 1 181 ? -29.963 -13.174 18.190 1.00 93.50 181 SER A O 1
ATOM 1452 N N . ASP A 1 182 ? -27.934 -12.513 18.894 1.00 96.00 182 ASP A N 1
ATOM 1453 C CA . ASP A 1 182 ? -28.119 -12.919 20.281 1.00 96.00 182 ASP A CA 1
ATOM 1454 C C . ASP A 1 182 ? -28.853 -11.817 21.063 1.00 96.00 182 ASP A C 1
ATOM 1456 O O . ASP A 1 182 ? -28.347 -10.707 21.255 1.00 96.00 182 ASP A O 1
ATOM 1460 N N . SER A 1 183 ? -30.075 -12.110 21.512 1.00 95.00 183 SER A N 1
ATOM 1461 C CA . SER A 1 183 ? -30.876 -11.183 22.320 1.00 95.00 183 SER A CA 1
ATOM 1462 C C . SER A 1 183 ? -30.318 -10.973 23.728 1.00 95.00 183 SER A C 1
ATOM 1464 O O . SER A 1 183 ? -30.670 -9.984 24.366 1.00 95.00 183 SER A O 1
ATOM 1466 N N . ALA A 1 184 ? -29.479 -11.891 24.218 1.00 96.25 184 ALA A N 1
ATOM 1467 C CA . ALA A 1 184 ? -28.821 -11.792 25.519 1.00 96.25 184 ALA A CA 1
ATOM 1468 C C . ALA A 1 184 ? -27.468 -11.066 25.446 1.00 96.25 184 ALA A C 1
ATOM 1470 O O . ALA A 1 184 ? -26.833 -10.854 26.480 1.00 96.25 184 ALA A O 1
ATOM 1471 N N . PHE A 1 185 ? -27.017 -10.676 24.249 1.00 95.19 185 PHE A N 1
ATOM 1472 C CA . PHE A 1 185 ? -25.749 -9.983 24.083 1.00 95.19 185 PHE A CA 1
ATOM 1473 C C . PHE A 1 185 ? -25.742 -8.630 24.807 1.00 95.19 185 PHE A C 1
ATOM 1475 O O . PHE A 1 185 ? -26.578 -7.759 24.553 1.00 95.19 185 PHE A O 1
ATOM 1482 N N . VAL A 1 186 ? -24.729 -8.438 25.653 1.00 94.75 186 VAL A N 1
ATOM 1483 C CA . VAL A 1 186 ? -24.409 -7.166 26.305 1.00 94.75 186 VAL A CA 1
ATOM 1484 C C . VAL A 1 186 ? -23.071 -6.685 25.760 1.00 94.75 186 VAL A C 1
ATOM 1486 O O . VAL A 1 186 ? -22.084 -7.418 25.796 1.00 94.75 186 VAL A O 1
ATOM 1489 N N . ALA A 1 187 ? -23.041 -5.452 25.256 1.00 93.94 187 ALA A N 1
ATOM 1490 C CA . ALA A 1 187 ? -21.816 -4.826 24.778 1.00 93.94 187 ALA A CA 1
ATOM 1491 C C . ALA A 1 187 ? -20.751 -4.783 25.884 1.00 93.94 187 ALA A C 1
ATOM 1493 O O . ALA A 1 187 ? -21.047 -4.449 27.032 1.00 93.94 187 ALA A O 1
ATOM 1494 N N . SER A 1 188 ? -19.508 -5.086 25.526 1.00 89.31 188 SER A N 1
ATOM 1495 C CA . SER A 1 188 ? -18.344 -5.039 26.405 1.00 89.31 188 SER A CA 1
ATOM 1496 C C . SER A 1 188 ? -17.256 -4.134 25.811 1.00 89.31 188 SER A C 1
ATOM 1498 O O . SER A 1 188 ? -17.310 -3.791 24.623 1.00 89.31 188 SER A O 1
ATOM 1500 N N . PRO A 1 189 ? -16.246 -3.733 26.604 1.00 85.94 189 PRO A N 1
ATOM 1501 C CA . PRO A 1 189 ? -15.075 -3.054 26.062 1.00 85.94 189 PRO A CA 1
ATOM 1502 C C . PRO A 1 189 ? -14.400 -3.842 24.936 1.00 85.94 189 PRO A C 1
ATOM 1504 O O . PRO A 1 189 ? -14.080 -3.256 23.909 1.00 85.94 189 PRO A O 1
ATOM 1507 N N . GLU A 1 190 ? -14.310 -5.166 25.073 1.00 86.75 190 GLU A N 1
ATOM 1508 C CA . GLU A 1 190 ? -13.740 -6.045 24.050 1.00 86.75 190 GLU A CA 1
ATOM 1509 C C . GLU A 1 190 ? -14.552 -6.033 22.752 1.00 86.75 190 GLU A C 1
ATOM 1511 O O . GLU A 1 190 ? -13.993 -5.854 21.670 1.00 86.75 190 GLU A O 1
ATOM 1516 N N . SER A 1 191 ? -15.883 -6.168 22.825 1.00 90.50 191 SER A N 1
ATOM 1517 C CA . SER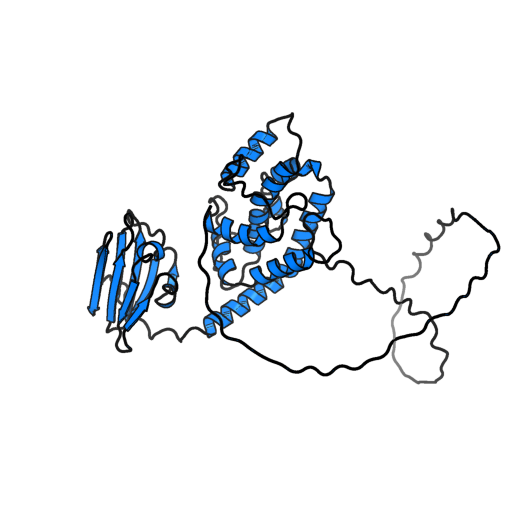 A 1 191 ? -16.705 -6.130 21.610 1.00 90.50 191 SER A CA 1
ATOM 1518 C C . SER A 1 191 ? -16.599 -4.782 20.897 1.00 90.50 191 SER A C 1
ATOM 1520 O O . SER A 1 191 ? -16.637 -4.727 19.665 1.00 90.50 191 SER A O 1
ATOM 1522 N N . CYS A 1 192 ? -16.432 -3.699 21.662 1.00 88.88 192 CYS A N 1
ATOM 1523 C CA . CYS A 1 192 ? -16.197 -2.376 21.106 1.00 88.88 192 CYS A CA 1
ATOM 1524 C C . CYS A 1 192 ? -14.798 -2.243 20.489 1.00 88.88 192 CYS A C 1
ATOM 1526 O O . CYS A 1 192 ? -14.690 -1.774 19.358 1.00 88.88 192 CYS A O 1
ATOM 1528 N N . GLY A 1 193 ? -13.748 -2.712 21.171 1.00 86.06 193 GLY A N 1
ATOM 1529 C CA . GLY A 1 193 ? -12.373 -2.722 20.663 1.00 86.06 193 GLY A CA 1
ATOM 1530 C C . GLY A 1 193 ? -12.259 -3.481 19.342 1.00 86.06 193 GLY A C 1
ATOM 1531 O O . GLY A 1 193 ? -11.699 -2.964 18.372 1.00 86.06 193 GLY A O 1
ATOM 1532 N N . VAL A 1 194 ? -12.913 -4.643 19.244 1.00 88.12 194 VAL A N 1
ATOM 1533 C CA . VAL A 1 194 ? -13.051 -5.394 17.989 1.00 88.12 194 VAL A CA 1
ATOM 1534 C C . VAL A 1 194 ? -13.726 -4.537 16.918 1.00 88.12 194 VAL A C 1
ATOM 1536 O O . VAL A 1 194 ? -13.191 -4.392 15.821 1.00 88.12 194 VAL A O 1
ATOM 1539 N N . ALA A 1 195 ? -14.877 -3.929 17.210 1.00 89.44 195 ALA A N 1
ATOM 1540 C CA . ALA A 1 195 ? -15.581 -3.120 16.220 1.00 89.44 195 ALA A CA 1
ATOM 1541 C C . ALA A 1 195 ? -14.753 -1.924 15.729 1.00 89.44 195 ALA A C 1
ATOM 1543 O O . ALA A 1 195 ? -14.642 -1.721 14.523 1.00 89.44 195 ALA A O 1
ATOM 1544 N N . VAL A 1 196 ? -14.114 -1.180 16.633 1.00 86.19 196 VAL A N 1
ATOM 1545 C CA . VAL A 1 196 ? -13.243 -0.051 16.278 1.00 86.19 196 VAL A CA 1
ATOM 1546 C C . VAL A 1 196 ? -12.072 -0.524 15.414 1.00 86.19 196 VAL A C 1
ATOM 1548 O O . VAL A 1 196 ? -11.786 0.091 14.391 1.00 86.19 196 VAL A O 1
ATOM 1551 N N . THR A 1 197 ? -11.451 -1.653 15.757 1.00 84.12 197 THR A N 1
ATOM 1552 C CA . THR A 1 197 ? -10.293 -2.194 15.024 1.00 84.12 197 THR A CA 1
ATOM 1553 C C . THR A 1 197 ? -10.597 -2.494 13.567 1.00 84.12 197 THR A C 1
ATOM 1555 O O . THR A 1 197 ? -9.765 -2.209 12.710 1.00 84.12 197 THR A O 1
ATOM 1558 N N . TYR A 1 198 ? -11.761 -3.085 13.285 1.00 84.75 198 TYR A N 1
ATOM 1559 C CA . TYR A 1 198 ? -12.102 -3.531 11.933 1.00 84.75 198 TYR A CA 1
ATOM 1560 C C . TYR A 1 198 ? -12.897 -2.492 11.138 1.00 84.75 198 TYR A C 1
ATOM 1562 O O . TYR A 1 198 ? -12.702 -2.397 9.928 1.00 84.75 198 TYR A O 1
ATOM 1570 N N . VAL A 1 199 ? -13.744 -1.690 11.791 1.00 86.19 199 VAL A N 1
ATOM 1571 C CA . VAL A 1 199 ? -14.643 -0.741 11.110 1.00 86.19 199 VAL A CA 1
ATOM 1572 C C . VAL A 1 199 ? -14.013 0.640 10.938 1.00 86.19 199 VAL A C 1
ATOM 1574 O O . VAL A 1 199 ? -14.218 1.274 9.903 1.00 86.19 199 VAL A O 1
ATOM 1577 N N . LEU A 1 200 ? -13.226 1.129 11.908 1.00 84.44 200 LEU A N 1
ATOM 1578 C CA . LEU A 1 200 ? -12.658 2.480 11.825 1.00 84.44 200 LEU A CA 1
ATOM 1579 C C . LEU A 1 200 ? -11.685 2.643 10.642 1.00 84.44 200 LEU A C 1
ATOM 1581 O O . LEU A 1 200 ? -11.845 3.620 9.905 1.00 84.44 200 LEU A O 1
ATOM 1585 N N . PRO A 1 201 ? -10.738 1.712 10.381 1.00 84.12 201 PRO A N 1
ATOM 1586 C CA . PRO A 1 201 ? -9.852 1.829 9.223 1.00 84.12 201 PRO A CA 1
ATOM 1587 C C . PRO A 1 201 ? -10.610 1.835 7.891 1.00 84.12 201 PRO A C 1
ATOM 1589 O O . PRO A 1 201 ? -10.246 2.592 6.995 1.00 84.12 201 PRO A O 1
ATOM 1592 N N . GLU A 1 202 ? -11.685 1.046 7.773 1.00 82.50 202 GLU A N 1
ATOM 1593 C CA . GLU A 1 202 ? -12.556 1.012 6.588 1.00 82.50 202 GLU A CA 1
ATOM 1594 C C . GLU A 1 202 ? -13.253 2.366 6.379 1.00 82.50 202 GLU A C 1
ATOM 1596 O O . GLU A 1 202 ? -13.215 2.942 5.290 1.00 82.50 202 GLU A O 1
ATOM 1601 N N . ALA A 1 203 ? -13.837 2.928 7.438 1.00 82.94 203 ALA A N 1
ATOM 1602 C CA . ALA A 1 203 ? -14.514 4.218 7.370 1.00 82.94 203 ALA A CA 1
ATOM 1603 C C . ALA A 1 203 ? -13.548 5.365 7.017 1.00 82.94 203 ALA A C 1
ATOM 1605 O O . ALA A 1 203 ? -13.876 6.216 6.183 1.00 82.94 203 ALA A O 1
ATOM 1606 N N . VAL A 1 204 ? -12.336 5.373 7.584 1.00 84.25 204 VAL A N 1
ATOM 1607 C CA . VAL A 1 204 ? -11.323 6.375 7.226 1.00 84.25 204 VAL A CA 1
ATOM 1608 C C . VAL A 1 204 ? -10.825 6.175 5.799 1.00 84.25 204 VAL A C 1
ATOM 1610 O O . VAL A 1 204 ? -10.777 7.147 5.050 1.00 84.25 204 VAL A O 1
ATOM 1613 N N . ALA A 1 205 ? -10.521 4.945 5.379 1.00 81.75 205 ALA A N 1
ATOM 1614 C CA . ALA A 1 205 ? -10.122 4.659 4.000 1.00 81.75 205 ALA A CA 1
ATOM 1615 C C . ALA A 1 205 ? -11.194 5.106 2.994 1.00 81.75 205 ALA A C 1
ATOM 1617 O O . ALA A 1 205 ? -10.868 5.728 1.982 1.00 81.75 205 ALA A O 1
ATOM 1618 N N . GLY A 1 206 ? -12.475 4.885 3.312 1.00 79.88 206 GLY A N 1
ATOM 1619 C CA . GLY A 1 206 ? -13.602 5.395 2.534 1.00 79.88 206 GLY A CA 1
ATOM 1620 C C . GLY A 1 206 ? -13.570 6.915 2.386 1.00 79.88 206 GLY A C 1
ATOM 1621 O O . GLY A 1 206 ? -13.675 7.423 1.270 1.00 79.88 206 GLY A O 1
ATOM 1622 N N . MET A 1 207 ? -13.347 7.645 3.478 1.00 82.75 207 MET A N 1
ATOM 1623 C CA . MET A 1 207 ? -13.263 9.107 3.438 1.00 82.75 207 MET A CA 1
ATOM 1624 C C . MET A 1 207 ? -12.029 9.614 2.684 1.00 82.75 207 MET A C 1
ATOM 1626 O O . MET A 1 207 ? -12.149 10.520 1.860 1.00 82.75 207 MET A O 1
ATOM 1630 N N . LEU A 1 208 ? -10.863 9.005 2.912 1.00 84.31 208 LEU A N 1
ATOM 1631 C CA . LEU A 1 208 ? -9.628 9.339 2.202 1.00 84.31 208 LEU A CA 1
ATOM 1632 C C . LEU A 1 208 ? -9.793 9.103 0.695 1.00 84.31 208 LEU A C 1
ATOM 1634 O O . LEU A 1 208 ? -9.449 9.970 -0.105 1.00 84.31 208 LEU A O 1
ATOM 1638 N N . SER A 1 209 ? -10.414 7.991 0.294 1.00 78.62 209 SER A N 1
ATOM 1639 C CA . SER A 1 209 ? -10.631 7.669 -1.123 1.00 78.62 209 SER A CA 1
ATOM 1640 C C . SER A 1 209 ? -11.430 8.742 -1.881 1.00 78.62 209 SER A C 1
ATOM 1642 O O . SER A 1 209 ? -11.169 8.976 -3.062 1.00 78.62 209 SER A O 1
ATOM 1644 N N . ALA A 1 210 ? -12.345 9.446 -1.202 1.00 80.56 210 ALA A N 1
ATOM 1645 C CA . ALA A 1 210 ? -13.145 10.522 -1.787 1.00 80.56 210 ALA A CA 1
ATOM 1646 C C . ALA A 1 210 ? -12.356 11.828 -2.005 1.00 80.56 210 ALA A C 1
ATOM 1648 O O . ALA A 1 210 ? -12.745 12.655 -2.829 1.00 80.56 210 ALA A O 1
ATOM 1649 N N . LYS A 1 211 ? -11.247 12.015 -1.282 1.00 86.31 211 LYS A N 1
ATOM 1650 C CA . LYS A 1 211 ? -10.430 13.238 -1.261 1.00 86.31 211 LYS A CA 1
ATOM 1651 C C . LYS A 1 211 ? -9.010 13.018 -1.795 1.00 86.31 211 LYS A C 1
ATOM 1653 O O . LYS A 1 211 ? -8.121 13.795 -1.496 1.00 86.31 211 LYS A O 1
ATOM 1658 N N . ARG A 1 212 ? -8.787 11.961 -2.575 1.00 84.88 212 ARG A N 1
ATOM 1659 C CA . ARG A 1 212 ? -7.458 11.520 -3.030 1.00 84.88 212 ARG A CA 1
ATOM 1660 C C . ARG A 1 212 ? -6.593 12.612 -3.708 1.00 84.88 212 ARG A C 1
ATOM 1662 O O . ARG A 1 212 ? -7.140 13.478 -4.396 1.00 84.88 212 ARG A O 1
ATOM 1669 N N . PRO A 1 213 ? -5.253 12.513 -3.595 1.00 88.38 213 PRO A N 1
ATOM 1670 C CA . PRO A 1 213 ? -4.295 13.324 -4.351 1.00 88.38 213 PRO A CA 1
ATOM 1671 C C . PRO A 1 213 ? -4.427 13.181 -5.870 1.00 88.38 213 PRO A C 1
ATOM 1673 O O . PRO A 1 213 ? -4.947 12.183 -6.371 1.00 88.38 213 PRO A O 1
ATOM 1676 N N . LYS A 1 214 ? -3.905 14.158 -6.619 1.00 87.31 214 LYS A N 1
ATOM 1677 C CA . LYS A 1 214 ? -4.042 14.231 -8.088 1.00 87.31 214 LYS A CA 1
ATOM 1678 C C . LYS A 1 214 ? -3.266 13.149 -8.831 1.00 87.31 214 LYS A C 1
ATOM 1680 O O . LYS A 1 214 ? -3.660 12.772 -9.929 1.00 87.31 214 LYS A O 1
ATOM 1685 N N . TYR A 1 215 ? -2.152 12.691 -8.262 1.00 82.31 215 TYR A N 1
ATOM 1686 C CA . TYR A 1 215 ? -1.324 11.638 -8.861 1.00 82.31 215 TYR A CA 1
ATOM 1687 C C . TYR A 1 215 ? -1.929 10.240 -8.712 1.00 82.31 215 TYR A C 1
ATOM 1689 O O . TYR A 1 215 ? -1.457 9.291 -9.333 1.00 82.31 215 TYR A O 1
ATOM 1697 N N . VAL A 1 216 ? -2.962 10.101 -7.884 1.00 83.50 216 VAL A N 1
ATOM 1698 C CA . VAL A 1 216 ? -3.709 8.861 -7.758 1.00 83.50 216 VAL A CA 1
ATOM 1699 C C . VAL A 1 216 ? -4.765 8.836 -8.854 1.00 83.50 216 VAL A C 1
ATOM 1701 O O . VAL A 1 216 ? -5.697 9.643 -8.832 1.00 83.50 216 VAL A O 1
ATOM 1704 N N . GLU A 1 217 ? -4.628 7.911 -9.808 1.00 73.69 217 GLU A N 1
ATOM 1705 C CA . GLU A 1 217 ? -5.580 7.799 -10.912 1.00 73.69 217 GLU A CA 1
ATOM 1706 C C . GLU A 1 217 ? -7.027 7.693 -10.415 1.00 73.69 217 GLU A C 1
ATOM 1708 O O . GLU A 1 217 ? -7.312 7.059 -9.386 1.00 73.69 217 GLU A O 1
ATOM 1713 N N . PRO A 1 218 ? -7.975 8.312 -11.138 1.00 58.22 218 PRO A N 1
ATOM 1714 C CA . PRO A 1 218 ? -9.353 8.278 -10.738 1.00 58.22 218 PRO A CA 1
ATOM 1715 C C . PRO A 1 218 ? -9.925 6.874 -10.910 1.00 58.22 218 PRO A C 1
ATOM 1717 O O . PRO A 1 218 ? -10.307 6.465 -11.999 1.00 58.22 218 PRO A O 1
ATOM 1720 N N . SER A 1 219 ? -10.055 6.144 -9.811 1.00 54.03 219 SER A N 1
ATOM 1721 C CA . SER A 1 219 ? -10.884 4.949 -9.794 1.00 54.03 219 SER A CA 1
ATOM 1722 C C . SER A 1 219 ? -12.376 5.287 -9.826 1.00 54.03 219 SER A C 1
ATOM 1724 O O . SER A 1 219 ? -12.806 6.396 -9.470 1.00 54.03 219 SER A O 1
ATOM 1726 N N . VAL A 1 220 ? -13.139 4.299 -10.284 1.00 51.44 220 VAL A N 1
ATOM 1727 C CA . VAL A 1 220 ? -14.582 4.320 -10.522 1.00 51.44 220 VAL A CA 1
ATOM 1728 C C . VAL A 1 220 ? -15.343 4.756 -9.260 1.00 51.44 220 VAL A C 1
ATOM 1730 O O . VAL A 1 220 ? -15.171 4.176 -8.199 1.00 51.44 220 VAL A O 1
ATOM 1733 N N . GLN A 1 221 ? -16.185 5.788 -9.407 1.00 55.91 221 GLN A N 1
ATOM 1734 C CA . GLN A 1 221 ? -17.130 6.337 -8.417 1.00 55.91 221 GLN A CA 1
ATOM 1735 C C . GLN A 1 221 ? -16.584 6.534 -6.989 1.00 55.91 221 GLN A C 1
ATOM 1737 O O . GLN A 1 221 ? -16.756 5.701 -6.102 1.00 55.91 221 GLN A O 1
ATOM 1742 N N . ALA A 1 222 ? -16.035 7.725 -6.735 1.00 55.56 222 ALA A N 1
ATOM 1743 C CA . ALA A 1 222 ? -15.862 8.225 -5.375 1.00 55.56 222 ALA A CA 1
ATOM 1744 C C . ALA A 1 222 ? -17.215 8.228 -4.635 1.00 55.56 222 ALA A C 1
ATOM 1746 O O . ALA A 1 222 ? -18.218 8.708 -5.171 1.00 55.56 222 ALA A O 1
ATOM 1747 N N . LEU A 1 223 ? -17.243 7.708 -3.403 1.00 56.66 223 LEU A N 1
ATOM 1748 C CA . LEU A 1 223 ? -18.397 7.858 -2.514 1.00 56.66 223 LEU A CA 1
ATOM 1749 C C . LEU A 1 223 ? -18.591 9.356 -2.257 1.00 56.66 223 LEU A C 1
ATOM 1751 O O . LEU A 1 223 ? -17.687 10.031 -1.771 1.00 56.66 223 LEU A O 1
ATOM 1755 N N . SER A 1 224 ? -19.747 9.893 -2.645 1.00 55.16 224 SER A N 1
ATOM 1756 C CA . SER A 1 224 ? -19.934 11.339 -2.790 1.00 55.16 224 SER A CA 1
ATOM 1757 C C . SER A 1 224 ? -20.206 12.064 -1.468 1.00 55.16 224 SER A C 1
ATOM 1759 O O . SER A 1 224 ? -20.305 13.288 -1.467 1.00 55.16 224 SER A O 1
ATOM 1761 N N . SER A 1 225 ? -20.345 11.350 -0.343 1.00 62.03 225 SER A N 1
ATOM 1762 C CA . SER A 1 225 ? -20.473 11.980 0.976 1.00 62.03 225 SER A CA 1
ATOM 1763 C C . SER A 1 225 ? -19.990 11.100 2.134 1.00 62.03 225 SER A C 1
ATOM 1765 O O . SER A 1 225 ? -20.101 9.872 2.106 1.00 62.03 225 SER A O 1
ATOM 1767 N N . THR A 1 226 ? -19.518 11.751 3.203 1.00 54.38 226 THR A N 1
ATOM 1768 C CA . THR A 1 226 ? -19.244 11.143 4.518 1.00 54.38 226 THR A CA 1
ATOM 1769 C C . THR A 1 226 ? -20.457 10.365 5.028 1.00 54.38 226 THR A C 1
ATOM 1771 O O . THR A 1 226 ? -20.310 9.301 5.615 1.00 54.38 226 THR A O 1
ATOM 1774 N N . GLU A 1 227 ? -21.669 10.837 4.725 1.00 52.34 227 GLU A N 1
ATOM 1775 C CA . GLU A 1 227 ? -22.910 10.129 5.033 1.00 52.34 227 GLU A CA 1
ATOM 1776 C C . GLU A 1 227 ? -23.073 8.833 4.243 1.00 52.34 227 GLU A C 1
ATOM 1778 O O . GLU A 1 227 ? -23.547 7.883 4.833 1.00 52.34 227 GLU A O 1
ATOM 1783 N N . GLN A 1 228 ? -22.638 8.723 2.983 1.00 60.66 228 GLN A N 1
ATOM 1784 C CA . GLN A 1 228 ? -22.673 7.453 2.236 1.00 60.66 228 GLN A CA 1
ATOM 1785 C C . GLN A 1 228 ? -21.647 6.435 2.747 1.00 60.66 228 GLN A C 1
ATOM 1787 O O . GLN A 1 228 ? -21.911 5.230 2.745 1.00 60.66 228 GLN A O 1
ATOM 1792 N N . ILE A 1 229 ? -20.492 6.915 3.210 1.00 57.97 229 ILE A N 1
ATOM 1793 C CA . ILE A 1 229 ? -19.491 6.093 3.905 1.00 57.97 229 ILE A CA 1
ATOM 1794 C C . ILE A 1 229 ? -20.071 5.609 5.241 1.00 57.97 229 ILE A C 1
ATOM 1796 O O . ILE A 1 229 ? -19.951 4.433 5.579 1.00 57.97 229 ILE A O 1
ATOM 1800 N N . ILE A 1 230 ? -20.792 6.487 5.949 1.00 53.12 230 ILE A N 1
ATOM 1801 C CA . ILE A 1 230 ? -21.453 6.178 7.220 1.00 53.12 230 ILE A CA 1
ATOM 1802 C C . ILE A 1 230 ? -22.726 5.312 7.036 1.00 53.12 230 ILE A C 1
ATOM 1804 O O . ILE A 1 230 ? -23.071 4.481 7.877 1.00 53.12 230 ILE A O 1
ATOM 1808 N N . SER A 1 231 ? -23.434 5.450 5.915 1.00 48.56 231 SER A N 1
ATOM 1809 C CA . SER A 1 231 ? -24.742 4.834 5.656 1.00 48.56 231 SER A CA 1
ATOM 1810 C C . SER A 1 231 ? -24.671 3.514 4.891 1.00 48.56 231 SER A C 1
ATOM 1812 O O . SER A 1 231 ? -25.711 2.896 4.663 1.00 48.56 231 SER A O 1
ATOM 1814 N N . ARG A 1 232 ? -23.475 3.016 4.540 1.00 59.81 232 ARG A N 1
ATOM 1815 C CA . ARG A 1 232 ? -23.281 1.625 4.073 1.00 59.81 232 ARG A CA 1
ATOM 1816 C C . ARG A 1 232 ? -23.404 0.572 5.189 1.00 59.81 232 ARG A C 1
ATOM 1818 O O . ARG A 1 232 ? -23.195 -0.617 4.976 1.00 59.81 232 ARG A O 1
ATOM 1825 N N . GLY A 1 233 ? -23.914 0.979 6.348 1.00 67.00 233 GLY A N 1
ATOM 1826 C CA . GLY A 1 233 ? -25.247 0.520 6.754 1.00 67.00 233 GLY A CA 1
ATOM 1827 C C . GLY A 1 233 ? -25.314 -0.729 7.621 1.00 67.00 233 GLY A C 1
ATOM 1828 O O . GLY A 1 233 ? -26.298 -0.880 8.330 1.00 67.00 233 GLY A O 1
ATOM 1829 N N . LYS A 1 234 ? -24.291 -1.588 7.645 1.00 81.12 234 LYS A N 1
ATOM 1830 C CA . LYS A 1 234 ? -24.237 -2.714 8.600 1.00 81.12 234 LYS A CA 1
ATOM 1831 C C . LYS A 1 234 ? -23.061 -2.630 9.554 1.00 81.12 234 LYS A C 1
ATOM 1833 O O . LYS A 1 234 ? -23.272 -2.774 10.749 1.00 81.12 234 LYS A O 1
ATOM 1838 N N . ASP A 1 235 ? -21.868 -2.293 9.077 1.00 85.94 235 ASP A N 1
ATOM 1839 C CA . ASP A 1 235 ? -20.675 -2.276 9.936 1.00 85.94 235 ASP A CA 1
ATOM 1840 C C . ASP A 1 235 ? -20.727 -1.170 10.995 1.00 85.94 235 ASP A C 1
ATOM 1842 O O . ASP A 1 235 ? -20.365 -1.387 12.146 1.00 85.94 235 ASP A O 1
ATOM 1846 N N . LEU A 1 236 ? -21.296 -0.009 10.670 1.00 82.06 236 LEU A N 1
ATOM 1847 C CA . LEU A 1 236 ? -21.516 1.045 11.663 1.00 82.06 236 LEU A CA 1
ATOM 1848 C C . LEU A 1 236 ? -22.693 0.759 12.595 1.00 82.06 236 LEU A C 1
ATOM 1850 O O . LEU A 1 236 ? -22.671 1.187 13.747 1.00 82.06 236 LEU A O 1
ATOM 1854 N N . GLN A 1 237 ? -23.689 -0.010 12.143 1.00 86.25 237 GLN A N 1
ATOM 1855 C CA . GLN A 1 237 ? -24.727 -0.524 13.039 1.00 86.25 237 GLN A CA 1
ATOM 1856 C C . GLN A 1 237 ? -24.140 -1.554 14.009 1.00 86.25 237 GLN A C 1
ATOM 1858 O O . GLN A 1 237 ? -24.440 -1.507 15.202 1.00 86.25 237 GLN A O 1
ATOM 1863 N N . PHE A 1 238 ? -23.263 -2.436 13.518 1.00 91.50 238 PHE A N 1
ATOM 1864 C CA . PHE A 1 238 ? -22.502 -3.363 14.347 1.00 91.50 238 PHE A CA 1
ATOM 1865 C C . PHE A 1 238 ? -21.662 -2.594 15.352 1.00 91.50 238 PHE A C 1
ATOM 1867 O O . PHE A 1 238 ? -21.798 -2.833 16.543 1.00 91.50 238 PHE A O 1
ATOM 1874 N N . MET A 1 239 ? -20.872 -1.618 14.910 1.00 90.12 239 MET A N 1
ATOM 1875 C CA . MET A 1 239 ? -20.055 -0.805 15.805 1.00 90.12 239 MET A CA 1
ATOM 1876 C C . MET A 1 239 ? -20.900 -0.069 16.846 1.00 90.12 239 MET A C 1
ATOM 1878 O O . MET A 1 239 ? -20.580 -0.125 18.027 1.00 90.12 239 MET A O 1
ATOM 1882 N N . SER A 1 240 ? -22.027 0.532 16.454 1.00 88.38 240 SER A N 1
ATOM 1883 C CA . SER A 1 240 ? -22.942 1.186 17.395 1.00 88.38 240 SER A CA 1
ATOM 1884 C C . SER A 1 240 ? -23.488 0.220 18.455 1.00 88.38 240 SER A C 1
ATOM 1886 O O . SER A 1 240 ? -23.469 0.560 19.638 1.00 88.38 240 SER A O 1
ATOM 1888 N N . LYS A 1 241 ? -23.916 -0.998 18.079 1.00 91.25 241 LYS A N 1
ATOM 1889 C CA . LYS A 1 241 ? -24.424 -1.987 19.051 1.00 91.25 241 LYS A CA 1
ATOM 1890 C C . LYS A 1 241 ? -23.302 -2.589 19.901 1.00 91.25 241 LYS A C 1
ATOM 1892 O O . LYS A 1 241 ? -23.463 -2.711 21.110 1.00 91.25 241 LYS A O 1
ATOM 1897 N N . LEU A 1 242 ? -22.170 -2.946 19.295 1.00 92.31 242 LEU A N 1
ATOM 1898 C CA . LEU A 1 242 ? -21.014 -3.549 19.972 1.00 92.31 242 LEU A CA 1
ATOM 1899 C C . LEU A 1 242 ? -20.309 -2.564 20.917 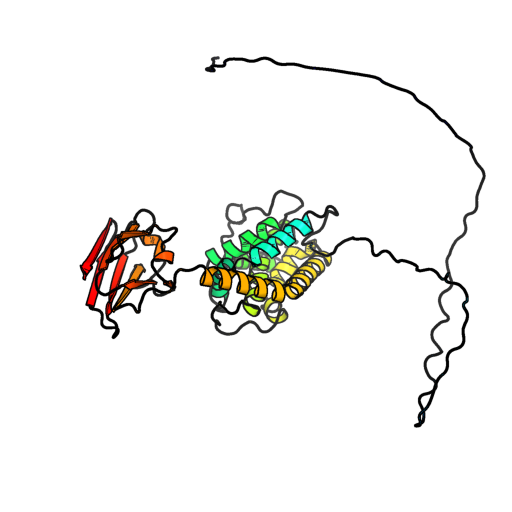1.00 92.31 242 LEU A C 1
ATOM 1901 O O . LEU A 1 242 ? -19.666 -3.001 21.869 1.00 92.31 242 LEU A O 1
ATOM 1905 N N . CYS A 1 243 ? -20.469 -1.256 20.693 1.00 91.56 243 CYS A N 1
ATOM 1906 C CA . CYS A 1 243 ? -19.980 -0.185 21.562 1.00 91.56 243 CYS A CA 1
ATOM 1907 C C . CYS A 1 243 ? -21.063 0.445 22.450 1.00 91.56 243 CYS A C 1
ATOM 1909 O O . CYS A 1 243 ? -20.794 1.449 23.106 1.00 91.56 243 CYS A O 1
ATOM 1911 N N . ALA A 1 244 ? -22.275 -0.117 22.521 1.00 91.00 244 ALA A N 1
ATOM 1912 C CA . ALA A 1 244 ? -23.389 0.509 23.240 1.00 91.00 244 ALA A CA 1
ATOM 1913 C C . ALA A 1 244 ? -23.098 0.765 24.735 1.00 91.00 244 ALA A C 1
ATOM 1915 O O . ALA A 1 244 ? -23.581 1.749 25.292 1.00 91.00 244 ALA A O 1
ATOM 1916 N N . ALA A 1 245 ? -22.260 -0.064 25.372 1.00 88.25 245 ALA A N 1
ATOM 1917 C CA . ALA A 1 245 ? -21.841 0.111 26.767 1.00 88.25 245 ALA A CA 1
ATOM 1918 C C . ALA A 1 245 ? -20.996 1.377 27.007 1.00 88.25 245 ALA A C 1
ATOM 1920 O O . ALA A 1 245 ? -20.961 1.881 28.124 1.00 88.25 245 ALA A O 1
ATOM 1921 N N . GLN A 1 246 ? -20.364 1.923 25.963 1.00 83.56 246 GLN A N 1
ATOM 1922 C CA . GLN A 1 246 ? -19.599 3.175 26.019 1.00 83.56 246 GLN A CA 1
ATOM 1923 C C . GLN A 1 246 ? -20.498 4.426 25.923 1.00 83.56 246 GLN A C 1
ATOM 1925 O O . GLN A 1 246 ? -20.027 5.562 26.022 1.00 83.56 246 GLN A O 1
ATOM 1930 N N . GLY A 1 247 ? -21.807 4.227 25.730 1.00 83.62 247 GLY A N 1
ATOM 1931 C CA . GLY A 1 247 ? -22.819 5.274 25.741 1.00 83.62 247 GLY A CA 1
ATOM 1932 C C . GLY A 1 247 ? -22.705 6.290 24.599 1.00 83.62 247 GLY A C 1
ATOM 1933 O O . GLY A 1 247 ? -22.046 6.084 23.579 1.00 83.62 247 GLY A O 1
ATOM 1934 N N . ALA A 1 248 ? -23.381 7.429 24.777 1.00 81.19 248 ALA A N 1
ATOM 1935 C CA . ALA A 1 248 ? -23.430 8.504 23.784 1.00 81.19 248 ALA A CA 1
ATOM 1936 C C . ALA A 1 248 ? -22.058 9.156 23.522 1.00 81.19 248 ALA A C 1
ATOM 1938 O O . ALA A 1 248 ? -21.838 9.695 22.435 1.00 81.19 248 ALA A O 1
ATOM 1939 N N . LYS A 1 249 ? -21.135 9.074 24.493 1.00 82.19 249 LYS A N 1
ATOM 1940 C CA . LYS A 1 249 ? -19.790 9.653 24.405 1.00 82.19 249 LYS A CA 1
ATOM 1941 C C . LYS A 1 249 ? -19.006 9.073 23.229 1.00 82.19 249 LYS A C 1
ATOM 1943 O O . LYS A 1 249 ? -18.548 9.839 22.394 1.00 82.19 249 LYS A O 1
ATOM 1948 N N . PHE A 1 250 ? -18.972 7.746 23.079 1.00 82.44 250 PHE A N 1
ATOM 1949 C CA . PHE A 1 250 ? -18.278 7.090 21.962 1.00 82.44 250 PHE A CA 1
ATOM 1950 C C . PHE A 1 250 ? -18.727 7.615 20.590 1.00 82.44 250 PHE A C 1
ATOM 1952 O O . PHE A 1 250 ? -17.913 7.936 19.731 1.00 82.44 250 PHE A O 1
ATOM 1959 N N . THR A 1 251 ? -20.041 7.744 20.388 1.00 79.25 251 THR A N 1
ATOM 1960 C CA . THR A 1 251 ? -20.587 8.225 19.108 1.00 79.25 251 THR A CA 1
ATOM 1961 C C . THR A 1 251 ? -20.237 9.696 18.865 1.00 79.25 251 THR A C 1
ATOM 1963 O O . THR A 1 251 ? -20.012 10.098 17.723 1.00 79.25 251 THR A O 1
ATOM 1966 N N . SER A 1 252 ? -20.199 10.505 19.928 1.00 82.00 252 SER A N 1
ATOM 1967 C CA . SER A 1 252 ? -19.766 11.901 19.857 1.00 82.00 252 SER A CA 1
ATOM 1968 C C . SER A 1 252 ? -18.283 12.013 19.497 1.00 82.00 252 SER A C 1
ATOM 1970 O O . SER A 1 252 ? -17.948 12.758 18.579 1.00 82.00 252 SER A O 1
ATOM 1972 N N . ASP A 1 253 ? -17.423 11.231 20.153 1.00 83.44 253 ASP A N 1
ATOM 1973 C CA . ASP A 1 253 ? -15.969 11.223 19.944 1.00 83.44 253 ASP A CA 1
ATOM 1974 C C . ASP A 1 253 ? -15.623 10.756 18.519 1.00 83.44 253 ASP A C 1
ATOM 1976 O O . ASP A 1 253 ? -14.868 11.413 17.804 1.00 83.44 253 ASP A O 1
ATOM 1980 N N . LEU A 1 254 ? -16.280 9.691 18.044 1.00 82.81 254 LEU A N 1
ATOM 1981 C CA . LEU A 1 254 ? -16.182 9.217 16.660 1.00 82.81 254 LEU A CA 1
ATOM 1982 C C . LEU A 1 254 ? -16.554 10.309 15.650 1.00 82.81 254 LEU A C 1
ATOM 1984 O O . LEU A 1 254 ? -15.858 10.516 14.654 1.00 82.81 254 LEU A O 1
ATOM 1988 N N . ARG A 1 255 ? -17.664 11.015 15.896 1.00 82.94 255 ARG A N 1
ATOM 1989 C CA . ARG A 1 255 ? -18.121 12.100 15.020 1.00 82.94 255 ARG A CA 1
ATOM 1990 C C . ARG A 1 255 ? -17.128 13.261 15.017 1.00 82.94 255 ARG A C 1
ATOM 1992 O O . ARG A 1 255 ? -16.851 13.794 13.946 1.00 82.94 255 ARG A O 1
ATOM 1999 N N . ALA A 1 256 ? -16.600 13.632 16.182 1.00 84.94 256 ALA A N 1
ATOM 2000 C CA . ALA A 1 256 ? -15.591 14.679 16.312 1.00 84.94 256 ALA A CA 1
ATOM 2001 C C . ALA A 1 256 ? -14.311 14.311 15.551 1.00 84.94 256 ALA A C 1
ATOM 2003 O O . ALA A 1 256 ? -13.818 15.113 14.762 1.00 84.94 256 ALA A O 1
ATOM 2004 N N . PHE A 1 257 ? -13.836 13.070 15.685 1.00 86.50 257 PHE A N 1
ATOM 2005 C CA . PHE A 1 257 ? -12.688 12.571 14.930 1.00 86.50 257 PHE A CA 1
ATOM 2006 C C . PHE A 1 257 ? -12.878 12.703 13.415 1.00 86.50 257 PHE A C 1
ATOM 2008 O O . PHE A 1 257 ? -12.020 13.271 12.740 1.00 86.50 257 PHE A O 1
ATOM 2015 N N . PHE A 1 258 ? -14.009 12.243 12.872 1.00 85.88 258 PHE A N 1
ATOM 2016 C CA . PHE A 1 258 ? -14.264 12.380 11.436 1.00 85.88 258 PHE A CA 1
ATOM 2017 C C . PHE A 1 258 ? -14.431 13.833 10.998 1.00 85.88 258 PHE A C 1
ATOM 2019 O O . PHE A 1 258 ? -13.972 14.183 9.914 1.00 85.88 258 PHE A O 1
ATOM 2026 N N . ALA A 1 259 ? -15.056 14.682 11.815 1.00 85.50 259 ALA A N 1
ATOM 2027 C CA . ALA A 1 259 ? -15.179 16.105 11.517 1.00 85.50 259 ALA A CA 1
ATOM 2028 C C . ALA A 1 259 ? -13.799 16.778 11.437 1.00 85.50 259 ALA A C 1
ATOM 2030 O O . ALA A 1 259 ? -13.521 17.491 10.470 1.00 85.50 259 ALA A O 1
ATOM 2031 N N . ASN A 1 260 ? -12.918 16.485 12.394 1.00 86.31 260 ASN A N 1
ATOM 2032 C CA . ASN A 1 260 ? -11.559 17.021 12.439 1.00 86.31 260 ASN A CA 1
ATOM 2033 C C . ASN A 1 260 ? -10.727 16.530 11.264 1.00 86.31 260 ASN A C 1
ATOM 2035 O O . ASN A 1 260 ? -10.126 17.340 10.555 1.00 86.31 260 ASN A O 1
ATOM 2039 N N . LEU A 1 261 ? -10.761 15.227 10.994 1.00 88.06 261 LEU A N 1
ATOM 2040 C CA . LEU A 1 261 ? -10.052 14.662 9.859 1.00 88.06 261 LEU A CA 1
ATOM 2041 C C . LEU A 1 261 ? -10.570 15.245 8.537 1.00 88.06 261 LEU A C 1
ATOM 2043 O O . LEU A 1 261 ? -9.771 15.676 7.712 1.00 88.06 261 LEU A O 1
ATOM 2047 N N . ASN A 1 262 ? -11.890 15.354 8.359 1.00 88.31 262 ASN A N 1
ATOM 2048 C CA . ASN A 1 262 ? -12.490 15.965 7.171 1.00 88.31 262 ASN A CA 1
ATOM 2049 C C . ASN A 1 262 ? -12.126 17.453 7.017 1.00 88.31 262 ASN A C 1
ATOM 2051 O O . ASN A 1 262 ? -12.004 17.934 5.896 1.00 88.31 262 ASN A O 1
ATOM 2055 N N . SER A 1 263 ? -11.933 18.185 8.118 1.00 89.88 263 SER A N 1
ATOM 2056 C CA . SER A 1 263 ? -11.499 19.588 8.077 1.00 89.88 263 SER A CA 1
ATOM 2057 C C . SER A 1 263 ? -10.035 19.752 7.646 1.00 89.88 263 SER A C 1
ATOM 2059 O O . SER A 1 263 ? -9.700 20.717 6.963 1.00 89.88 263 SER A O 1
ATOM 2061 N N . GLY A 1 264 ? -9.170 18.794 7.999 1.00 90.56 264 GLY A N 1
ATOM 2062 C CA . GLY A 1 264 ? -7.739 18.818 7.677 1.00 90.56 264 GLY A CA 1
ATOM 2063 C C . GLY A 1 264 ? -7.370 18.129 6.359 1.00 90.56 264 GLY A C 1
ATOM 2064 O O . GLY A 1 264 ? -6.271 18.341 5.843 1.00 90.56 264 GLY A O 1
ATOM 2065 N N . ILE A 1 265 ? -8.272 17.316 5.801 1.00 90.94 265 ILE A N 1
ATOM 2066 C CA . ILE A 1 265 ? -7.969 16.408 4.688 1.00 90.94 265 ILE A CA 1
ATOM 2067 C C . ILE A 1 265 ? -7.445 17.124 3.444 1.00 90.94 265 ILE A C 1
ATOM 2069 O O . ILE A 1 265 ? -6.486 16.655 2.841 1.00 90.94 265 ILE A O 1
ATOM 2073 N N . ASP A 1 266 ? -7.994 18.289 3.098 1.00 92.31 266 ASP A N 1
ATOM 2074 C CA . ASP A 1 266 ? -7.569 19.023 1.903 1.00 92.31 266 ASP A CA 1
ATOM 2075 C C . ASP A 1 266 ? -6.113 19.521 2.039 1.00 92.31 266 ASP A C 1
ATOM 2077 O O . ASP A 1 266 ? -5.350 19.493 1.070 1.00 92.31 266 ASP A O 1
ATOM 2081 N N . SER A 1 267 ? -5.686 19.899 3.252 1.00 94.19 267 SER A N 1
ATOM 2082 C CA . SER A 1 267 ? -4.287 20.259 3.528 1.00 94.19 267 SER A CA 1
ATOM 2083 C C . SER A 1 267 ? -3.364 19.045 3.432 1.00 94.19 267 SER A C 1
ATOM 2085 O O . SER A 1 267 ? -2.288 19.138 2.843 1.00 94.19 267 SER A O 1
ATOM 2087 N N . ILE A 1 268 ? -3.787 17.906 3.987 1.00 92.25 268 ILE A N 1
ATOM 2088 C CA . ILE A 1 268 ? -3.024 16.648 3.969 1.00 92.25 268 ILE A CA 1
ATOM 2089 C C . ILE A 1 268 ? -2.803 16.183 2.529 1.00 92.25 268 ILE A C 1
ATOM 2091 O O . ILE A 1 268 ? -1.689 15.834 2.148 1.00 92.25 268 ILE A O 1
ATOM 2095 N N . VAL A 1 269 ? -3.856 16.235 1.715 1.00 92.12 269 VAL A N 1
ATOM 2096 C CA . VAL A 1 269 ? -3.832 15.857 0.299 1.00 92.12 269 VAL A CA 1
ATOM 2097 C C . VAL A 1 269 ? -2.926 16.786 -0.502 1.00 92.12 269 VAL A C 1
ATOM 2099 O O . VAL A 1 269 ? -2.105 16.315 -1.286 1.00 92.12 269 VAL A O 1
ATOM 2102 N N . SER A 1 270 ? -3.016 18.098 -0.264 1.00 93.81 270 SER A N 1
ATOM 2103 C CA . SER A 1 270 ? -2.108 19.079 -0.866 1.00 93.81 270 SER A CA 1
ATOM 2104 C C . SER A 1 270 ? -0.643 18.786 -0.522 1.00 93.81 270 SER A C 1
ATOM 2106 O O . SER A 1 270 ? 0.230 18.894 -1.384 1.00 93.81 270 SER A O 1
ATOM 2108 N N . ASP A 1 271 ? -0.345 18.428 0.726 1.00 92.50 271 ASP A N 1
ATOM 2109 C CA . ASP A 1 271 ? 1.023 18.095 1.127 1.00 92.50 271 ASP A CA 1
ATOM 2110 C C . ASP A 1 271 ? 1.496 16.777 0.503 1.00 92.50 271 ASP A C 1
ATOM 2112 O O . ASP A 1 271 ? 2.625 16.721 0.018 1.00 92.50 271 ASP A O 1
ATOM 2116 N N . ALA A 1 272 ? 0.629 15.768 0.406 1.00 90.75 272 ALA A N 1
ATOM 2117 C CA . ALA A 1 272 ? 0.928 14.524 -0.302 1.00 90.75 272 ALA A CA 1
ATOM 2118 C C . ALA A 1 272 ? 1.205 14.752 -1.805 1.00 90.75 272 ALA A C 1
ATOM 2120 O O . ALA A 1 272 ? 2.107 14.137 -2.373 1.00 90.75 272 ALA A O 1
ATOM 2121 N N . ASP A 1 273 ? 0.471 15.656 -2.465 1.00 90.62 273 ASP A N 1
ATOM 2122 C CA . ASP A 1 273 ? 0.746 16.063 -3.853 1.00 90.62 273 ASP A CA 1
ATOM 2123 C C . ASP A 1 273 ? 2.132 16.719 -3.982 1.00 90.62 273 ASP A C 1
ATOM 2125 O O . ASP A 1 273 ? 2.875 16.427 -4.924 1.00 90.62 273 ASP A O 1
ATOM 2129 N N . LYS A 1 274 ? 2.512 17.587 -3.033 1.00 92.88 274 LYS A N 1
ATOM 2130 C CA . LYS A 1 274 ? 3.837 18.233 -3.025 1.00 92.88 274 LYS A CA 1
ATOM 2131 C C . LYS A 1 274 ? 4.961 17.225 -2.803 1.00 92.88 274 LYS A C 1
ATOM 2133 O O . LYS A 1 274 ? 5.975 17.308 -3.494 1.00 92.88 274 LYS A O 1
ATOM 2138 N N . THR A 1 275 ? 4.807 16.294 -1.858 1.00 89.19 275 THR A N 1
ATOM 2139 C CA . THR A 1 275 ? 5.831 15.273 -1.579 1.00 89.19 275 THR A CA 1
ATOM 2140 C C . THR A 1 275 ? 6.009 14.340 -2.772 1.00 89.19 275 THR A C 1
ATOM 2142 O O . THR A 1 275 ? 7.146 14.068 -3.159 1.00 89.19 275 THR A O 1
ATOM 2145 N N . HIS A 1 276 ? 4.915 13.938 -3.427 1.00 90.25 276 HIS A N 1
ATOM 2146 C CA . HIS A 1 276 ? 4.975 13.177 -4.673 1.00 90.25 276 HIS A CA 1
ATOM 2147 C C . HIS A 1 276 ? 5.648 13.970 -5.803 1.00 90.25 276 HIS A C 1
ATOM 2149 O O . HIS A 1 276 ? 6.538 13.453 -6.473 1.00 90.25 276 HIS A O 1
ATOM 2155 N N . ALA A 1 277 ? 5.283 15.239 -6.004 1.00 87.69 277 ALA A N 1
ATOM 2156 C CA . ALA A 1 277 ? 5.908 16.075 -7.029 1.00 87.69 277 ALA A CA 1
ATOM 2157 C C . ALA A 1 277 ? 7.417 16.258 -6.788 1.00 87.69 277 ALA A C 1
ATOM 2159 O O . ALA A 1 277 ? 8.197 16.183 -7.736 1.00 87.69 277 ALA A O 1
ATOM 2160 N N . ALA A 1 278 ? 7.838 16.444 -5.533 1.00 89.06 278 ALA A N 1
ATOM 2161 C CA . ALA A 1 278 ? 9.251 16.504 -5.162 1.00 89.06 278 ALA A CA 1
ATOM 2162 C C . ALA A 1 278 ? 9.970 15.171 -5.424 1.00 89.06 278 ALA A C 1
ATOM 2164 O O . ALA A 1 278 ? 11.083 15.173 -5.950 1.00 89.06 278 ALA A O 1
ATOM 2165 N N . TYR A 1 279 ? 9.326 14.038 -5.122 1.00 87.25 279 TYR A N 1
ATOM 2166 C CA . TYR A 1 279 ? 9.845 12.714 -5.459 1.00 87.25 279 TYR A CA 1
ATOM 2167 C C . TYR A 1 279 ? 10.026 12.553 -6.972 1.00 87.25 279 TYR A C 1
ATOM 2169 O O . TYR A 1 279 ? 11.130 12.237 -7.408 1.00 87.25 279 TYR A O 1
ATOM 2177 N N . VAL A 1 280 ? 9.004 12.861 -7.775 1.00 81.75 280 VAL A N 1
ATOM 2178 C CA . VAL A 1 280 ? 9.071 12.795 -9.245 1.00 81.75 280 VAL A CA 1
ATOM 2179 C C . VAL A 1 280 ? 10.156 13.721 -9.795 1.00 81.75 280 VAL A C 1
ATOM 2181 O O . VAL A 1 280 ? 10.920 13.310 -10.661 1.00 81.75 280 VAL A O 1
ATOM 2184 N N . ALA A 1 281 ? 10.285 14.939 -9.264 1.00 87.69 281 ALA A N 1
ATOM 2185 C CA . ALA A 1 281 ? 11.344 15.871 -9.655 1.00 87.69 281 ALA A CA 1
ATOM 2186 C C . ALA A 1 281 ? 12.754 15.398 -9.253 1.00 87.69 281 ALA A C 1
ATOM 2188 O O . ALA A 1 281 ? 13.733 15.814 -9.868 1.00 87.69 281 ALA A O 1
ATOM 2189 N N . SER A 1 282 ? 12.865 14.545 -8.229 1.00 88.44 282 SER A N 1
ATOM 2190 C CA . SER A 1 282 ? 14.133 13.935 -7.811 1.00 88.44 282 SER A CA 1
ATOM 2191 C C . SER A 1 282 ? 14.521 12.705 -8.634 1.00 88.44 282 SER A C 1
ATOM 2193 O O . SER A 1 282 ? 15.666 12.253 -8.553 1.00 88.44 282 SER A O 1
ATOM 2195 N N . LEU A 1 283 ? 13.591 12.158 -9.426 1.00 78.94 283 LEU A N 1
ATOM 2196 C CA . LEU A 1 283 ? 13.897 11.061 -10.331 1.00 78.94 283 LEU A CA 1
ATOM 2197 C C . LEU A 1 283 ? 14.824 11.563 -11.447 1.00 78.94 283 LEU A C 1
ATOM 2199 O O . LEU A 1 283 ? 14.677 12.693 -11.920 1.00 78.94 283 LEU A O 1
ATOM 2203 N N . PRO A 1 284 ? 15.787 10.738 -11.893 1.00 80.88 284 PRO A N 1
ATOM 2204 C CA . PRO A 1 284 ? 16.565 11.065 -13.077 1.00 80.88 284 PRO A CA 1
ATOM 2205 C C . PRO A 1 284 ? 15.625 11.280 -14.276 1.00 80.88 284 PRO A C 1
ATOM 2207 O O . PRO A 1 284 ? 14.547 10.674 -14.313 1.00 80.88 284 PRO A O 1
ATOM 2210 N N . PRO A 1 285 ? 16.010 12.120 -15.260 1.00 78.12 285 PRO A N 1
ATOM 2211 C CA . PRO A 1 285 ? 15.207 12.307 -16.460 1.00 78.12 285 PRO A CA 1
ATOM 2212 C C . PRO A 1 285 ? 14.880 10.942 -17.077 1.00 78.12 285 PRO A C 1
ATOM 2214 O O . PRO A 1 285 ? 15.727 10.039 -17.027 1.00 78.12 285 PRO A O 1
ATOM 2217 N N . PRO A 1 286 ? 13.665 10.771 -17.632 1.00 66.88 286 PRO A N 1
ATOM 2218 C CA . PRO A 1 286 ? 13.298 9.518 -18.262 1.00 66.88 286 PRO A CA 1
ATOM 2219 C C . PRO A 1 286 ? 14.368 9.175 -19.303 1.00 66.88 286 PRO A C 1
ATOM 2221 O O . PRO A 1 286 ? 14.810 10.071 -20.033 1.00 66.88 286 PRO A O 1
ATOM 2224 N N . PRO A 1 287 ? 14.828 7.912 -19.353 1.00 60.59 287 PRO A N 1
ATOM 2225 C CA . PRO A 1 287 ? 15.783 7.511 -20.368 1.00 60.59 287 PRO A CA 1
ATOM 2226 C C . PRO A 1 287 ? 15.210 7.847 -21.756 1.00 60.59 287 PRO A C 1
ATOM 2228 O O . PRO A 1 287 ? 13.983 7.893 -21.915 1.00 60.59 287 PRO A O 1
ATOM 2231 N N . PRO A 1 288 ? 16.071 8.108 -22.756 1.00 68.12 288 PRO A N 1
ATOM 2232 C CA . PRO A 1 288 ? 15.635 8.356 -24.129 1.00 68.12 288 PRO A CA 1
ATOM 2233 C C . PRO A 1 288 ? 14.615 7.298 -24.584 1.00 68.12 288 PRO A C 1
ATOM 2235 O O . PRO A 1 288 ? 14.667 6.168 -24.086 1.00 68.12 288 PRO A O 1
ATOM 2238 N N . PRO A 1 289 ? 13.677 7.660 -25.488 1.00 65.94 289 PRO A N 1
ATOM 2239 C CA . PRO A 1 289 ? 12.538 6.823 -25.849 1.00 65.94 289 PRO A CA 1
ATOM 2240 C C . PRO A 1 289 ? 13.005 5.401 -26.120 1.00 65.94 289 PRO A C 1
ATOM 2242 O O . PRO A 1 289 ? 13.877 5.159 -26.955 1.00 65.94 289 PRO A O 1
ATOM 2245 N N . ALA A 1 290 ? 12.464 4.486 -25.324 1.00 63.84 290 ALA A N 1
ATOM 2246 C CA . ALA A 1 290 ? 12.889 3.107 -25.312 1.00 63.84 290 ALA A CA 1
ATOM 2247 C C . ALA A 1 290 ? 12.671 2.507 -26.700 1.00 63.84 290 ALA A C 1
ATOM 2249 O O . ALA A 1 290 ? 11.560 2.547 -27.231 1.00 63.84 290 ALA A O 1
ATOM 2250 N N . PHE A 1 291 ? 13.719 1.932 -27.280 1.00 85.50 291 PHE A N 1
ATOM 2251 C CA . PHE A 1 291 ? 13.572 1.143 -28.501 1.00 85.50 291 PHE A CA 1
ATOM 2252 C C . PHE A 1 291 ? 12.779 -0.130 -28.218 1.00 85.50 291 PHE A C 1
ATOM 2254 O O . PHE A 1 291 ? 12.057 -0.621 -29.088 1.00 85.50 291 PHE A O 1
ATOM 2261 N N . TYR A 1 292 ? 12.876 -0.621 -26.980 1.00 95.19 292 TYR A N 1
ATOM 2262 C CA . TYR A 1 292 ? 12.197 -1.816 -26.528 1.00 95.19 292 TYR A CA 1
ATOM 2263 C C . TYR A 1 292 ? 11.547 -1.610 -25.165 1.00 95.19 292 TYR A C 1
ATOM 2265 O O . TYR A 1 292 ? 12.057 -0.892 -24.309 1.00 95.19 292 TYR A O 1
ATOM 2273 N N . THR A 1 293 ? 10.429 -2.289 -24.936 1.00 96.56 293 THR A N 1
ATOM 2274 C CA . THR A 1 293 ? 9.795 -2.378 -23.617 1.00 96.56 293 THR A CA 1
ATOM 2275 C C . THR A 1 293 ? 9.819 -3.826 -23.158 1.00 96.56 293 THR A C 1
ATOM 2277 O O . THR A 1 293 ? 9.217 -4.684 -23.808 1.00 96.56 293 THR A O 1
ATOM 2280 N N . ALA A 1 294 ? 10.491 -4.105 -22.040 1.00 97.81 294 ALA A N 1
ATOM 2281 C CA . ALA A 1 294 ? 10.385 -5.394 -21.369 1.00 97.81 294 ALA A CA 1
ATOM 2282 C C . ALA A 1 294 ? 9.266 -5.360 -20.327 1.00 97.81 294 ALA A C 1
ATOM 2284 O O . ALA A 1 294 ? 9.240 -4.485 -19.467 1.00 97.81 294 ALA A O 1
ATOM 2285 N N . THR A 1 295 ? 8.372 -6.338 -20.377 1.00 98.06 295 THR A N 1
ATOM 2286 C CA . THR A 1 295 ? 7.388 -6.616 -19.331 1.00 98.06 295 THR A CA 1
ATOM 2287 C C . THR A 1 295 ? 7.814 -7.879 -18.600 1.00 98.06 295 THR A C 1
ATOM 2289 O O . THR A 1 295 ? 7.901 -8.949 -19.209 1.00 98.06 295 THR A O 1
ATOM 2292 N N . ILE A 1 296 ? 8.090 -7.746 -17.304 1.00 98.12 296 ILE A N 1
ATOM 2293 C CA . ILE A 1 296 ? 8.412 -8.859 -16.412 1.00 98.12 296 ILE A CA 1
ATOM 2294 C C . ILE A 1 296 ? 7.210 -9.134 -15.516 1.00 98.12 296 ILE A C 1
ATOM 2296 O O . ILE A 1 296 ? 6.754 -8.250 -14.793 1.00 98.12 296 ILE A O 1
ATOM 2300 N N . THR A 1 297 ? 6.724 -10.369 -15.521 1.00 98.12 297 THR A N 1
ATOM 2301 C CA . THR A 1 297 ? 5.605 -10.799 -14.674 1.00 98.12 297 THR A CA 1
ATOM 2302 C C . THR A 1 297 ? 6.029 -11.941 -13.771 1.00 98.12 297 THR A C 1
ATOM 2304 O O . THR A 1 297 ? 6.839 -12.780 -14.171 1.00 98.12 297 THR A O 1
ATOM 2307 N N . CYS A 1 298 ? 5.436 -12.025 -12.584 1.00 97.62 298 CYS A N 1
ATOM 2308 C CA . CYS A 1 298 ? 5.615 -13.160 -11.684 1.00 97.62 298 CYS A CA 1
ATOM 2309 C C . CYS A 1 298 ? 4.248 -13.723 -11.320 1.00 97.62 298 CYS A C 1
ATOM 2311 O O . CYS A 1 298 ? 3.446 -13.061 -10.650 1.00 97.62 298 CYS A O 1
ATOM 2313 N N . GLY A 1 299 ? 3.963 -14.927 -11.803 1.00 96.38 299 GLY A N 1
ATOM 2314 C CA . GLY A 1 299 ? 2.589 -15.386 -11.847 1.00 96.38 299 GLY A CA 1
ATOM 2315 C C . GLY A 1 299 ? 2.389 -16.878 -12.024 1.00 96.38 299 GLY A C 1
ATOM 2316 O O . GLY A 1 299 ? 3.337 -17.647 -12.113 1.00 96.38 299 GLY A O 1
ATOM 2317 N N . MET A 1 300 ? 1.130 -17.292 -12.078 1.00 94.88 300 MET A N 1
ATOM 2318 C CA . MET A 1 300 ? 0.727 -18.665 -12.379 1.00 94.88 300 MET A CA 1
ATOM 2319 C C . MET A 1 300 ? -0.474 -18.611 -13.322 1.00 94.88 300 MET A C 1
ATOM 2321 O O . MET A 1 300 ? -1.301 -17.708 -13.214 1.00 94.88 300 MET A O 1
ATOM 2325 N N . ASN A 1 301 ? -0.567 -19.557 -14.261 1.00 90.06 301 ASN A N 1
ATOM 2326 C CA . ASN A 1 301 ? -1.681 -19.654 -15.215 1.00 90.06 301 ASN A CA 1
ATOM 2327 C C . ASN A 1 301 ? -1.924 -18.358 -16.015 1.00 90.06 301 ASN A C 1
ATOM 2329 O O . ASN A 1 301 ? -3.063 -17.980 -16.275 1.00 90.06 301 ASN A O 1
ATOM 2333 N N . GLY A 1 302 ? -0.846 -17.653 -16.373 1.00 82.69 302 GLY A N 1
ATOM 2334 C CA . GLY A 1 302 ? -0.911 -16.408 -17.144 1.00 82.69 302 GLY A CA 1
ATOM 2335 C C . GLY A 1 302 ? -1.379 -15.175 -16.363 1.00 82.69 302 GLY A C 1
ATOM 2336 O O . GLY A 1 302 ? -1.496 -14.109 -16.959 1.00 82.69 302 GLY A O 1
ATOM 2337 N N . GLN A 1 303 ? -1.625 -15.281 -15.052 1.00 88.06 303 GLN A N 1
ATOM 2338 C CA . GLN A 1 303 ? -1.968 -14.138 -14.203 1.00 88.06 303 GLN A CA 1
ATOM 2339 C C . GLN A 1 303 ? -0.746 -13.645 -13.431 1.00 88.06 303 GLN A C 1
ATOM 2341 O O . GLN A 1 303 ? -0.093 -14.433 -12.746 1.00 88.06 303 GLN A O 1
ATOM 2346 N N . ASN A 1 304 ? -0.453 -12.345 -13.514 1.00 92.25 304 ASN A N 1
ATOM 2347 C CA . ASN A 1 304 ? 0.560 -11.687 -12.690 1.00 92.25 304 ASN A CA 1
ATOM 2348 C C . ASN A 1 304 ? 0.020 -11.501 -11.263 1.00 92.25 304 ASN A C 1
ATOM 2350 O O . ASN A 1 304 ? -1.057 -10.943 -11.082 1.00 92.25 304 ASN A O 1
ATOM 2354 N N . TYR A 1 305 ? 0.761 -11.973 -10.260 1.00 89.19 305 TYR A N 1
ATOM 2355 C CA . TYR A 1 305 ? 0.383 -11.820 -8.851 1.00 89.19 305 TYR A CA 1
ATOM 2356 C C . TYR A 1 305 ? 1.141 -10.661 -8.214 1.00 89.19 305 TYR A C 1
ATOM 2358 O O . TYR A 1 305 ? 0.547 -9.715 -7.709 1.00 89.19 305 TYR A O 1
ATOM 2366 N N . ASN A 1 306 ? 2.470 -10.754 -8.217 1.00 88.94 306 ASN A N 1
ATOM 2367 C CA . ASN A 1 306 ? 3.351 -9.717 -7.702 1.00 88.94 306 ASN A CA 1
ATOM 2368 C C . ASN A 1 306 ? 4.760 -9.969 -8.235 1.00 88.94 306 ASN A C 1
ATOM 2370 O O . ASN A 1 306 ? 5.400 -10.945 -7.841 1.00 88.94 306 ASN A O 1
ATOM 2374 N N . VAL A 1 307 ? 5.258 -9.082 -9.100 1.00 94.06 307 VAL A N 1
ATOM 2375 C CA . VAL A 1 307 ? 6.585 -9.215 -9.718 1.00 94.06 307 VAL A CA 1
ATOM 2376 C C . VAL A 1 307 ? 7.705 -9.381 -8.685 1.00 94.06 307 VAL A C 1
ATOM 2378 O O . VAL A 1 307 ? 8.620 -10.175 -8.894 1.00 94.06 307 VAL A O 1
ATOM 2381 N N . VAL A 1 308 ? 7.585 -8.724 -7.527 1.00 92.88 308 VAL A N 1
ATOM 2382 C CA . VAL A 1 308 ? 8.573 -8.761 -6.439 1.00 92.88 308 VAL A CA 1
ATOM 2383 C C . VAL A 1 308 ? 8.712 -10.168 -5.847 1.00 92.88 308 VAL A C 1
ATOM 2385 O O . VAL A 1 308 ? 9.790 -10.536 -5.383 1.00 92.88 308 VAL A O 1
ATOM 2388 N N . ALA A 1 309 ? 7.663 -10.997 -5.906 1.00 92.44 309 ALA A N 1
ATOM 2389 C CA . ALA A 1 309 ? 7.681 -12.343 -5.333 1.00 92.44 309 ALA A CA 1
ATOM 2390 C C . ALA A 1 309 ? 8.718 -13.267 -5.997 1.00 92.44 309 ALA A C 1
ATOM 2392 O O . ALA A 1 309 ? 9.285 -14.122 -5.317 1.00 92.44 309 ALA A O 1
ATOM 2393 N N . CYS A 1 310 ? 8.996 -13.076 -7.292 1.00 97.69 310 CYS A N 1
ATOM 2394 C CA . CYS A 1 310 ? 10.000 -13.852 -8.028 1.00 97.69 310 CYS A CA 1
ATOM 2395 C C . CYS A 1 310 ? 11.442 -13.403 -7.743 1.00 97.69 310 CYS A C 1
ATOM 2397 O O . CYS A 1 310 ? 12.358 -14.132 -8.108 1.00 97.69 310 CYS A O 1
ATOM 2399 N N . PHE A 1 311 ? 11.641 -12.251 -7.089 1.00 96.88 311 PHE A N 1
ATOM 2400 C CA . PHE A 1 311 ? 12.951 -11.650 -6.795 1.00 96.88 311 PHE A CA 1
ATOM 2401 C C . PHE A 1 311 ? 13.276 -11.619 -5.296 1.00 96.88 311 PHE A C 1
ATOM 2403 O O . PHE A 1 311 ? 14.053 -10.786 -4.833 1.00 96.88 311 PHE A O 1
ATOM 2410 N N . LYS A 1 312 ? 12.654 -12.494 -4.498 1.00 92.62 312 LYS A N 1
ATOM 2411 C CA . LYS A 1 312 ? 12.865 -12.509 -3.044 1.00 92.62 312 LYS A CA 1
ATOM 2412 C C . LYS A 1 312 ? 14.318 -12.836 -2.679 1.00 92.62 312 LYS A C 1
ATOM 2414 O O . LYS A 1 312 ? 14.887 -12.173 -1.818 1.00 92.62 312 LYS A O 1
ATOM 2419 N N . ASP A 1 313 ? 14.887 -13.841 -3.345 1.00 95.19 313 ASP A N 1
ATOM 2420 C CA . ASP A 1 313 ? 16.244 -14.356 -3.102 1.00 95.19 313 ASP A CA 1
ATOM 2421 C C . ASP A 1 313 ? 17.096 -14.326 -4.386 1.00 95.19 313 ASP A C 1
ATOM 2423 O O . ASP A 1 313 ? 18.047 -15.090 -4.544 1.00 95.19 313 ASP A O 1
ATOM 2427 N N . SER A 1 314 ? 16.722 -13.471 -5.336 1.00 97.31 314 SER A N 1
ATOM 2428 C CA . SER A 1 314 ? 17.380 -13.307 -6.629 1.00 97.31 314 SER A CA 1
ATOM 2429 C C . SER A 1 314 ? 17.332 -11.848 -7.077 1.00 97.31 314 SER A C 1
ATOM 2431 O O . SER A 1 314 ? 16.675 -11.010 -6.461 1.00 97.31 314 SER A O 1
ATOM 2433 N N . ASP A 1 315 ? 18.042 -11.547 -8.162 1.00 96.44 315 ASP A N 1
ATOM 2434 C CA . ASP A 1 315 ? 18.214 -10.187 -8.654 1.00 96.44 315 ASP A CA 1
ATOM 2435 C C . ASP A 1 315 ? 17.790 -10.062 -10.129 1.00 96.44 315 ASP A C 1
ATOM 2437 O O . ASP A 1 315 ? 17.819 -11.025 -10.906 1.00 96.44 315 ASP A O 1
ATOM 2441 N N . LEU A 1 316 ? 17.433 -8.841 -10.521 1.00 98.44 316 LEU A N 1
ATOM 2442 C CA . LEU A 1 316 ? 17.319 -8.396 -11.907 1.00 98.44 316 LEU A CA 1
ATOM 2443 C C . LEU A 1 316 ? 18.590 -7.620 -12.269 1.00 98.44 316 LEU A C 1
ATOM 2445 O O . LEU A 1 316 ? 18.980 -6.692 -11.565 1.00 98.44 316 LEU A O 1
ATOM 2449 N N . LYS A 1 317 ? 19.236 -7.952 -13.384 1.00 98.50 317 LYS A N 1
ATOM 2450 C CA . LYS A 1 317 ? 20.385 -7.209 -13.911 1.00 98.50 317 LYS A CA 1
ATOM 2451 C C . LYS A 1 317 ? 20.061 -6.651 -15.287 1.00 98.50 317 LYS A C 1
ATOM 2453 O O . LYS A 1 317 ? 19.608 -7.390 -16.160 1.00 98.50 317 LYS A O 1
ATOM 2458 N N . ILE A 1 318 ? 20.357 -5.371 -15.484 1.00 98.25 318 ILE A N 1
ATOM 2459 C CA . ILE A 1 318 ? 20.259 -4.699 -16.780 1.00 98.25 318 ILE A CA 1
ATOM 2460 C C . ILE A 1 318 ? 21.621 -4.084 -17.084 1.00 98.25 318 ILE A C 1
ATOM 2462 O O . ILE A 1 318 ? 22.154 -3.324 -16.276 1.00 98.25 318 ILE A O 1
ATOM 2466 N N . THR A 1 319 ? 22.191 -4.420 -18.235 1.00 97.94 319 THR A N 1
ATOM 2467 C CA . THR A 1 319 ? 23.421 -3.820 -18.756 1.00 97.94 319 THR A CA 1
ATOM 2468 C C . THR A 1 319 ? 23.092 -3.032 -20.012 1.00 97.94 319 THR A C 1
ATOM 2470 O O . THR A 1 319 ? 22.441 -3.558 -20.911 1.00 97.94 319 THR A O 1
ATOM 2473 N N . THR A 1 320 ? 23.554 -1.790 -20.084 1.00 95.44 320 THR A N 1
ATOM 2474 C CA . THR A 1 320 ? 23.456 -0.918 -21.263 1.00 95.44 320 THR A CA 1
ATOM 2475 C C . THR A 1 320 ? 24.850 -0.397 -21.626 1.00 95.44 320 THR A C 1
ATOM 2477 O O . THR A 1 320 ? 25.838 -0.746 -20.974 1.00 95.44 320 THR A O 1
ATOM 2480 N N . ALA A 1 321 ? 24.945 0.468 -22.640 1.00 90.62 321 ALA A N 1
ATOM 2481 C CA . ALA A 1 321 ? 26.189 1.166 -22.976 1.00 90.62 321 ALA A CA 1
ATOM 2482 C C . ALA A 1 321 ? 26.758 2.003 -21.807 1.00 90.62 321 ALA A C 1
ATOM 2484 O O . ALA A 1 321 ? 27.964 2.221 -21.741 1.00 90.62 321 ALA A O 1
ATOM 2485 N N . GLU A 1 322 ? 25.911 2.434 -20.868 1.00 91.44 322 GLU A N 1
ATOM 2486 C CA . GLU A 1 322 ? 26.309 3.218 -19.688 1.00 91.44 322 GLU A CA 1
ATOM 2487 C C . GLU A 1 322 ? 26.820 2.345 -18.527 1.00 91.44 322 GLU A C 1
ATOM 2489 O O . GLU A 1 322 ? 27.363 2.863 -17.551 1.00 91.44 322 GLU A O 1
ATOM 2494 N N . GLY A 1 323 ? 26.653 1.021 -18.612 1.00 94.62 323 GLY A N 1
ATOM 2495 C CA . GLY A 1 323 ? 27.099 0.064 -17.602 1.00 94.62 323 GLY A CA 1
ATOM 2496 C C . GLY A 1 323 ? 26.007 -0.896 -17.128 1.00 94.62 323 GLY A C 1
ATOM 2497 O O . GLY A 1 323 ? 24.890 -0.929 -17.639 1.00 94.62 323 GLY A O 1
ATOM 2498 N N . GLY A 1 324 ? 26.359 -1.728 -16.144 1.00 96.19 324 GLY A N 1
ATOM 2499 C CA . GLY A 1 324 ? 25.464 -2.713 -15.537 1.00 96.19 324 GLY A CA 1
ATOM 2500 C C . GLY A 1 324 ? 24.889 -2.238 -14.208 1.00 96.19 324 GLY A C 1
ATOM 2501 O O . GLY A 1 324 ? 25.648 -1.889 -13.305 1.00 96.19 324 GLY A O 1
ATOM 2502 N N . LYS A 1 325 ? 23.565 -2.297 -14.057 1.00 97.56 325 LYS A N 1
ATOM 2503 C CA . LYS A 1 325 ? 22.864 -2.081 -12.784 1.00 97.56 325 LYS A CA 1
ATOM 2504 C C . LYS A 1 325 ? 22.199 -3.371 -12.313 1.00 97.56 325 LYS A C 1
ATOM 2506 O O . LYS A 1 325 ? 21.627 -4.121 -13.105 1.00 97.56 325 LYS A O 1
ATOM 2511 N N . LEU A 1 326 ? 22.307 -3.620 -11.011 1.00 97.69 326 LEU A N 1
ATOM 2512 C CA . LEU A 1 326 ? 21.674 -4.733 -10.312 1.00 97.69 326 LEU A CA 1
ATOM 2513 C C . LEU A 1 326 ? 20.513 -4.189 -9.472 1.00 97.69 326 LEU A C 1
ATOM 2515 O O . LEU A 1 326 ? 20.684 -3.243 -8.702 1.00 97.69 326 LEU A O 1
ATOM 2519 N N . TYR A 1 327 ? 19.355 -4.814 -9.608 1.00 97.31 327 TYR A N 1
ATOM 2520 C CA . TYR A 1 327 ? 18.122 -4.471 -8.924 1.00 97.31 327 TYR A CA 1
ATOM 2521 C C . TYR A 1 327 ? 17.694 -5.659 -8.070 1.00 97.31 327 TYR A C 1
ATOM 2523 O O . TYR A 1 327 ? 17.436 -6.754 -8.569 1.00 97.31 327 TYR A O 1
ATOM 2531 N N . LYS A 1 328 ? 17.644 -5.424 -6.768 1.00 93.19 328 LYS A N 1
ATOM 2532 C CA . LYS A 1 328 ? 17.093 -6.328 -5.766 1.00 93.19 328 LYS A CA 1
ATOM 2533 C C . LYS A 1 328 ? 15.618 -6.002 -5.545 1.00 93.19 328 LYS A C 1
ATOM 2535 O O . LYS A 1 328 ? 15.122 -4.969 -5.997 1.00 93.19 328 LYS A O 1
ATOM 2540 N N . LEU A 1 329 ? 14.932 -6.835 -4.763 1.00 91.31 329 LEU A N 1
ATOM 2541 C CA . LEU A 1 329 ? 13.516 -6.644 -4.425 1.00 91.31 329 LEU A CA 1
ATOM 2542 C C . LEU A 1 329 ? 13.205 -5.210 -3.940 1.00 91.31 329 LEU A C 1
ATOM 2544 O O . LEU A 1 329 ? 12.215 -4.621 -4.357 1.00 91.31 329 LEU A O 1
ATOM 2548 N N . TYR A 1 330 ? 14.071 -4.622 -3.105 1.00 84.12 330 TYR A N 1
ATOM 2549 C CA . TYR A 1 330 ? 13.824 -3.330 -2.453 1.00 84.12 330 TYR A CA 1
ATOM 2550 C C . TYR A 1 330 ? 14.053 -2.112 -3.360 1.00 84.12 330 TYR A C 1
ATOM 2552 O O . TYR A 1 330 ? 13.663 -1.005 -2.999 1.00 84.12 330 TYR A O 1
ATOM 2560 N N . ASN A 1 331 ? 14.695 -2.280 -4.520 1.00 87.88 331 ASN A N 1
ATOM 2561 C CA . ASN A 1 331 ? 14.914 -1.201 -5.486 1.00 87.88 331 ASN A CA 1
ATOM 2562 C C . ASN A 1 331 ? 14.444 -1.562 -6.901 1.00 87.88 331 ASN A C 1
ATOM 2564 O O . ASN A 1 331 ? 14.812 -0.887 -7.859 1.00 87.88 331 ASN A O 1
ATOM 2568 N N . LEU A 1 332 ? 13.598 -2.586 -7.037 1.00 91.69 332 LEU A N 1
ATOM 2569 C CA . LEU A 1 332 ? 13.102 -3.068 -8.326 1.00 91.69 332 LEU A CA 1
ATOM 2570 C C . LEU A 1 332 ? 12.334 -1.986 -9.108 1.00 91.69 332 LEU A C 1
ATOM 2572 O O . LEU A 1 332 ? 12.476 -1.880 -10.320 1.00 91.69 332 LEU A O 1
ATOM 2576 N N . GLN A 1 333 ? 11.617 -1.109 -8.403 1.00 88.94 333 GLN A N 1
ATOM 2577 C CA . GLN A 1 333 ? 10.936 0.072 -8.957 1.00 88.94 333 GLN A CA 1
ATOM 2578 C C . GLN A 1 333 ? 11.875 1.108 -9.606 1.00 88.94 333 GLN A C 1
ATOM 2580 O O . GLN A 1 333 ? 11.426 1.997 -10.313 1.00 88.94 333 GLN A O 1
ATOM 2585 N N . GLN A 1 334 ? 13.191 1.021 -9.384 1.00 91.94 334 GLN A N 1
ATOM 2586 C CA . GLN A 1 334 ? 14.164 1.875 -10.077 1.00 91.94 334 GLN A CA 1
ATOM 2587 C C . GLN A 1 334 ? 14.508 1.345 -11.476 1.00 91.94 334 GLN A C 1
ATOM 2589 O O . GLN A 1 334 ? 15.155 2.049 -12.250 1.00 91.94 334 GLN A O 1
ATOM 2594 N N . ALA A 1 335 ? 14.136 0.100 -11.793 1.00 95.06 335 ALA A N 1
ATOM 2595 C CA . ALA A 1 335 ? 14.322 -0.476 -13.122 1.00 95.06 335 ALA A CA 1
ATOM 2596 C C . ALA A 1 335 ? 13.213 -0.056 -14.098 1.00 95.06 335 ALA A C 1
ATOM 2598 O O . ALA A 1 335 ? 13.418 -0.111 -15.306 1.00 95.06 335 ALA A O 1
ATOM 2599 N N . GLY A 1 336 ? 12.042 0.343 -13.595 1.00 94.81 336 GLY A N 1
ATOM 2600 C CA . GLY A 1 336 ? 10.874 0.622 -14.419 1.00 94.81 336 GLY A CA 1
ATOM 2601 C C . GLY A 1 336 ? 9.607 0.855 -13.601 1.00 94.81 336 GLY A C 1
ATOM 2602 O O . GLY A 1 336 ? 9.655 0.977 -12.380 1.00 94.81 336 GLY A O 1
ATOM 2603 N N . VAL A 1 337 ? 8.465 0.895 -14.282 1.00 92.81 337 VAL A N 1
ATOM 2604 C CA . VAL A 1 337 ? 7.150 1.128 -13.664 1.00 92.81 337 VAL A CA 1
ATOM 2605 C C . VAL A 1 337 ? 6.505 -0.212 -13.320 1.00 92.81 337 VAL A C 1
ATOM 2607 O O . VAL A 1 337 ? 6.453 -1.097 -14.168 1.00 92.81 337 VAL A O 1
ATOM 2610 N N . ILE A 1 338 ? 6.028 -0.379 -12.085 1.00 90.19 338 ILE A N 1
ATOM 2611 C CA . ILE A 1 338 ? 5.307 -1.585 -11.651 1.00 90.19 338 ILE A CA 1
ATOM 2612 C C . ILE A 1 338 ? 3.808 -1.286 -11.631 1.00 90.19 338 ILE A C 1
ATOM 2614 O O . ILE A 1 338 ? 3.382 -0.358 -10.946 1.00 90.19 338 ILE A O 1
ATOM 2618 N N . ASP A 1 339 ? 3.022 -2.096 -12.334 1.00 90.38 339 ASP A N 1
ATOM 2619 C CA . ASP A 1 339 ? 1.559 -2.044 -12.348 1.00 90.38 339 ASP A CA 1
ATOM 2620 C C . ASP A 1 339 ? 0.940 -3.456 -12.215 1.00 90.38 339 ASP A C 1
ATOM 2622 O O . ASP A 1 339 ? 1.597 -4.417 -11.797 1.00 90.38 339 ASP A O 1
ATOM 2626 N N . GLN A 1 340 ? -0.357 -3.590 -12.518 1.00 87.56 340 GLN A N 1
ATOM 2627 C CA . GLN A 1 340 ? -1.077 -4.866 -12.425 1.00 87.56 340 GLN A CA 1
ATOM 2628 C C . GLN A 1 340 ? -0.599 -5.887 -13.471 1.00 87.56 340 GLN A C 1
ATOM 2630 O O . GLN A 1 340 ? -0.702 -7.099 -13.256 1.00 87.56 340 GLN A O 1
ATOM 2635 N N . GLN A 1 341 ? -0.061 -5.417 -14.591 1.00 92.12 341 GLN A N 1
ATOM 2636 C CA . GLN A 1 341 ? 0.385 -6.209 -15.723 1.00 92.12 341 GLN A CA 1
ATOM 2637 C C . GLN A 1 341 ? 1.829 -6.676 -15.541 1.00 92.12 341 GLN A C 1
ATOM 2639 O O . GLN A 1 341 ? 2.174 -7.730 -16.074 1.00 92.12 341 GLN A O 1
ATOM 2644 N N . GLY A 1 342 ? 2.645 -5.967 -14.757 1.00 95.81 342 GLY A N 1
ATOM 2645 C CA . GLY A 1 342 ? 3.985 -6.404 -14.374 1.00 95.81 342 GLY A CA 1
ATOM 2646 C C . GLY A 1 342 ? 4.939 -5.250 -14.082 1.00 95.81 342 GLY A C 1
ATOM 2647 O O . GLY A 1 342 ? 4.536 -4.140 -13.757 1.00 95.81 342 GLY A O 1
ATOM 2648 N N . LEU A 1 343 ? 6.239 -5.527 -14.183 1.00 96.88 343 LEU A N 1
ATOM 2649 C CA . LEU A 1 343 ? 7.291 -4.512 -14.219 1.00 96.88 343 LEU A CA 1
ATOM 2650 C C . LEU A 1 343 ? 7.605 -4.167 -15.678 1.00 96.88 343 LEU A C 1
ATOM 2652 O O . LEU A 1 343 ? 8.066 -5.026 -16.432 1.00 96.88 343 LEU A O 1
ATOM 2656 N N . HIS A 1 344 ? 7.391 -2.909 -16.049 1.00 96.81 344 HIS A N 1
ATOM 2657 C CA . HIS A 1 344 ? 7.617 -2.348 -17.375 1.00 96.81 344 HIS A CA 1
ATOM 2658 C C . HIS A 1 344 ? 8.933 -1.571 -17.414 1.00 96.81 344 HIS A C 1
ATOM 2660 O O . HIS A 1 344 ? 9.074 -0.530 -16.773 1.00 96.81 344 HIS A O 1
ATOM 2666 N N . ILE A 1 345 ? 9.898 -2.080 -18.177 1.00 96.62 345 ILE A N 1
ATOM 2667 C CA . ILE A 1 345 ? 11.264 -1.561 -18.272 1.00 96.62 345 ILE A CA 1
ATOM 2668 C C . ILE A 1 345 ? 11.485 -1.015 -19.678 1.00 96.62 345 ILE A C 1
ATOM 2670 O O . ILE A 1 345 ? 11.412 -1.752 -20.664 1.00 96.62 345 ILE A O 1
ATOM 2674 N N . SER A 1 346 ? 11.825 0.266 -19.749 1.00 95.06 346 SER A N 1
ATOM 2675 C CA . SER A 1 346 ? 12.336 0.910 -20.954 1.00 95.06 346 SER A CA 1
ATOM 2676 C C . SER A 1 346 ? 13.767 0.452 -21.226 1.00 95.06 346 SER A C 1
ATOM 2678 O O . SER A 1 346 ? 14.662 0.698 -20.417 1.00 95.06 346 SER A O 1
ATOM 2680 N N . LEU A 1 347 ? 13.992 -0.206 -22.360 1.00 95.62 347 LEU A N 1
ATOM 2681 C CA . LEU A 1 347 ? 15.299 -0.698 -22.783 1.00 95.62 347 LEU A CA 1
ATOM 2682 C C . LEU A 1 347 ? 15.811 0.089 -24.009 1.00 95.62 347 LEU A C 1
ATOM 2684 O O . LEU A 1 347 ? 15.043 0.341 -24.946 1.00 95.62 347 LEU A O 1
ATOM 2688 N N . PRO A 1 348 ? 17.099 0.486 -24.025 1.00 94.00 348 PRO A N 1
ATOM 2689 C CA . PRO A 1 348 ? 17.723 1.119 -25.188 1.00 94.00 348 PRO A CA 1
ATOM 2690 C C . PRO A 1 348 ? 17.952 0.103 -26.315 1.00 94.00 348 PRO A C 1
ATOM 2692 O O . PRO A 1 348 ? 17.670 -1.078 -26.153 1.00 94.00 348 PRO A O 1
ATOM 2695 N N . GLU A 1 349 ? 18.488 0.546 -27.454 1.00 92.19 349 GLU A N 1
ATOM 2696 C CA . GLU A 1 349 ? 18.772 -0.338 -28.594 1.00 92.19 349 GLU A CA 1
ATOM 2697 C C . GLU A 1 349 ? 19.751 -1.465 -28.232 1.00 92.19 349 GLU A C 1
ATOM 2699 O O . GLU A 1 349 ? 19.511 -2.621 -28.577 1.00 92.19 349 GLU A O 1
ATOM 2704 N N . HIS A 1 350 ? 20.806 -1.134 -27.481 1.00 94.75 350 HIS A N 1
ATOM 2705 C CA . HIS A 1 350 ? 21.812 -2.082 -27.011 1.00 94.75 350 HIS A CA 1
ATOM 2706 C C . HIS A 1 350 ? 21.635 -2.371 -25.527 1.00 94.75 350 HIS A C 1
ATOM 2708 O O . HIS A 1 350 ? 21.912 -1.515 -24.675 1.00 94.75 350 HIS A O 1
ATOM 2714 N N . PHE A 1 351 ? 21.194 -3.584 -25.209 1.00 96.69 351 PHE A N 1
ATOM 2715 C CA . PHE A 1 351 ? 20.950 -3.985 -23.830 1.00 96.69 351 PHE A CA 1
ATOM 2716 C C . PHE A 1 351 ? 21.272 -5.457 -23.592 1.00 96.69 351 PHE A C 1
ATOM 2718 O O . PHE A 1 351 ? 21.263 -6.291 -24.495 1.00 96.69 351 PHE A O 1
ATOM 2725 N N . GLN A 1 352 ? 21.488 -5.789 -22.326 1.00 98.38 352 GLN A N 1
ATOM 2726 C CA . GLN A 1 352 ? 21.444 -7.150 -21.819 1.00 98.38 352 GLN A CA 1
ATOM 2727 C C . GLN A 1 352 ? 20.576 -7.173 -20.566 1.00 98.38 352 GLN A C 1
ATOM 2729 O O . GLN A 1 352 ? 20.832 -6.432 -19.619 1.00 98.38 352 GLN A O 1
ATOM 2734 N N . LEU A 1 353 ? 19.572 -8.041 -20.544 1.00 98.50 353 LEU A N 1
ATOM 2735 C CA . LEU A 1 353 ? 18.686 -8.250 -19.405 1.00 98.50 353 LEU A CA 1
ATOM 2736 C C . LEU A 1 353 ? 18.878 -9.673 -18.883 1.00 98.50 353 LEU A C 1
ATOM 2738 O O . LEU A 1 353 ? 18.917 -10.629 -19.657 1.00 98.50 353 LEU A O 1
ATOM 2742 N N . SER A 1 354 ? 19.009 -9.808 -17.566 1.00 98.56 354 SER A N 1
ATOM 2743 C CA . SER A 1 354 ? 19.070 -11.094 -16.877 1.00 98.56 354 SER A CA 1
ATOM 2744 C C . SER A 1 354 ? 18.168 -11.064 -15.653 1.00 98.56 354 SER A C 1
ATOM 2746 O O . SER A 1 354 ? 18.336 -10.203 -14.794 1.00 98.56 354 SER A O 1
ATOM 2748 N N . ALA A 1 355 ? 17.244 -12.010 -15.548 1.00 98.38 355 ALA A N 1
ATOM 2749 C CA . ALA A 1 355 ? 16.322 -12.114 -14.425 1.00 98.38 355 ALA A CA 1
ATOM 2750 C C . ALA A 1 355 ? 16.247 -13.568 -13.957 1.00 98.38 355 ALA A C 1
ATOM 2752 O O . ALA A 1 355 ? 16.045 -14.468 -14.770 1.00 98.38 355 ALA A O 1
ATOM 2753 N N . GLN A 1 356 ? 16.419 -13.801 -12.658 1.00 98.31 356 GLN A N 1
ATOM 2754 C CA . GLN A 1 356 ? 16.336 -15.138 -12.074 1.00 98.31 356 GLN A CA 1
ATOM 2755 C C . GLN A 1 356 ? 15.107 -15.249 -11.181 1.00 98.31 356 GLN A C 1
ATOM 2757 O O . GLN A 1 356 ? 14.862 -14.380 -10.349 1.00 98.31 356 GLN A O 1
ATOM 2762 N N . ASN A 1 357 ? 14.362 -16.339 -11.319 1.00 98.25 357 ASN A N 1
ATOM 2763 C CA . ASN A 1 357 ? 13.233 -16.629 -10.446 1.00 98.25 357 ASN A CA 1
ATOM 2764 C C . ASN A 1 357 ? 13.717 -17.314 -9.160 1.00 98.25 357 ASN A C 1
ATOM 2766 O O . ASN A 1 357 ? 14.341 -18.366 -9.238 1.00 98.25 357 ASN A O 1
ATOM 2770 N N . SER A 1 358 ? 13.413 -16.789 -7.975 1.00 97.81 358 SER A N 1
ATOM 2771 C CA . SER A 1 358 ? 13.702 -17.476 -6.704 1.00 97.81 358 SER A CA 1
ATOM 2772 C C . SER A 1 358 ? 12.506 -18.253 -6.134 1.00 97.81 358 SER A C 1
ATOM 2774 O O . SER A 1 358 ? 12.640 -18.984 -5.146 1.00 97.81 358 SER A O 1
ATOM 2776 N N . GLN A 1 359 ? 11.320 -18.112 -6.726 1.00 97.56 359 GLN A N 1
ATOM 2777 C CA . GLN A 1 359 ? 10.055 -18.565 -6.153 1.00 97.56 359 GLN A CA 1
ATOM 2778 C C . GLN A 1 359 ? 9.682 -19.980 -6.651 1.00 97.56 359 GLN A C 1
ATOM 2780 O O . GLN A 1 359 ? 9.849 -20.318 -7.817 1.00 97.56 359 GLN A O 1
ATOM 2785 N N . LYS A 1 360 ? 9.212 -20.843 -5.733 1.00 96.31 360 LYS A N 1
ATOM 2786 C CA . LYS A 1 360 ? 8.942 -22.281 -5.961 1.00 96.31 360 LYS A CA 1
ATOM 2787 C C . LYS A 1 360 ? 7.746 -22.596 -6.868 1.00 96.31 360 LYS A C 1
ATOM 2789 O O . LYS A 1 360 ? 7.754 -23.599 -7.568 1.00 96.31 360 LYS A O 1
ATOM 2794 N N . THR A 1 361 ? 6.686 -21.812 -6.757 1.00 95.62 361 THR A N 1
ATOM 2795 C CA . THR A 1 361 ? 5.352 -22.049 -7.323 1.00 95.62 361 THR A CA 1
ATOM 2796 C C . THR A 1 361 ? 4.987 -21.087 -8.453 1.00 95.62 361 THR A C 1
ATOM 2798 O O . THR A 1 361 ? 4.099 -21.389 -9.237 1.00 95.62 361 THR A O 1
ATOM 2801 N N . LEU A 1 362 ? 5.614 -19.918 -8.521 1.00 96.62 362 LEU A N 1
ATOM 2802 C CA . LEU A 1 362 ? 5.359 -18.873 -9.500 1.00 96.62 362 LEU A CA 1
ATOM 2803 C C . LEU A 1 362 ? 6.362 -18.992 -10.641 1.00 96.62 362 LEU A C 1
ATOM 2805 O O . LEU A 1 362 ? 7.514 -19.380 -10.452 1.00 96.62 362 LEU A O 1
ATOM 2809 N N . VAL A 1 363 ? 5.903 -18.628 -11.826 1.00 97.94 363 VAL A N 1
ATOM 2810 C CA . VAL A 1 363 ? 6.674 -18.581 -13.058 1.00 97.94 363 VAL A CA 1
ATOM 2811 C C . VAL A 1 363 ? 7.041 -17.128 -13.328 1.00 97.94 363 VAL A C 1
ATOM 2813 O O . VAL A 1 363 ? 6.172 -16.253 -13.406 1.00 97.94 363 VAL A O 1
ATOM 2816 N N . LEU A 1 364 ? 8.337 -16.877 -13.480 1.00 98.31 364 LEU A N 1
ATOM 2817 C CA . LEU A 1 364 ? 8.856 -15.613 -13.981 1.00 98.31 364 LEU A CA 1
ATOM 2818 C C . LEU A 1 364 ? 8.701 -15.618 -15.498 1.00 98.31 364 LEU A C 1
ATOM 2820 O O . LEU A 1 364 ? 9.209 -16.522 -16.154 1.00 98.31 364 LEU A O 1
ATOM 2824 N N . SER A 1 365 ? 8.026 -14.621 -16.055 1.00 98.25 365 SER A N 1
ATOM 2825 C CA . SER A 1 365 ? 7.919 -14.448 -17.506 1.00 98.25 365 SER A CA 1
ATOM 2826 C C . SER A 1 365 ? 8.503 -13.106 -17.908 1.00 98.25 365 SER A C 1
ATOM 2828 O O . SER A 1 365 ? 8.279 -12.107 -17.226 1.00 98.25 365 SER A O 1
ATOM 2830 N N . VAL A 1 366 ? 9.230 -13.080 -19.020 1.00 98.31 366 VAL A N 1
ATOM 2831 C CA . VAL A 1 366 ? 9.747 -11.852 -19.629 1.00 98.31 366 VAL A CA 1
ATOM 2832 C C . VAL A 1 366 ? 9.243 -11.794 -21.061 1.00 98.31 366 VAL A C 1
ATOM 2834 O O . VAL A 1 366 ? 9.377 -12.759 -21.810 1.00 98.31 366 VAL A O 1
ATOM 2837 N N . SER A 1 367 ? 8.674 -10.659 -21.451 1.00 98.12 367 SER A N 1
ATOM 2838 C CA . SER A 1 367 ? 8.292 -10.358 -22.831 1.00 98.12 367 SER A CA 1
ATOM 2839 C C . SER A 1 367 ? 8.926 -9.040 -23.238 1.00 98.12 367 SER A C 1
ATOM 2841 O O . SER A 1 367 ? 8.757 -8.053 -22.533 1.00 98.12 367 SER A O 1
ATOM 2843 N N . ILE A 1 368 ? 9.597 -8.992 -24.386 1.00 98.25 368 ILE A N 1
ATOM 2844 C CA . ILE A 1 368 ? 10.170 -7.759 -24.936 1.00 98.25 368 ILE A CA 1
ATOM 2845 C C . ILE A 1 368 ? 9.430 -7.401 -26.213 1.00 98.25 368 ILE A C 1
ATOM 2847 O O . ILE A 1 368 ? 9.324 -8.221 -27.130 1.00 98.25 368 ILE A O 1
ATOM 2851 N N . LYS A 1 369 ? 8.914 -6.175 -26.254 1.00 97.31 369 LYS A N 1
ATOM 2852 C CA . LYS A 1 369 ? 8.280 -5.576 -27.425 1.00 97.31 369 LYS A CA 1
ATOM 2853 C C . LYS A 1 369 ? 9.180 -4.507 -28.024 1.00 97.31 369 LYS A C 1
ATOM 2855 O O . LYS A 1 369 ? 9.855 -3.809 -27.272 1.00 97.31 369 LYS A O 1
ATOM 2860 N N . ASP A 1 370 ? 9.176 -4.382 -29.343 1.00 94.50 370 ASP A N 1
ATOM 2861 C CA . ASP A 1 370 ? 9.774 -3.242 -30.043 1.00 94.50 370 ASP A CA 1
ATOM 2862 C C . ASP A 1 370 ? 8.900 -1.977 -29.936 1.00 94.50 370 ASP A C 1
ATOM 2864 O O . ASP A 1 370 ? 7.825 -1.982 -29.325 1.00 94.50 370 ASP A O 1
ATOM 2868 N N . SER A 1 371 ? 9.364 -0.881 -30.537 1.00 89.81 371 SER A N 1
ATOM 2869 C CA . SER A 1 371 ? 8.685 0.419 -30.524 1.00 89.81 371 SER A CA 1
ATOM 2870 C C . SER A 1 371 ? 7.315 0.428 -31.215 1.00 89.81 371 SER A C 1
ATOM 2872 O O . SER A 1 371 ? 6.507 1.312 -30.935 1.00 89.81 371 SER A O 1
ATOM 2874 N N . ILE A 1 372 ? 7.018 -0.556 -32.075 1.00 90.44 372 ILE A N 1
ATOM 2875 C CA . ILE A 1 372 ? 5.700 -0.729 -32.714 1.00 90.44 372 ILE A CA 1
ATOM 2876 C C . ILE A 1 372 ? 4.804 -1.721 -31.953 1.00 90.44 372 ILE A C 1
ATOM 2878 O O . ILE A 1 372 ? 3.691 -2.017 -32.388 1.00 90.44 372 ILE A O 1
ATOM 2882 N N . GLY A 1 373 ? 5.266 -2.230 -30.806 1.00 90.50 373 GLY A N 1
ATOM 2883 C CA . GLY A 1 373 ? 4.516 -3.124 -29.927 1.00 90.50 373 GLY A CA 1
ATOM 2884 C C . GLY A 1 373 ? 4.578 -4.606 -30.310 1.00 90.50 373 GLY A C 1
ATOM 2885 O O . GLY A 1 373 ? 3.885 -5.420 -29.686 1.00 90.50 373 GLY A O 1
ATOM 2886 N N . LYS A 1 374 ? 5.398 -4.989 -31.295 1.00 94.75 374 LYS A N 1
ATOM 2887 C CA . LYS A 1 374 ? 5.582 -6.387 -31.699 1.00 94.75 374 LYS A CA 1
ATOM 2888 C C . LYS A 1 374 ? 6.475 -7.095 -30.686 1.00 94.75 374 LYS A C 1
ATOM 2890 O O . LYS A 1 374 ? 7.566 -6.632 -30.373 1.00 94.75 374 LYS A O 1
ATOM 2895 N N . VAL A 1 375 ? 6.028 -8.251 -30.195 1.00 96.94 375 VAL A N 1
ATOM 2896 C CA . VAL A 1 375 ? 6.835 -9.108 -29.315 1.00 96.94 375 VAL A CA 1
ATOM 2897 C C . VAL A 1 375 ? 7.986 -9.708 -30.123 1.00 96.94 375 VAL A C 1
ATOM 2899 O O . VAL A 1 375 ? 7.754 -10.440 -31.084 1.00 96.94 375 VAL A O 1
ATOM 2902 N N . ILE A 1 376 ? 9.218 -9.394 -29.730 1.00 97.12 376 ILE A N 1
ATOM 2903 C CA . ILE A 1 376 ? 10.448 -9.888 -30.368 1.00 97.12 376 ILE A CA 1
ATOM 2904 C C . ILE A 1 376 ? 11.159 -10.957 -29.533 1.00 97.12 376 ILE A C 1
ATOM 2906 O O . ILE A 1 376 ? 11.986 -11.699 -30.053 1.00 97.12 376 ILE A O 1
ATOM 2910 N N . TYR A 1 377 ? 10.825 -11.053 -28.246 1.00 98.19 377 TYR A N 1
ATOM 2911 C CA . TYR A 1 377 ? 11.344 -12.068 -27.340 1.00 98.19 377 TYR A CA 1
ATOM 2912 C C . TYR A 1 377 ? 10.303 -12.388 -26.271 1.00 98.19 377 TYR A C 1
ATOM 2914 O O . TYR A 1 377 ? 9.658 -11.483 -25.740 1.00 98.19 377 TYR A O 1
ATOM 2922 N N . SER A 1 378 ? 10.158 -13.667 -25.937 1.00 97.81 378 SER A N 1
ATOM 2923 C CA . SER A 1 378 ? 9.371 -14.111 -24.794 1.00 97.81 378 SER A CA 1
ATOM 2924 C C . SER A 1 378 ? 9.958 -15.399 -24.233 1.00 97.81 378 SER A C 1
ATOM 2926 O O . SER A 1 378 ? 10.227 -16.325 -24.994 1.00 97.81 378 SER A O 1
ATOM 2928 N N . ASP A 1 379 ? 10.158 -15.444 -22.919 1.00 98.12 379 ASP A N 1
ATOM 2929 C CA . ASP A 1 379 ? 10.617 -16.638 -22.210 1.00 98.12 379 ASP A CA 1
ATOM 2930 C C . ASP A 1 379 ? 9.987 -16.717 -20.813 1.00 98.12 379 ASP A C 1
ATOM 2932 O O . ASP A 1 379 ? 9.522 -15.710 -20.261 1.00 98.12 379 ASP A O 1
ATOM 2936 N N . GLN A 1 380 ? 9.951 -17.926 -20.256 1.00 97.88 380 GLN A N 1
ATOM 2937 C CA . GLN A 1 380 ? 9.377 -18.224 -18.951 1.00 97.88 380 GLN A CA 1
ATOM 2938 C C . GLN A 1 380 ? 10.249 -19.208 -18.183 1.00 97.88 380 GLN A C 1
ATOM 2940 O O . GLN A 1 380 ? 10.726 -20.196 -18.733 1.00 97.88 380 GLN A O 1
ATOM 2945 N N . GLN A 1 381 ? 10.423 -18.966 -16.887 1.00 98.12 381 GLN A N 1
ATOM 2946 C CA . GLN A 1 381 ? 11.291 -19.771 -16.040 1.00 98.12 381 GLN A CA 1
ATOM 2947 C C . GLN A 1 381 ? 10.634 -20.086 -14.694 1.00 98.12 381 GLN A C 1
ATOM 2949 O O . GLN A 1 381 ? 10.096 -19.213 -14.002 1.00 98.12 381 GLN A O 1
ATOM 2954 N N . GLY A 1 382 ? 10.702 -21.363 -14.312 1.00 97.44 382 GLY A N 1
ATOM 2955 C CA . GLY A 1 382 ? 10.372 -21.831 -12.965 1.00 97.44 382 GLY A CA 1
ATOM 2956 C C . GLY A 1 382 ? 11.476 -21.490 -11.961 1.00 97.44 382 GLY A C 1
ATOM 2957 O O . GLY A 1 382 ? 12.391 -20.725 -12.265 1.00 97.44 382 GLY A O 1
ATOM 2958 N N . GLN A 1 383 ? 11.402 -22.062 -10.759 1.00 97.94 383 GLN A N 1
ATOM 2959 C CA . GLN A 1 383 ? 12.359 -21.766 -9.694 1.00 97.94 383 GLN A CA 1
ATOM 2960 C C . GLN A 1 383 ? 13.818 -21.963 -10.141 1.00 97.94 383 GLN A C 1
ATOM 2962 O O . GLN A 1 383 ? 14.173 -22.984 -10.725 1.00 97.94 383 GLN A O 1
ATOM 2967 N N . TRP A 1 384 ? 14.659 -20.983 -9.817 1.00 97.75 384 TRP A N 1
ATOM 2968 C CA . TRP A 1 384 ? 16.087 -20.857 -10.130 1.00 97.75 384 TRP A CA 1
ATOM 2969 C C . TRP A 1 384 ? 16.444 -20.737 -11.607 1.00 97.75 384 TRP A C 1
ATOM 2971 O O . TRP A 1 384 ? 17.608 -20.465 -11.917 1.00 97.75 384 TRP A O 1
ATOM 2981 N N . GLY A 1 385 ? 15.464 -20.862 -12.502 1.00 97.94 385 GLY A N 1
ATOM 2982 C CA . GLY A 1 385 ? 15.650 -20.587 -13.915 1.00 97.94 385 GLY A CA 1
ATOM 2983 C C . GLY A 1 385 ? 15.981 -19.113 -14.149 1.00 97.94 385 GLY A C 1
ATOM 2984 O O . GLY A 1 385 ? 15.522 -18.220 -13.426 1.00 97.94 385 GLY A O 1
ATOM 2985 N N . VAL A 1 386 ? 16.821 -18.874 -15.154 1.00 98.38 386 VAL A N 1
ATOM 2986 C CA . VAL A 1 386 ? 17.334 -17.549 -15.507 1.00 98.38 386 VAL A CA 1
ATOM 2987 C C . VAL A 1 386 ? 16.887 -17.220 -16.919 1.00 98.38 386 VAL A C 1
ATOM 2989 O O . VAL A 1 386 ? 17.242 -17.925 -17.859 1.00 98.38 386 VAL A O 1
ATOM 2992 N N . VAL A 1 387 ? 16.151 -16.125 -17.068 1.00 98.12 387 VAL A N 1
ATOM 2993 C CA . VAL A 1 387 ? 15.912 -15.512 -18.372 1.00 98.12 387 VAL A CA 1
ATOM 2994 C C . VAL A 1 387 ? 17.094 -14.603 -18.674 1.00 98.12 387 VAL A C 1
ATOM 2996 O O . VAL A 1 387 ? 17.398 -13.716 -17.875 1.00 98.12 387 VAL A O 1
ATOM 2999 N N . SER A 1 388 ? 17.758 -14.802 -19.814 1.00 97.94 388 SER A N 1
ATOM 3000 C CA . SER A 1 388 ? 18.843 -13.932 -20.271 1.00 97.94 388 SER A CA 1
ATOM 3001 C C . SER A 1 388 ? 18.698 -13.610 -21.752 1.00 97.94 388 SER A C 1
ATOM 3003 O O . SER A 1 388 ? 18.618 -14.506 -22.590 1.00 97.94 388 SER A O 1
ATOM 3005 N N . VAL A 1 389 ? 18.677 -12.320 -22.073 1.00 98.00 389 VAL A N 1
ATOM 3006 C CA . VAL A 1 389 ? 18.478 -11.807 -23.431 1.00 98.00 389 VAL A CA 1
ATOM 3007 C C . VAL A 1 389 ? 19.381 -10.604 -23.666 1.00 98.00 389 VAL A C 1
ATOM 3009 O O . VAL A 1 389 ? 19.632 -9.814 -22.755 1.00 98.00 389 VAL A O 1
ATOM 3012 N N . LYS A 1 390 ? 19.899 -10.488 -24.889 1.00 96.94 390 LYS A N 1
ATOM 3013 C CA . LYS A 1 390 ? 20.713 -9.361 -25.345 1.00 96.94 390 LYS A CA 1
ATOM 3014 C C . LYS A 1 390 ? 20.255 -8.908 -26.726 1.00 96.94 390 LYS A C 1
ATOM 3016 O O . LYS A 1 390 ? 19.832 -9.758 -27.512 1.00 96.94 390 LYS A O 1
ATOM 3021 N N . ASN A 1 391 ? 20.396 -7.618 -27.003 1.00 92.00 391 ASN A N 1
ATOM 3022 C CA . ASN A 1 391 ? 20.229 -7.035 -28.330 1.00 92.00 391 ASN A CA 1
ATOM 3023 C C . ASN A 1 391 ? 21.413 -6.133 -28.668 1.00 92.00 391 ASN A C 1
ATOM 3025 O O . ASN A 1 391 ? 21.837 -5.369 -27.767 1.00 92.00 391 ASN A O 1
#

Secondary structure (DSSP, 8-state):
-------------------------------------------------S--------------------------S--------S---S--SS----SSHHHHHHHHHHHHHT-HHHHHHHHTT--BTBPPPHHHHHHHHHHHTTT--STTSSS---TTTSTT---SHHHHHHHHHHHHH-TT----HHHHHHHHHHHHHHHHHHHHHHT--TTS---S-----HHHHHHT-SHHHHHHHHTGGGHHHHHHHHHHHHHHHHHHHHHHHHHHHHHHHHHHHHSPPPPSPPSEEEEEEEEETTEE--GGGGGSS--EEEEETTEEEEE-GGGGGGSSEE-SS-EEEEE-SSEEEEEE---SSPEEEEEEEETTS-EEEEEEE-TT-EEEEE-

pLDDT: mean 71.49, std 25.18, range [20.86, 98.56]